Protein AF-A0A5N1JHX4-F1 (afdb_monomer)

Structure (mmCIF, N/CA/C/O backbone):
data_AF-A0A5N1JHX4-F1
#
_entry.id   AF-A0A5N1JHX4-F1
#
loop_
_atom_site.group_PDB
_atom_site.id
_atom_site.type_symbol
_atom_site.label_atom_id
_atom_site.label_alt_id
_atom_site.label_comp_id
_atom_site.label_asym_id
_atom_site.label_entity_id
_atom_site.label_seq_id
_atom_site.pdbx_PDB_ins_code
_atom_site.Cartn_x
_atom_site.Cartn_y
_atom_site.Cartn_z
_atom_site.occupancy
_atom_site.B_iso_or_equiv
_atom_site.auth_seq_id
_atom_site.auth_comp_id
_atom_site.auth_asym_id
_atom_site.auth_atom_id
_atom_site.pdbx_PDB_model_num
ATOM 1 N N . MET A 1 1 ? -2.833 29.650 -108.939 1.00 51.59 1 MET A N 1
ATOM 2 C CA . MET A 1 1 ? -3.083 29.880 -107.493 1.00 51.59 1 MET A CA 1
ATOM 3 C C . MET A 1 1 ? -3.002 28.617 -106.626 1.00 51.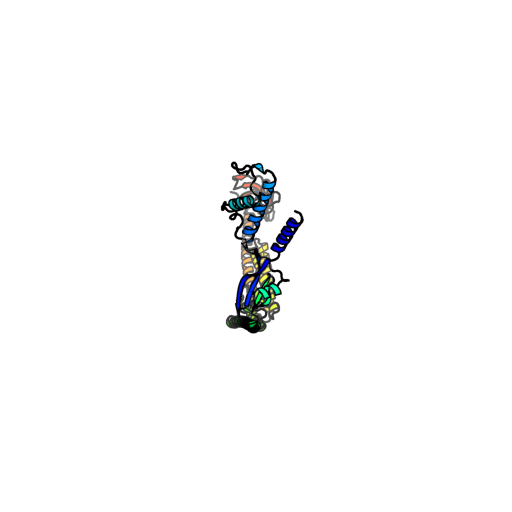59 1 MET A C 1
ATOM 5 O O . MET A 1 1 ? -2.182 28.611 -105.720 1.00 51.59 1 MET A O 1
ATOM 9 N N . LYS A 1 2 ? -3.740 27.522 -106.897 1.00 48.44 2 LYS A N 1
ATOM 10 C CA . LYS A 1 2 ? -3.778 26.323 -106.016 1.00 48.44 2 LYS A CA 1
ATOM 11 C C . LYS A 1 2 ? -2.414 25.678 -105.673 1.00 48.44 2 LYS A C 1
ATOM 13 O O . LYS A 1 2 ? -2.230 25.231 -104.549 1.00 48.44 2 LYS A O 1
ATOM 18 N N . ARG A 1 3 ? -1.438 25.667 -106.594 1.00 50.22 3 ARG A N 1
ATOM 19 C CA . ARG A 1 3 ? -0.107 25.052 -106.364 1.00 50.22 3 ARG A CA 1
ATOM 20 C C . ARG A 1 3 ? 0.812 25.857 -105.431 1.00 50.22 3 ARG A C 1
ATOM 22 O O . ARG A 1 3 ? 1.646 25.268 -104.758 1.00 50.22 3 ARG A O 1
ATOM 29 N N . ILE A 1 4 ? 0.632 27.176 -105.347 1.00 60.34 4 ILE A N 1
ATOM 30 C CA . ILE A 1 4 ? 1.464 28.051 -104.501 1.00 60.34 4 ILE A CA 1
ATOM 31 C C . ILE A 1 4 ? 0.992 27.984 -103.043 1.00 60.34 4 ILE A C 1
ATOM 33 O O . ILE A 1 4 ? 1.813 27.857 -102.140 1.00 60.34 4 ILE A O 1
ATOM 37 N N . CYS A 1 5 ? -0.325 27.939 -102.808 1.00 56.34 5 CYS A N 1
ATOM 38 C CA . CYS A 1 5 ? -0.872 27.727 -101.463 1.00 56.34 5 CYS A CA 1
ATOM 39 C C . CYS A 1 5 ? -0.426 26.390 -100.854 1.00 56.34 5 CYS A C 1
ATOM 41 O O . CYS A 1 5 ? -0.145 26.327 -99.661 1.00 56.34 5 CYS A O 1
ATOM 43 N N . LEU A 1 6 ? -0.316 25.336 -101.670 1.00 62.25 6 LEU A N 1
ATOM 44 C CA . LEU A 1 6 ? 0.095 24.011 -101.203 1.00 62.25 6 LEU A CA 1
ATOM 45 C C . LEU A 1 6 ? 1.576 23.985 -100.787 1.00 62.25 6 LEU A C 1
ATOM 47 O O . LEU A 1 6 ? 1.921 23.394 -99.769 1.00 62.25 6 LEU A O 1
ATOM 51 N N . LEU A 1 7 ? 2.435 24.704 -101.516 1.00 63.03 7 LEU A N 1
ATOM 52 C CA . LEU A 1 7 ? 3.859 24.821 -101.196 1.00 63.03 7 LEU A CA 1
ATOM 53 C C . LEU A 1 7 ? 4.089 25.633 -99.908 1.00 63.03 7 LEU A C 1
ATOM 55 O O . LEU A 1 7 ? 4.890 25.238 -99.063 1.00 63.03 7 LEU A O 1
ATOM 59 N N . CYS A 1 8 ? 3.321 26.709 -99.697 1.00 61.19 8 CYS A N 1
ATOM 60 C CA . CYS A 1 8 ? 3.344 27.460 -98.438 1.00 61.19 8 CYS A CA 1
ATOM 61 C C . CYS A 1 8 ? 2.872 26.618 -97.240 1.00 61.19 8 CYS A C 1
ATOM 63 O O . CYS A 1 8 ? 3.426 26.747 -96.149 1.00 61.19 8 CYS A O 1
ATOM 65 N N . LEU A 1 9 ? 1.890 25.732 -97.433 1.00 62.78 9 LEU A N 1
ATOM 66 C CA . LEU A 1 9 ? 1.358 24.876 -96.369 1.00 62.78 9 LEU A CA 1
ATOM 67 C C . LEU A 1 9 ? 2.345 23.767 -95.963 1.00 62.78 9 LEU A C 1
ATOM 69 O O . LEU A 1 9 ? 2.528 23.517 -94.774 1.00 62.78 9 LEU A O 1
ATOM 73 N N . VAL A 1 10 ? 3.045 23.159 -96.927 1.00 63.75 10 VAL A N 1
ATOM 74 C CA . VAL A 1 10 ? 4.096 22.156 -96.659 1.00 63.75 10 VAL A CA 1
ATOM 75 C C . VAL A 1 10 ? 5.289 22.780 -95.925 1.00 63.75 10 VAL A C 1
ATOM 77 O O . VAL A 1 10 ? 5.791 22.203 -94.961 1.00 63.75 10 VAL A O 1
ATOM 80 N N . ILE A 1 11 ? 5.702 23.994 -96.305 1.00 60.81 11 ILE A N 1
ATOM 81 C CA . ILE A 1 11 ? 6.785 24.719 -95.619 1.00 60.81 11 ILE A CA 1
ATOM 82 C C . ILE A 1 11 ? 6.366 25.120 -94.191 1.00 60.81 11 ILE A C 1
ATOM 84 O O . ILE A 1 11 ? 7.164 25.003 -93.259 1.00 60.81 11 ILE A O 1
ATOM 88 N N . ALA A 1 12 ? 5.106 25.518 -93.984 1.00 56.72 12 ALA A N 1
ATOM 89 C CA . ALA A 1 12 ? 4.576 25.816 -92.651 1.00 56.72 12 ALA A CA 1
ATOM 90 C C . ALA A 1 12 ? 4.505 24.572 -91.741 1.00 56.72 12 ALA A C 1
ATOM 92 O O . ALA A 1 12 ? 4.744 24.681 -90.536 1.00 56.72 12 ALA A O 1
ATOM 93 N N . LEU A 1 13 ? 4.224 23.390 -92.303 1.00 54.25 13 LEU A N 1
ATOM 94 C CA . LEU A 1 13 ? 4.200 22.124 -91.561 1.00 54.25 13 LEU A CA 1
ATOM 95 C C . LEU A 1 13 ? 5.610 21.636 -91.190 1.00 54.25 13 LEU A C 1
ATOM 97 O O . LEU A 1 13 ? 5.825 21.213 -90.053 1.00 54.25 13 LEU A O 1
ATOM 101 N N . LEU A 1 14 ? 6.593 21.770 -92.087 1.00 55.22 14 LEU A N 1
ATOM 102 C CA . LEU A 1 14 ? 7.985 21.378 -91.819 1.00 55.22 14 LEU A CA 1
ATOM 103 C C . LEU A 1 14 ? 8.684 22.298 -90.796 1.00 55.22 14 LEU A C 1
ATOM 105 O O . LEU A 1 14 ? 9.547 21.844 -90.046 1.00 55.22 14 LEU A O 1
ATOM 109 N N . GLY A 1 15 ? 8.265 23.564 -90.679 1.00 52.53 15 GLY A N 1
ATOM 110 C CA . GLY A 1 15 ? 8.804 24.514 -89.694 1.00 52.53 15 GLY A CA 1
ATOM 111 C C . GLY A 1 15 ? 8.474 24.200 -88.224 1.00 52.53 15 GLY A C 1
ATOM 112 O O . GLY A 1 15 ? 9.074 24.785 -87.320 1.00 52.53 15 GLY A O 1
ATOM 113 N N . ASN A 1 16 ? 7.547 23.272 -87.956 1.00 48.12 16 ASN A N 1
ATOM 114 C CA . ASN A 1 16 ? 7.146 22.890 -86.598 1.00 48.12 16 ASN A CA 1
ATOM 115 C C . ASN A 1 16 ? 7.877 21.660 -86.032 1.00 48.12 16 ASN A C 1
ATOM 117 O O . ASN A 1 16 ? 7.658 21.329 -84.866 1.00 48.12 16 ASN A O 1
ATOM 121 N N . ALA A 1 17 ? 8.761 21.010 -86.797 1.00 48.03 17 ALA A N 1
ATOM 122 C CA . ALA A 1 17 ? 9.252 19.668 -86.469 1.00 48.03 17 ALA A CA 1
ATOM 123 C C . ALA A 1 17 ? 10.530 19.584 -85.598 1.00 48.03 17 ALA A C 1
ATOM 125 O O . ALA A 1 17 ? 10.939 18.483 -85.249 1.00 48.03 17 ALA A O 1
ATOM 126 N N . CYS A 1 18 ? 11.162 20.693 -85.186 1.00 56.59 18 CYS A N 1
ATOM 127 C CA . CYS A 1 18 ? 12.412 20.639 -84.400 1.00 56.59 18 CYS A CA 1
ATOM 128 C C . CYS A 1 18 ? 12.303 21.322 -83.024 1.00 56.59 18 CYS A C 1
ATOM 130 O O . CYS A 1 18 ? 12.896 22.380 -82.774 1.00 56.59 18 CYS A O 1
ATOM 132 N N . VAL A 1 19 ? 11.556 20.707 -82.101 1.00 62.75 19 VAL A N 1
ATOM 133 C CA . VAL A 1 19 ? 11.653 21.020 -80.664 1.00 62.75 19 VAL A CA 1
ATOM 134 C C . VAL A 1 19 ? 12.794 20.188 -80.083 1.00 62.75 19 VAL A C 1
ATOM 136 O O . VAL A 1 19 ? 12.708 18.966 -80.046 1.00 62.75 19 VAL A O 1
ATOM 139 N N . SER A 1 20 ? 13.872 20.842 -79.645 1.00 66.06 20 SER A N 1
ATOM 140 C CA . SER A 1 20 ? 14.932 20.157 -78.899 1.00 66.06 20 SER A CA 1
ATOM 141 C C . SER A 1 20 ? 14.602 20.196 -77.410 1.00 66.06 20 SER A C 1
ATOM 143 O O . SER A 1 20 ? 14.185 21.231 -76.877 1.00 66.06 20 SER A O 1
ATOM 145 N N . HIS A 1 21 ? 14.766 19.063 -76.736 1.00 76.12 21 HIS A N 1
ATOM 146 C CA . HIS A 1 21 ? 14.619 18.960 -75.290 1.00 76.12 21 HIS A CA 1
ATOM 147 C C . HIS A 1 21 ? 16.007 18.898 -74.662 1.00 76.12 21 HIS A C 1
ATOM 149 O O . HIS A 1 21 ? 16.856 18.128 -75.102 1.00 76.12 21 HIS A O 1
ATOM 155 N N . LYS A 1 22 ? 16.246 19.740 -73.657 1.00 82.00 22 LYS A N 1
ATOM 156 C CA . LYS A 1 22 ? 17.457 19.697 -72.839 1.00 82.00 22 LYS A CA 1
ATOM 157 C C . LYS A 1 22 ? 17.106 19.131 -71.466 1.00 82.00 22 LYS A C 1
ATOM 159 O O . LYS A 1 22 ? 16.121 19.597 -70.890 1.00 82.00 22 LYS A O 1
ATOM 164 N N . PRO A 1 23 ? 17.849 18.148 -70.944 1.00 84.56 23 PRO A N 1
ATOM 165 C CA . PRO A 1 23 ? 17.617 17.656 -69.594 1.00 84.56 23 PRO A CA 1
ATOM 166 C C . PRO A 1 23 ? 18.048 18.723 -68.581 1.00 84.56 23 PRO A C 1
ATOM 168 O O . PRO A 1 23 ? 19.056 19.403 -68.775 1.00 84.56 23 PRO A O 1
ATOM 171 N N . VAL A 1 24 ? 17.262 18.902 -67.521 1.00 85.69 24 VAL A N 1
ATOM 172 C CA . VAL A 1 24 ? 17.519 19.863 -66.440 1.00 85.69 24 VAL A CA 1
ATOM 173 C C . VAL A 1 24 ? 17.186 19.220 -65.100 1.00 85.69 24 VAL A C 1
ATOM 175 O O . VAL A 1 24 ? 16.111 18.640 -64.944 1.00 85.69 24 VAL A O 1
ATOM 178 N N . ALA A 1 25 ? 18.084 19.360 -64.126 1.00 85.56 25 ALA A N 1
ATOM 179 C CA . ALA A 1 25 ? 17.843 18.998 -62.734 1.00 85.56 25 ALA A CA 1
ATOM 180 C C . ALA A 1 25 ? 17.212 20.190 -61.992 1.00 85.56 25 ALA A C 1
ATOM 182 O O . ALA A 1 25 ? 17.805 21.266 -61.945 1.00 85.56 25 ALA A O 1
ATOM 183 N N . LEU A 1 26 ? 16.006 20.021 -61.437 1.00 80.81 26 LEU A N 1
ATOM 184 C CA . LEU A 1 26 ? 15.275 21.091 -60.726 1.00 80.81 26 LEU A CA 1
ATOM 185 C C . LEU A 1 26 ? 15.677 21.242 -59.249 1.00 80.81 26 LEU A C 1
ATOM 187 O O . LEU A 1 26 ? 15.225 22.158 -58.570 1.00 80.81 26 LEU A O 1
ATOM 191 N N . GLY A 1 27 ? 16.539 20.354 -58.771 1.00 77.75 27 GLY A N 1
ATOM 192 C CA . GLY A 1 27 ? 17.173 20.374 -57.462 1.00 77.75 27 GLY A CA 1
ATOM 193 C C . GLY A 1 27 ? 18.314 19.370 -57.491 1.00 77.75 27 GLY A C 1
ATOM 194 O O . GLY A 1 27 ? 18.173 18.317 -58.116 1.00 77.75 27 GLY A O 1
ATOM 195 N N . THR A 1 28 ? 19.443 19.725 -56.891 1.00 83.38 28 THR A N 1
ATOM 196 C CA . THR A 1 28 ? 20.654 18.901 -56.853 1.00 83.38 28 THR A CA 1
ATOM 197 C C . THR A 1 28 ? 21.137 18.835 -55.415 1.00 83.38 28 THR A C 1
ATOM 199 O O . THR A 1 28 ? 21.545 19.849 -54.851 1.00 83.38 28 THR A O 1
ATOM 202 N N . GLU A 1 29 ? 21.072 17.653 -54.821 1.00 87.50 29 GLU A N 1
ATOM 203 C CA . GLU A 1 29 ? 21.728 17.356 -53.552 1.00 87.50 29 GLU A CA 1
ATOM 204 C C . GLU A 1 29 ? 23.039 16.643 -53.882 1.00 87.50 29 GLU A C 1
ATOM 206 O O . GLU A 1 29 ? 23.031 15.572 -54.493 1.00 87.50 29 GLU A O 1
ATOM 211 N N . ASN A 1 30 ? 24.162 17.276 -53.547 1.00 87.38 30 ASN A N 1
ATOM 212 C CA . ASN A 1 30 ? 25.478 16.688 -53.764 1.00 87.38 30 ASN A CA 1
ATOM 213 C C . ASN A 1 30 ? 25.760 15.684 -52.647 1.00 87.38 30 ASN A C 1
ATOM 215 O O . ASN A 1 30 ? 25.669 16.022 -51.467 1.00 87.38 30 ASN A O 1
ATOM 219 N N . LEU A 1 31 ? 26.115 14.468 -53.038 1.00 83.69 31 LEU A N 1
ATOM 220 C CA . LEU A 1 31 ? 26.559 13.395 -52.161 1.00 83.69 31 LEU A CA 1
ATOM 221 C C . LEU A 1 31 ? 28.077 13.209 -52.335 1.00 83.69 31 LEU A C 1
ATOM 223 O O . LEU A 1 31 ? 28.738 13.961 -53.058 1.00 83.69 31 LEU A O 1
ATOM 227 N N . HIS A 1 32 ? 28.654 12.243 -51.629 1.00 82.00 32 HIS A N 1
ATOM 228 C CA . HIS A 1 32 ? 30.077 11.928 -51.748 1.00 82.00 32 HIS A CA 1
ATOM 229 C C . HIS A 1 32 ? 30.416 11.348 -53.135 1.00 82.00 32 HIS A C 1
ATOM 231 O O . HIS A 1 32 ? 29.533 10.941 -53.890 1.00 82.00 32 HIS A O 1
ATOM 237 N N . ASP A 1 33 ? 31.704 11.369 -53.490 1.00 81.25 33 ASP A N 1
ATOM 238 C CA . ASP A 1 33 ? 32.249 10.795 -54.732 1.00 81.25 33 ASP A CA 1
ATOM 239 C C . ASP A 1 33 ? 31.552 11.263 -56.021 1.00 81.25 33 ASP A C 1
ATOM 241 O O . ASP A 1 33 ? 31.391 10.516 -56.984 1.00 81.25 33 ASP A O 1
ATOM 245 N N . GLY A 1 34 ? 31.121 12.529 -56.038 1.00 79.12 34 GLY A N 1
ATOM 246 C CA . GLY A 1 34 ? 30.503 13.158 -57.207 1.00 79.12 34 GLY A CA 1
ATOM 247 C C . GLY A 1 34 ? 29.088 12.666 -57.519 1.00 79.12 34 GLY A C 1
ATOM 248 O O . GLY A 1 34 ? 28.527 13.063 -58.547 1.00 79.12 34 GLY A O 1
ATOM 249 N N . ALA A 1 35 ? 28.504 11.829 -56.656 1.00 86.69 35 ALA A N 1
ATOM 250 C CA . ALA A 1 35 ? 27.118 11.415 -56.770 1.00 86.69 35 ALA A CA 1
ATOM 251 C C . ALA A 1 35 ? 26.180 12.596 -56.501 1.00 86.69 35 ALA A C 1
ATOM 253 O O . ALA A 1 35 ? 26.427 13.449 -55.648 1.00 86.69 35 ALA A O 1
ATOM 254 N N . ILE A 1 36 ? 25.087 12.651 -57.250 1.00 89.31 36 ILE A N 1
ATOM 255 C CA . ILE A 1 36 ? 24.089 13.710 -57.145 1.00 89.31 36 ILE A CA 1
ATOM 256 C C . ILE A 1 36 ? 22.704 13.086 -57.104 1.00 89.31 36 ILE A C 1
ATOM 258 O O . ILE A 1 36 ? 22.366 12.221 -57.914 1.00 89.31 36 ILE A O 1
ATOM 262 N N . ARG A 1 37 ? 21.871 13.551 -56.179 1.00 90.25 37 ARG A N 1
ATOM 263 C CA . ARG A 1 37 ? 20.443 13.249 -56.201 1.00 90.25 37 ARG A CA 1
ATOM 264 C C . ARG A 1 37 ? 19.722 14.396 -56.887 1.00 90.25 37 ARG A C 1
ATOM 266 O O . ARG A 1 37 ? 19.831 15.549 -56.465 1.00 90.25 37 ARG A O 1
ATOM 273 N N . VAL A 1 38 ? 18.999 14.083 -57.959 1.00 90.00 38 VAL A N 1
ATOM 274 C CA . VAL A 1 38 ? 18.350 15.092 -58.798 1.00 90.00 38 VAL A CA 1
ATOM 275 C C . VAL A 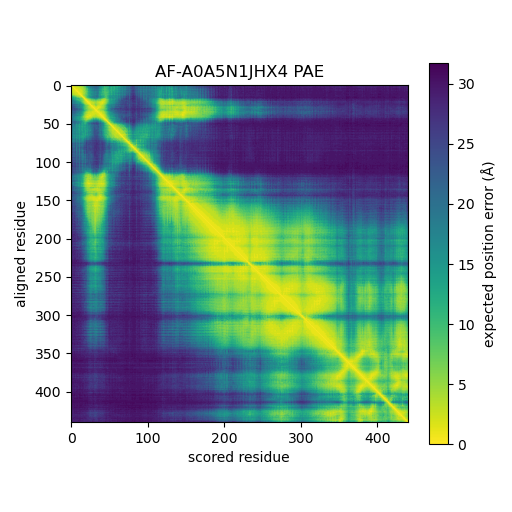1 38 ? 16.873 14.830 -59.003 1.00 90.00 38 VAL A C 1
ATOM 277 O O . VAL A 1 38 ? 16.436 13.686 -59.106 1.00 90.00 38 VAL A O 1
ATOM 280 N N . THR A 1 39 ? 16.105 15.909 -59.132 1.00 90.06 39 THR A N 1
ATOM 281 C CA . THR A 1 39 ? 14.735 15.847 -59.654 1.00 90.06 39 THR A CA 1
ATOM 282 C C . THR A 1 39 ? 14.779 16.095 -61.164 1.00 90.06 39 THR A C 1
ATOM 284 O O . THR A 1 39 ? 14.999 17.243 -61.577 1.00 90.06 39 THR A O 1
ATOM 287 N N . PRO A 1 40 ? 14.623 15.057 -62.006 1.00 88.94 40 PRO A N 1
ATOM 288 C CA . PRO A 1 40 ? 14.772 15.192 -63.449 1.00 88.94 40 PRO A CA 1
ATOM 289 C C . PRO A 1 40 ? 13.610 15.976 -64.070 1.00 88.94 40 PRO A C 1
ATOM 291 O O . PRO A 1 40 ? 12.447 15.851 -63.683 1.00 88.94 40 PRO A O 1
ATOM 294 N N . SER A 1 41 ? 13.914 16.788 -65.080 1.00 89.06 41 SER A N 1
ATOM 295 C CA . SER A 1 41 ? 12.920 17.484 -65.900 1.00 89.06 41 SER A CA 1
ATOM 296 C C . SER A 1 41 ? 13.447 17.753 -67.307 1.00 89.06 41 SER A C 1
ATOM 298 O O . SER A 1 41 ? 14.657 17.745 -67.544 1.00 89.06 41 SER A O 1
ATOM 300 N N . TRP A 1 42 ? 12.548 18.020 -68.252 1.00 86.12 42 TRP A N 1
ATOM 301 C CA . TRP A 1 42 ? 12.919 18.422 -69.607 1.00 86.12 42 TRP A CA 1
ATOM 302 C C . TRP A 1 42 ? 12.631 19.898 -69.835 1.00 86.12 42 TRP A C 1
ATOM 304 O O . TRP A 1 42 ? 11.502 20.351 -69.673 1.00 86.12 42 TRP A O 1
ATOM 314 N N . GLN A 1 43 ? 13.611 20.646 -70.323 1.00 85.12 43 GLN A N 1
ATOM 315 C CA . GLN A 1 43 ? 13.432 22.016 -70.777 1.00 85.12 43 GLN A CA 1
ATOM 316 C C . GLN A 1 43 ? 13.303 22.037 -72.302 1.00 85.12 43 GLN A C 1
ATOM 318 O O . GLN A 1 43 ? 14.223 21.659 -73.027 1.00 85.12 43 GLN A O 1
ATOM 323 N N . SER A 1 44 ? 12.153 22.474 -72.816 1.00 76.00 44 SER A N 1
ATOM 324 C CA . SER A 1 44 ? 11.951 22.580 -74.265 1.00 76.00 44 SER A CA 1
ATOM 325 C C . SER A 1 44 ? 12.552 23.879 -74.811 1.00 76.00 44 SER A C 1
ATOM 327 O O . SER A 1 44 ? 12.194 24.980 -74.384 1.00 76.00 44 SER A O 1
ATOM 329 N N . LYS A 1 45 ? 13.458 23.768 -75.790 1.00 63.81 45 LYS A N 1
ATOM 330 C CA . LYS A 1 45 ? 13.955 24.903 -76.573 1.00 63.81 45 LYS A CA 1
ATOM 331 C C . LYS A 1 45 ? 13.456 24.751 -78.007 1.00 63.81 45 LYS A C 1
ATOM 333 O O . LYS A 1 45 ? 13.893 23.884 -78.762 1.00 63.81 45 LYS A O 1
ATOM 338 N N . ARG A 1 46 ? 12.511 25.609 -78.396 1.00 58.44 46 ARG A N 1
ATOM 339 C CA . ARG A 1 46 ? 12.022 25.658 -79.779 1.00 58.44 46 ARG A CA 1
ATOM 340 C C . ARG A 1 46 ? 13.087 26.336 -80.637 1.00 58.44 46 ARG A C 1
ATOM 342 O O . ARG A 1 46 ? 13.328 27.536 -80.490 1.00 58.44 46 ARG A O 1
ATOM 349 N N . THR A 1 47 ? 13.743 25.560 -81.489 1.00 48.66 47 THR A N 1
ATOM 350 C CA . THR A 1 47 ? 14.749 26.049 -82.433 1.00 48.66 47 THR A CA 1
ATOM 351 C C . THR A 1 47 ? 14.007 26.787 -83.540 1.00 48.66 47 THR A C 1
ATOM 353 O O . THR A 1 47 ? 13.326 26.171 -84.350 1.00 48.66 47 THR A O 1
ATOM 356 N N . VAL A 1 48 ? 14.049 28.118 -83.533 1.00 50.94 48 VAL A N 1
ATOM 357 C CA . VAL A 1 48 ? 13.474 28.903 -84.631 1.00 50.94 48 VAL A CA 1
ATOM 358 C C . VAL A 1 48 ? 14.537 28.969 -85.721 1.00 50.94 48 VAL A C 1
ATOM 360 O O . VAL A 1 48 ? 15.598 29.557 -85.508 1.00 50.94 48 VAL A O 1
ATOM 363 N N . TRP A 1 49 ? 14.266 28.320 -86.853 1.00 47.09 49 TRP A N 1
ATOM 364 C CA . TRP A 1 49 ? 15.004 28.514 -88.102 1.00 47.09 49 TRP A CA 1
ATOM 365 C C . TRP A 1 49 ? 15.109 30.023 -88.402 1.00 47.09 49 TRP A C 1
ATOM 367 O O . TRP A 1 49 ? 14.176 30.773 -88.135 1.00 47.09 49 TRP A O 1
ATOM 377 N N . SER A 1 50 ? 16.285 30.451 -88.854 1.00 47.22 50 SER A N 1
ATOM 378 C CA . SER A 1 50 ? 16.847 31.814 -88.849 1.00 47.22 50 SER A CA 1
ATOM 379 C C . SER A 1 50 ? 15.887 33.027 -88.893 1.00 47.22 50 SER A C 1
ATOM 381 O O . SER A 1 50 ? 14.908 33.093 -89.634 1.00 47.22 50 SER A O 1
ATOM 383 N N . LYS A 1 51 ? 16.280 34.079 -88.155 1.00 50.41 51 LYS A N 1
ATOM 384 C CA . LYS A 1 51 ? 15.664 35.423 -88.059 1.00 50.41 51 LYS A CA 1
ATOM 385 C C . LYS A 1 51 ? 15.467 36.180 -89.399 1.00 50.41 51 LYS A C 1
ATOM 387 O O . LYS A 1 51 ? 15.034 37.326 -89.370 1.00 50.41 51 LYS A O 1
ATOM 392 N N . ALA A 1 52 ? 15.777 35.581 -90.551 1.00 51.84 52 ALA A N 1
ATOM 393 C CA . ALA A 1 52 ? 15.779 36.232 -91.865 1.00 51.84 52 ALA A CA 1
ATOM 394 C C . ALA A 1 52 ? 14.480 36.037 -92.676 1.00 51.84 52 ALA A C 1
ATOM 396 O O . ALA A 1 52 ? 14.190 36.823 -93.571 1.00 51.84 52 ALA A O 1
ATOM 397 N N . TRP A 1 53 ? 13.662 35.030 -92.358 1.00 53.06 53 TRP A N 1
ATOM 398 C CA . TRP A 1 53 ? 12.465 34.707 -93.148 1.00 53.06 53 TRP A CA 1
ATOM 399 C C . TRP A 1 53 ? 11.391 35.807 -93.260 1.00 53.06 53 TRP A C 1
ATOM 401 O O . TRP A 1 53 ? 10.887 36.000 -94.370 1.00 53.06 53 TRP A O 1
ATOM 411 N N . PRO A 1 54 ? 11.040 36.578 -92.207 1.00 54.03 54 PRO A N 1
ATOM 412 C CA . PRO A 1 54 ? 10.042 37.640 -92.363 1.00 54.03 54 PRO A CA 1
ATOM 413 C C . PRO A 1 54 ? 10.517 38.777 -93.286 1.00 54.03 54 PRO A C 1
ATOM 415 O O . PRO A 1 54 ? 9.683 39.442 -93.894 1.00 54.03 54 PRO A O 1
ATOM 418 N N . PHE A 1 55 ? 11.833 38.952 -93.460 1.00 54.06 55 PHE A N 1
ATOM 419 C CA . PHE A 1 55 ? 12.406 39.942 -94.379 1.00 54.06 55 PHE A CA 1
ATOM 420 C C . PHE A 1 55 ? 12.363 39.513 -95.849 1.00 54.06 55 PHE A C 1
ATOM 422 O O . PHE A 1 55 ? 12.385 40.371 -96.722 1.00 54.06 55 PHE A O 1
ATOM 429 N N . ILE A 1 56 ? 12.274 38.212 -96.140 1.00 53.50 56 ILE A N 1
ATOM 430 C CA . ILE A 1 56 ? 12.264 37.703 -97.521 1.00 53.50 56 ILE A CA 1
ATOM 431 C C . ILE A 1 56 ? 10.827 37.553 -98.037 1.00 53.50 56 ILE A C 1
ATOM 433 O O . ILE A 1 56 ? 10.528 37.920 -99.171 1.00 53.50 56 ILE A O 1
ATOM 437 N N . VAL A 1 57 ? 9.909 37.052 -97.207 1.00 57.62 57 VAL A N 1
ATOM 438 C CA . VAL A 1 57 ? 8.544 36.722 -97.659 1.00 57.62 57 VAL A CA 1
ATOM 439 C C . VAL A 1 57 ? 7.628 37.953 -97.715 1.00 57.62 57 VAL A C 1
ATOM 441 O O . VAL A 1 57 ? 6.780 38.042 -98.602 1.00 57.62 57 VAL A O 1
ATOM 444 N N . GLY A 1 58 ? 7.815 38.929 -96.819 1.00 54.97 58 GLY A N 1
ATOM 445 C CA . GLY A 1 58 ? 7.003 40.153 -96.775 1.00 54.97 58 GLY A CA 1
ATOM 446 C C . GLY A 1 58 ? 7.065 40.999 -98.061 1.00 54.97 58 GLY A C 1
ATOM 447 O O . GLY A 1 58 ? 6.012 41.319 -98.618 1.00 54.97 58 GLY A O 1
ATOM 448 N N . PRO A 1 59 ? 8.262 41.318 -98.589 1.00 54.81 59 PRO A N 1
ATOM 449 C CA . PRO A 1 59 ? 8.403 42.111 -99.815 1.00 54.81 59 PRO A CA 1
ATOM 450 C C . PRO A 1 59 ? 7.876 41.407 -101.076 1.00 54.81 59 PRO A C 1
ATOM 452 O O . PRO A 1 59 ? 7.276 42.049 -101.937 1.00 54.81 59 PRO A O 1
ATOM 455 N N . LEU A 1 60 ? 8.025 40.080 -101.171 1.00 54.12 60 LEU A N 1
ATOM 456 C CA . LEU A 1 60 ? 7.532 39.287 -102.308 1.00 54.12 60 LEU A CA 1
ATOM 457 C C . LEU A 1 60 ? 5.993 39.241 -102.380 1.00 54.12 60 LEU A C 1
ATOM 459 O O . LEU A 1 60 ? 5.416 39.261 -103.471 1.00 54.12 60 LEU A O 1
ATOM 463 N N . ALA A 1 61 ? 5.313 39.227 -101.230 1.00 56.00 61 ALA A N 1
ATOM 464 C CA . ALA A 1 61 ? 3.852 39.255 -101.170 1.00 56.00 61 ALA A CA 1
ATOM 465 C C . ALA A 1 61 ? 3.267 40.638 -101.524 1.00 56.00 61 ALA A C 1
ATOM 467 O O . ALA A 1 61 ? 2.237 40.716 -102.189 1.00 56.00 61 ALA A O 1
ATOM 468 N N . MET A 1 62 ? 3.933 41.739 -101.148 1.00 54.12 62 MET A N 1
ATOM 469 C CA . MET A 1 62 ? 3.491 43.081 -101.555 1.00 54.12 62 MET A CA 1
ATOM 470 C C . MET A 1 62 ? 3.767 43.368 -103.035 1.00 54.12 62 MET A C 1
ATOM 472 O O . MET A 1 62 ? 2.889 43.892 -103.719 1.00 54.12 62 MET A O 1
ATOM 476 N N . GLY A 1 63 ? 4.924 42.961 -103.570 1.00 52.03 63 GLY A N 1
ATOM 477 C CA . GLY A 1 63 ? 5.243 43.146 -104.992 1.00 52.03 63 GLY A CA 1
ATOM 478 C C . GLY A 1 63 ? 4.255 42.445 -105.933 1.00 52.03 63 GLY A C 1
ATOM 479 O O . GLY A 1 63 ? 3.884 42.987 -106.973 1.00 52.03 63 GLY A O 1
ATOM 480 N N . THR A 1 64 ? 3.744 41.277 -105.534 1.00 55.34 64 THR A N 1
ATOM 481 C CA . THR A 1 64 ? 2.712 40.557 -106.298 1.00 55.34 64 THR A CA 1
ATOM 482 C C . THR A 1 64 ? 1.332 41.214 -106.202 1.00 55.34 64 THR A C 1
ATOM 484 O O . THR A 1 64 ? 0.613 41.244 -107.198 1.00 55.34 64 THR A O 1
ATOM 487 N N . PHE A 1 65 ? 0.972 41.817 -105.063 1.00 54.69 65 PHE A N 1
ATOM 488 C CA . PHE A 1 65 ? -0.297 42.543 -104.913 1.00 54.69 65 PHE A CA 1
ATOM 489 C C . PHE A 1 65 ? -0.342 43.830 -105.760 1.00 54.69 65 PHE A C 1
ATOM 491 O O . PHE A 1 65 ? -1.367 44.143 -106.368 1.00 54.69 65 PHE A O 1
ATOM 498 N N . PHE A 1 66 ? 0.782 44.549 -105.860 1.00 53.41 66 PHE A N 1
ATOM 499 C CA . PHE A 1 66 ? 0.890 45.760 -106.684 1.00 53.41 66 PHE A CA 1
ATOM 500 C C . PHE A 1 66 ? 0.883 45.464 -108.191 1.00 53.41 66 PHE A C 1
ATOM 502 O O . PHE A 1 66 ? 0.203 46.167 -108.937 1.00 53.41 66 PHE A O 1
ATOM 509 N N . ALA A 1 67 ? 1.539 44.387 -108.636 1.00 53.03 67 ALA A N 1
ATOM 510 C CA . ALA A 1 67 ? 1.520 43.970 -110.042 1.00 53.03 67 ALA A CA 1
ATOM 511 C C . ALA A 1 67 ? 0.114 43.561 -110.532 1.00 53.03 67 ALA A C 1
ATOM 513 O O . ALA A 1 67 ? -0.234 43.781 -111.690 1.00 53.03 67 ALA A O 1
ATOM 514 N N . VAL A 1 68 ? -0.727 43.003 -109.653 1.00 56.00 68 VAL A N 1
ATOM 515 C CA . VAL A 1 68 ? -2.111 42.629 -109.998 1.00 56.00 68 VAL A CA 1
ATOM 516 C C . VAL A 1 68 ? -3.019 43.857 -110.133 1.00 56.00 68 VAL A C 1
ATOM 518 O O . VAL A 1 68 ? -3.861 43.891 -111.027 1.00 56.00 68 VAL A O 1
ATOM 521 N N . ARG A 1 69 ? -2.833 44.893 -109.303 1.00 53.22 69 ARG A N 1
ATOM 522 C CA . ARG A 1 69 ? -3.665 46.112 -109.337 1.00 53.22 69 ARG A CA 1
ATOM 523 C C . ARG A 1 69 ? -3.411 46.970 -110.581 1.00 53.22 69 ARG A C 1
ATOM 525 O O . ARG A 1 69 ? -4.306 47.664 -111.045 1.00 53.22 69 ARG A O 1
ATOM 532 N N . GLN A 1 70 ? -2.213 46.876 -111.145 1.00 51.72 70 GLN A N 1
ATOM 533 C CA . GLN A 1 70 ? -1.806 47.632 -112.323 1.00 51.72 70 GLN A CA 1
ATOM 534 C C . GLN A 1 70 ? -2.411 47.121 -113.639 1.00 51.72 70 GLN A C 1
ATOM 536 O O . GLN A 1 70 ? -2.591 47.891 -114.576 1.00 51.72 70 GLN A O 1
ATOM 541 N N . ASN A 1 71 ? -2.793 45.843 -113.684 1.00 53.75 71 ASN A N 1
ATOM 542 C CA . ASN A 1 71 ? -3.523 45.260 -114.812 1.00 53.75 71 ASN A CA 1
ATOM 543 C C . ASN A 1 71 ? -5.023 45.609 -114.810 1.00 53.75 71 ASN A C 1
ATOM 545 O O . ASN A 1 71 ? -5.718 45.250 -115.756 1.00 53.75 71 ASN A O 1
ATOM 549 N N . ALA A 1 72 ? -5.531 46.278 -113.768 1.00 55.56 72 ALA A N 1
ATOM 550 C CA . ALA A 1 72 ? -6.950 46.602 -113.636 1.00 55.56 72 ALA A CA 1
ATOM 551 C C . ALA A 1 72 ? -7.321 48.027 -114.097 1.00 55.56 72 ALA A C 1
ATOM 553 O O . ALA A 1 72 ? -8.489 48.250 -114.397 1.00 55.56 72 ALA A O 1
ATOM 554 N N . ASP A 1 73 ? -6.373 48.974 -114.179 1.00 52.28 73 ASP A N 1
ATOM 555 C CA . ASP A 1 73 ? -6.654 50.350 -114.626 1.00 52.28 73 ASP A CA 1
ATOM 556 C C . ASP A 1 73 ? -5.401 51.047 -115.224 1.00 52.28 73 ASP A C 1
ATOM 558 O O . ASP A 1 73 ? -4.554 51.565 -114.487 1.00 52.28 73 ASP A O 1
ATOM 562 N N . PRO A 1 74 ? -5.214 51.027 -116.560 1.00 52.34 74 PRO A N 1
ATOM 563 C CA . PRO A 1 74 ? -3.976 51.475 -117.207 1.00 52.34 74 PRO A CA 1
ATOM 564 C C . PRO A 1 74 ? -3.828 53.004 -117.337 1.00 52.34 74 PRO A C 1
ATOM 566 O O . PRO A 1 74 ? -2.748 53.474 -117.698 1.00 52.34 74 PRO A O 1
ATOM 569 N N . GLN A 1 75 ? -4.861 53.805 -117.039 1.00 52.34 75 GLN A N 1
ATOM 570 C CA . GLN A 1 75 ? -4.821 55.265 -117.243 1.00 52.34 75 GLN A CA 1
ATOM 571 C C . GLN A 1 75 ? -4.138 56.058 -116.117 1.00 52.34 75 GLN A C 1
ATOM 573 O O . GLN A 1 75 ? -3.872 57.248 -116.279 1.00 52.34 75 GLN A O 1
ATOM 578 N N . PHE A 1 76 ? -3.775 55.421 -115.001 1.00 53.56 76 PHE A N 1
ATOM 579 C CA . PHE A 1 76 ? -3.120 56.117 -113.885 1.00 53.56 76 PHE A CA 1
ATOM 580 C C . PHE A 1 76 ? -1.666 56.546 -114.165 1.00 53.56 76 PHE A C 1
ATOM 582 O O . PHE A 1 76 ? -1.127 57.371 -113.428 1.00 53.56 76 PHE A O 1
ATOM 589 N N . TYR A 1 77 ? -1.028 56.036 -115.228 1.00 52.38 77 TYR A N 1
ATOM 590 C CA . TYR A 1 77 ? 0.374 56.327 -115.553 1.00 52.38 77 TYR A CA 1
ATOM 591 C C . TYR A 1 77 ? 0.613 56.416 -117.073 1.00 52.38 77 TYR A C 1
ATOM 593 O O . TYR A 1 77 ? 1.259 55.551 -117.663 1.00 52.38 77 TYR A O 1
ATOM 601 N N . SER A 1 78 ? 0.121 57.477 -117.724 1.00 49.25 78 SER A N 1
ATOM 602 C CA . SER A 1 78 ? 0.526 57.841 -119.095 1.00 49.25 78 SER A CA 1
ATOM 603 C C . SER A 1 78 ? 1.331 59.143 -119.108 1.00 49.25 78 SER A C 1
ATOM 605 O O . SER A 1 78 ? 0.951 60.116 -118.455 1.00 49.25 78 SER A O 1
ATOM 607 N N . ASN A 1 79 ? 2.426 59.179 -119.868 1.00 51.25 79 ASN A N 1
ATOM 608 C CA . ASN A 1 79 ? 3.276 60.361 -120.019 1.00 51.25 79 ASN A CA 1
ATOM 609 C C . ASN A 1 79 ? 2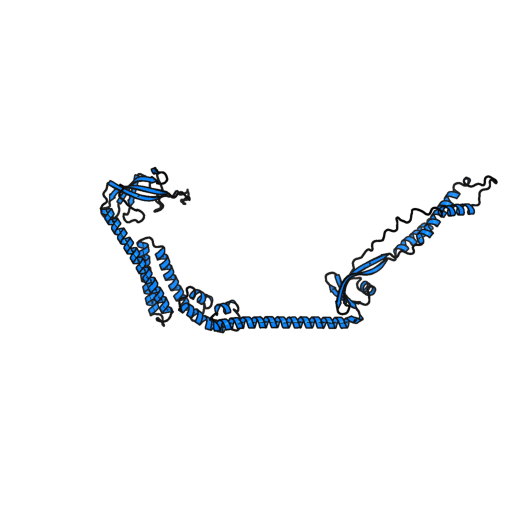.530 61.477 -120.780 1.00 51.25 79 ASN A C 1
ATOM 611 O O . ASN A 1 79 ? 2.200 61.308 -121.956 1.00 51.25 79 ASN A O 1
ATOM 615 N N . LYS A 1 80 ? 2.287 62.630 -120.136 1.00 55.16 80 LYS A N 1
ATOM 616 C CA . LYS A 1 80 ? 1.523 63.754 -120.718 1.00 55.16 80 LYS A CA 1
ATOM 617 C C . LYS A 1 80 ? 2.139 64.360 -121.987 1.00 55.16 80 LYS A C 1
ATOM 619 O O . LYS A 1 80 ? 1.413 65.015 -122.724 1.00 55.16 80 LYS A O 1
ATOM 624 N N . ASN A 1 81 ? 3.419 64.118 -122.273 1.00 51.69 81 ASN A N 1
ATOM 625 C CA . ASN A 1 81 ? 4.081 64.704 -123.442 1.00 51.69 81 ASN A CA 1
ATOM 626 C C . ASN A 1 81 ? 4.146 63.774 -124.665 1.00 51.69 81 ASN A C 1
ATOM 628 O O . ASN A 1 81 ? 4.538 64.228 -125.734 1.00 51.69 81 ASN A O 1
ATOM 632 N N . THR A 1 82 ? 3.766 62.496 -124.546 1.00 55.62 82 THR A N 1
ATOM 633 C CA . THR A 1 82 ? 3.848 61.540 -125.671 1.00 55.62 82 THR A CA 1
ATOM 634 C C . THR A 1 82 ? 2.676 60.564 -125.785 1.00 55.62 82 THR A C 1
ATOM 636 O O . THR A 1 82 ? 2.635 59.801 -126.745 1.00 55.62 82 THR A O 1
ATOM 639 N N . GLY A 1 83 ? 1.714 60.559 -124.853 1.00 52.69 83 GLY A N 1
ATOM 640 C CA . GLY A 1 83 ? 0.476 59.771 -124.968 1.00 52.69 83 GLY A CA 1
ATOM 641 C C . GLY A 1 83 ? 0.646 58.243 -124.978 1.00 52.69 83 GLY A C 1
ATOM 642 O O . GLY A 1 83 ? -0.344 57.525 -125.073 1.00 52.69 83 GLY A O 1
ATOM 643 N N . ALA A 1 84 ? 1.872 57.727 -124.845 1.00 49.59 84 ALA A N 1
ATOM 644 C CA . ALA A 1 84 ? 2.162 56.298 -124.807 1.00 49.59 84 ALA A CA 1
ATOM 645 C C . ALA A 1 84 ? 2.221 55.773 -123.352 1.00 49.59 84 ALA A C 1
ATOM 647 O O . ALA A 1 84 ? 2.807 56.438 -122.487 1.00 49.59 84 ALA A O 1
ATOM 648 N N . PRO A 1 85 ? 1.637 54.593 -123.053 1.00 51.44 85 PRO A N 1
ATOM 649 C CA . PRO A 1 85 ? 1.718 53.969 -121.732 1.00 51.44 85 PRO A CA 1
ATOM 650 C C . PRO A 1 85 ? 3.152 53.514 -121.420 1.00 51.44 85 PRO A C 1
ATOM 652 O O . PRO A 1 85 ? 3.859 53.008 -122.294 1.00 51.44 85 PRO A O 1
ATOM 655 N N . TYR A 1 86 ? 3.594 53.679 -120.168 1.00 51.12 86 TYR A N 1
ATOM 656 C CA . TYR A 1 86 ? 4.910 53.189 -119.748 1.00 51.12 86 TYR A CA 1
ATOM 657 C C . TYR A 1 86 ? 4.956 51.650 -119.783 1.00 51.12 86 TYR A C 1
ATOM 659 O O . TYR A 1 86 ? 4.000 51.002 -119.348 1.00 51.12 86 TYR A O 1
ATOM 667 N N . PRO A 1 87 ? 6.061 51.039 -120.249 1.00 51.44 87 PRO A N 1
ATOM 668 C CA . PRO A 1 87 ? 6.203 49.589 -120.265 1.00 51.44 87 PRO A CA 1
ATOM 669 C C . PRO A 1 87 ? 6.113 49.005 -118.845 1.00 51.44 87 PRO A C 1
ATOM 671 O O . PRO A 1 87 ? 6.760 49.482 -117.915 1.00 51.44 87 PRO A O 1
ATOM 674 N N . VAL A 1 88 ? 5.329 47.931 -118.703 1.00 51.41 88 VAL A N 1
ATOM 675 C CA . VAL A 1 88 ? 4.929 47.237 -117.454 1.00 51.41 88 VAL A CA 1
ATOM 676 C C . VAL A 1 88 ? 6.105 46.895 -116.513 1.00 51.41 88 VAL A C 1
ATOM 678 O O . VAL A 1 88 ? 5.926 46.740 -115.308 1.00 51.41 88 VAL A O 1
ATOM 681 N N . GLY A 1 89 ? 7.333 46.825 -117.033 1.00 51.00 89 GLY A N 1
ATOM 682 C CA . GLY A 1 89 ? 8.536 46.541 -116.248 1.00 51.00 89 GLY A CA 1
ATOM 683 C C . GLY A 1 89 ? 9.035 47.692 -115.363 1.00 51.00 89 GLY A C 1
ATOM 684 O O . GLY A 1 89 ? 9.632 47.429 -114.322 1.00 51.00 89 GLY A O 1
ATOM 685 N N . THR A 1 90 ? 8.799 48.961 -115.717 1.00 50.19 90 THR A N 1
ATOM 686 C CA . THR A 1 90 ? 9.389 50.097 -114.977 1.00 50.19 90 THR A CA 1
ATOM 687 C C . THR A 1 90 ? 8.537 50.574 -113.808 1.00 50.19 90 THR A C 1
ATOM 689 O O . THR A 1 90 ? 9.069 51.110 -112.840 1.00 50.19 90 THR A O 1
ATOM 692 N N . THR A 1 91 ? 7.232 50.324 -113.814 1.00 49.72 91 THR A N 1
ATOM 693 C CA . THR A 1 91 ? 6.337 50.749 -112.729 1.00 49.72 91 THR A CA 1
ATOM 694 C C . THR A 1 91 ? 6.192 49.710 -111.606 1.00 49.72 91 THR A C 1
ATOM 696 O O . THR A 1 91 ? 6.032 50.099 -110.448 1.00 49.72 91 THR A O 1
ATOM 699 N N . ALA A 1 92 ? 6.400 48.414 -111.881 1.00 48.19 92 ALA A N 1
ATOM 700 C CA . ALA A 1 92 ? 6.586 47.391 -110.842 1.00 48.19 92 ALA A CA 1
ATOM 701 C C . ALA A 1 92 ? 7.848 47.651 -109.989 1.00 48.19 92 ALA A C 1
ATOM 703 O O . ALA A 1 92 ? 7.845 47.421 -108.779 1.00 48.19 92 ALA A O 1
ATOM 704 N N . ALA A 1 93 ? 8.903 48.206 -110.599 1.00 49.09 93 ALA A N 1
ATOM 705 C CA . ALA A 1 93 ? 10.124 48.611 -109.901 1.00 49.09 93 ALA A CA 1
ATOM 706 C C . ALA A 1 93 ? 9.912 49.848 -109.004 1.00 49.09 93 ALA A C 1
ATOM 708 O O . ALA A 1 93 ? 10.460 49.911 -107.904 1.00 49.09 93 ALA A O 1
ATOM 709 N N . VAL A 1 94 ? 9.061 50.796 -109.415 1.00 47.72 94 VAL A N 1
ATOM 710 C CA . VAL A 1 94 ? 8.719 51.984 -108.607 1.00 47.72 94 VAL A CA 1
ATOM 711 C C . VAL A 1 94 ? 7.788 51.625 -107.437 1.00 47.72 94 VAL A C 1
ATOM 713 O O . VAL A 1 94 ? 7.979 52.124 -106.329 1.00 47.72 94 VAL A O 1
ATOM 716 N N . GLY A 1 95 ? 6.848 50.688 -107.627 1.00 47.75 95 GLY A N 1
ATOM 717 C CA . GLY A 1 95 ? 6.022 50.140 -106.539 1.00 47.75 95 GLY A CA 1
ATOM 718 C C . GLY A 1 95 ? 6.825 49.325 -105.514 1.00 47.75 95 GLY A C 1
ATOM 719 O O . GLY A 1 95 ? 6.602 49.451 -104.309 1.00 47.75 95 GLY A O 1
ATOM 720 N N . ALA A 1 96 ? 7.817 48.550 -105.970 1.00 48.34 96 ALA A N 1
ATOM 721 C CA . ALA A 1 96 ? 8.759 47.852 -105.092 1.00 48.34 96 ALA A CA 1
ATOM 722 C C . ALA A 1 96 ? 9.704 48.818 -104.346 1.00 48.34 96 ALA A C 1
ATOM 724 O O . ALA A 1 96 ? 10.049 48.565 -103.192 1.00 48.34 96 ALA A O 1
ATOM 725 N N . GLY A 1 97 ? 10.071 49.946 -104.965 1.00 46.34 97 GLY A N 1
ATOM 726 C CA . GLY A 1 97 ? 10.888 50.994 -104.345 1.00 46.34 97 GLY A CA 1
ATOM 727 C C . GLY A 1 97 ? 10.172 51.756 -103.223 1.00 46.34 97 GLY A C 1
ATOM 728 O O . GLY A 1 97 ? 10.778 52.038 -102.193 1.00 46.34 97 GLY A O 1
ATOM 729 N N . LEU A 1 98 ? 8.869 52.024 -103.365 1.00 43.75 98 LEU A N 1
ATOM 730 C CA . LEU A 1 98 ? 8.078 52.723 -102.340 1.00 43.75 98 LEU A CA 1
ATOM 731 C C . LEU A 1 98 ? 7.712 51.829 -101.138 1.00 43.75 98 LEU A C 1
ATOM 733 O O . LEU A 1 98 ? 7.627 52.323 -100.015 1.00 43.75 98 LEU A O 1
ATOM 737 N N . GLY A 1 99 ? 7.577 50.510 -101.329 1.00 45.47 99 GLY A N 1
ATOM 738 C CA . GLY A 1 99 ? 7.353 49.549 -100.237 1.00 45.47 99 GLY A CA 1
ATOM 739 C C . GLY A 1 99 ? 8.557 49.342 -99.305 1.00 45.47 99 GLY A C 1
ATOM 740 O O . GLY A 1 99 ? 8.388 48.868 -98.182 1.00 45.47 99 GLY A O 1
ATOM 741 N N . LEU A 1 100 ? 9.764 49.724 -99.738 1.00 48.22 100 LEU A N 1
ATOM 742 C CA . LEU A 1 100 ? 10.993 49.659 -98.937 1.00 48.22 100 LEU A CA 1
ATOM 743 C C . LEU A 1 100 ? 11.262 50.934 -98.113 1.00 48.22 100 LEU A C 1
ATOM 745 O O . LEU A 1 100 ? 12.158 50.919 -97.272 1.00 48.22 100 LEU A O 1
ATOM 749 N N . MET A 1 101 ? 10.491 52.015 -98.304 1.00 43.72 101 MET A N 1
ATOM 750 C CA . MET A 1 101 ? 10.717 53.312 -97.640 1.00 43.72 101 MET A CA 1
ATOM 751 C C . MET A 1 101 ? 9.748 53.645 -96.492 1.00 43.72 101 MET A C 1
ATOM 753 O O . MET A 1 101 ? 9.806 54.748 -95.954 1.00 43.72 101 MET A O 1
ATOM 757 N N . VAL A 1 102 ? 8.929 52.693 -96.024 1.00 39.94 102 VAL A N 1
ATOM 758 C CA . VAL A 1 102 ? 8.180 52.823 -94.754 1.00 39.94 102 VAL A CA 1
ATOM 759 C C . VAL A 1 102 ? 8.767 51.879 -93.689 1.00 39.94 102 VAL A C 1
ATOM 761 O O . VAL A 1 102 ? 8.197 50.820 -93.417 1.00 39.94 102 VAL A O 1
ATOM 764 N N . PRO A 1 103 ? 9.922 52.197 -93.069 1.00 39.16 103 PRO A N 1
ATOM 765 C CA . PRO A 1 103 ? 10.431 51.438 -91.939 1.00 39.16 103 PRO A CA 1
ATOM 766 C C . PRO A 1 103 ? 9.840 52.013 -90.648 1.00 39.16 103 PRO A C 1
ATOM 768 O O . PRO A 1 103 ? 10.364 52.957 -90.065 1.00 39.16 103 PRO A O 1
ATOM 771 N N . GLY A 1 104 ? 8.744 51.441 -90.162 1.00 41.34 104 GLY A N 1
ATOM 772 C CA . GLY A 1 104 ? 8.250 51.794 -88.835 1.00 41.34 104 GLY A CA 1
ATOM 773 C C . GLY A 1 104 ? 6.970 51.063 -88.477 1.00 41.34 104 GLY A C 1
ATOM 774 O O . GLY A 1 104 ? 6.013 51.111 -89.231 1.00 41.34 104 GLY A O 1
ATOM 775 N N . TYR A 1 105 ? 6.956 50.436 -87.300 1.00 39.12 105 TYR A N 1
ATOM 776 C CA . TYR A 1 105 ? 5.774 49.988 -86.541 1.00 39.12 105 TYR A CA 1
ATOM 777 C C . TYR A 1 105 ? 5.309 48.521 -86.539 1.00 39.12 105 TYR A C 1
ATOM 779 O O . TYR A 1 105 ? 4.411 48.226 -85.755 1.00 39.12 105 TYR A O 1
ATOM 787 N N . ILE A 1 106 ? 5.927 47.550 -87.234 1.00 46.06 106 ILE A N 1
ATOM 788 C CA . ILE A 1 106 ? 5.455 46.136 -87.138 1.00 46.06 106 ILE A CA 1
ATOM 789 C C . ILE A 1 106 ? 6.523 45.041 -86.875 1.00 46.06 106 ILE A C 1
ATOM 791 O O . ILE A 1 106 ? 6.391 43.937 -87.398 1.00 46.06 106 ILE A O 1
ATOM 795 N N . PRO A 1 107 ? 7.544 45.232 -86.007 1.00 37.31 107 PRO A N 1
ATOM 796 C CA . PRO A 1 107 ? 8.192 44.051 -85.414 1.00 37.31 107 PRO A CA 1
ATOM 797 C C . PRO A 1 107 ? 8.176 43.982 -83.880 1.00 37.31 107 PRO A C 1
ATOM 799 O O . PRO A 1 107 ? 8.558 42.952 -83.328 1.00 37.31 107 PRO A O 1
ATOM 802 N N . PHE A 1 108 ? 7.693 44.999 -83.158 1.00 38.44 108 PHE A N 1
ATOM 803 C CA . PHE A 1 108 ? 7.766 44.996 -81.686 1.00 38.44 108 PHE A CA 1
ATOM 804 C C . PHE A 1 108 ? 6.691 44.134 -80.986 1.00 38.44 108 PHE A C 1
ATOM 806 O O . PHE A 1 108 ? 6.881 43.730 -79.842 1.00 38.44 108 PHE A O 1
ATOM 813 N N . ALA A 1 109 ? 5.601 43.766 -81.670 1.00 41.56 109 ALA A N 1
ATOM 814 C CA . ALA A 1 109 ? 4.508 42.983 -81.075 1.00 41.56 109 ALA A CA 1
ATOM 815 C C . ALA A 1 109 ? 4.736 41.452 -81.053 1.00 41.56 109 ALA A C 1
ATOM 817 O O . ALA A 1 109 ? 4.026 40.742 -80.342 1.00 41.56 109 ALA A O 1
ATOM 818 N N . PHE A 1 110 ? 5.733 40.919 -81.777 1.00 41.34 110 PHE A N 1
ATOM 819 C CA . PHE A 1 110 ? 5.942 39.462 -81.904 1.00 41.34 110 PHE A CA 1
ATOM 820 C C . PHE A 1 110 ? 7.147 38.894 -81.140 1.00 41.34 110 PHE A C 1
ATOM 822 O O . PHE A 1 110 ? 7.302 37.673 -81.064 1.00 41.34 110 PHE A O 1
ATOM 829 N N . PHE A 1 111 ? 7.960 39.731 -80.490 1.00 41.53 111 PHE A N 1
ATOM 830 C CA . PHE A 1 111 ? 9.082 39.277 -79.659 1.00 41.53 111 PHE A CA 1
ATOM 831 C C . PHE A 1 111 ? 8.776 39.385 -78.157 1.00 41.53 111 PHE A C 1
ATOM 833 O O . PHE A 1 111 ? 9.529 39.979 -77.390 1.00 41.53 111 PHE A O 1
ATOM 840 N N . ARG A 1 112 ? 7.690 38.748 -77.692 1.00 40.84 112 ARG A N 1
ATOM 841 C CA . ARG A 1 112 ? 7.579 38.400 -76.263 1.00 40.84 112 ARG A CA 1
ATOM 842 C C . ARG A 1 112 ? 8.695 37.405 -75.917 1.00 40.84 112 ARG A C 1
ATOM 844 O O . ARG A 1 112 ? 8.819 36.371 -76.580 1.00 40.84 112 ARG A O 1
ATOM 851 N N . LYS A 1 113 ? 9.491 37.699 -74.877 1.00 43.97 113 LYS A N 1
ATOM 852 C CA . LYS A 1 113 ? 10.410 36.738 -74.235 1.00 43.97 113 LYS A CA 1
ATOM 853 C C . LYS A 1 113 ? 9.640 35.431 -74.002 1.00 43.97 113 LYS A C 1
ATOM 855 O O . LYS A 1 113 ? 8.660 35.413 -73.265 1.00 43.97 113 LYS A O 1
ATOM 860 N N . LYS A 1 114 ? 10.018 34.357 -74.702 1.00 51.59 114 LYS A N 1
ATOM 861 C CA . LYS A 1 114 ? 9.295 33.081 -74.645 1.00 51.59 114 LYS A CA 1
ATOM 862 C C . LYS A 1 114 ? 9.561 32.398 -73.306 1.00 51.59 114 LYS A C 1
ATOM 864 O O . LYS A 1 114 ? 10.712 32.114 -72.985 1.00 51.59 114 LYS A O 1
ATOM 869 N N . ASN A 1 115 ? 8.481 32.102 -72.582 1.00 46.19 115 ASN A N 1
ATOM 870 C CA . ASN A 1 115 ? 8.486 31.258 -71.392 1.00 46.19 115 ASN A CA 1
ATOM 871 C C . ASN A 1 115 ? 9.116 29.908 -71.737 1.00 46.19 115 ASN A C 1
ATOM 873 O O . ASN A 1 115 ? 8.598 29.157 -72.568 1.00 46.19 115 ASN A O 1
ATOM 877 N N . VAL A 1 116 ? 10.239 29.615 -71.096 1.00 58.72 116 VAL A N 1
ATOM 878 C CA . VAL A 1 116 ? 10.768 28.263 -70.991 1.00 58.72 116 VAL A CA 1
ATOM 879 C C . VAL A 1 116 ? 9.663 27.388 -70.394 1.00 58.72 116 VAL A C 1
ATOM 881 O O . VAL A 1 116 ? 9.236 27.634 -69.271 1.00 58.72 116 VAL A O 1
ATOM 884 N N . ARG A 1 117 ? 9.177 26.386 -71.133 1.00 64.62 117 ARG A N 1
ATOM 885 C CA . ARG A 1 117 ? 8.243 25.390 -70.594 1.00 64.62 117 ARG A CA 1
ATOM 886 C C . ARG A 1 117 ? 9.032 24.146 -70.202 1.00 64.62 117 ARG A C 1
ATOM 888 O O . ARG A 1 117 ? 9.641 23.511 -71.075 1.00 64.62 117 ARG A O 1
ATOM 895 N N . SER A 1 118 ? 9.034 23.834 -68.909 1.00 70.38 118 SER A N 1
ATOM 896 C CA . SER A 1 118 ? 9.471 22.542 -68.390 1.00 70.38 118 SER A CA 1
ATOM 897 C C . SER A 1 118 ? 8.382 21.497 -68.651 1.00 70.38 118 SER A C 1
ATOM 899 O O . SER A 1 118 ? 7.192 21.762 -68.482 1.00 70.38 118 SER A O 1
ATOM 901 N N . ARG A 1 119 ? 8.781 20.316 -69.121 1.00 79.56 119 ARG A N 1
ATOM 902 C CA . ARG A 1 119 ? 7.936 19.123 -69.219 1.00 79.56 119 ARG A CA 1
ATOM 903 C C . ARG A 1 119 ? 8.350 18.183 -68.080 1.00 79.56 119 ARG A C 1
ATOM 905 O O . ARG A 1 119 ? 9.557 18.031 -67.858 1.00 79.56 119 ARG A O 1
ATOM 912 N N . PRO A 1 120 ? 7.389 17.579 -67.360 1.00 74.94 120 PRO A N 1
ATOM 913 C CA . PRO A 1 120 ? 7.708 16.608 -66.324 1.00 74.94 120 PRO A CA 1
ATOM 914 C C . PRO A 1 120 ? 8.454 15.420 -66.931 1.00 74.94 120 PRO A C 1
ATOM 916 O O . PRO A 1 120 ? 8.167 14.992 -68.052 1.00 74.94 120 PRO A O 1
ATOM 919 N N . TYR A 1 121 ? 9.431 14.921 -66.186 1.00 81.38 121 TYR A N 1
ATOM 920 C CA . TYR A 1 121 ? 10.132 13.689 -66.504 1.00 81.38 121 TYR A CA 1
ATOM 921 C C . TYR A 1 121 ? 9.174 12.492 -66.461 1.00 81.38 121 TYR A C 1
ATOM 923 O O . TYR A 1 121 ? 8.263 12.445 -65.635 1.00 81.38 121 TYR A O 1
ATOM 931 N N . GLN A 1 122 ? 9.385 11.528 -67.354 1.00 82.56 122 GLN A N 1
ATOM 932 C CA . GLN A 1 122 ? 8.676 10.252 -67.367 1.00 82.56 122 GLN A CA 1
ATOM 933 C C . GLN A 1 122 ? 9.704 9.130 -67.274 1.00 82.56 122 GLN A C 1
ATOM 935 O O . GLN A 1 122 ? 10.701 9.151 -67.989 1.00 82.56 122 GLN A O 1
ATOM 940 N N . THR A 1 123 ? 9.440 8.126 -66.439 1.00 79.25 123 THR A N 1
ATOM 941 C CA . THR A 1 123 ? 10.354 6.997 -66.193 1.00 79.25 123 THR A CA 1
ATOM 942 C C . THR A 1 123 ? 10.709 6.218 -67.466 1.00 79.25 123 THR A C 1
ATOM 944 O O . THR A 1 123 ? 11.793 5.662 -67.569 1.00 79.25 123 THR A O 1
ATOM 947 N N . SER A 1 124 ? 9.832 6.213 -68.475 1.00 82.06 124 SER A N 1
ATOM 948 C CA . SER A 1 124 ? 10.089 5.598 -69.786 1.00 82.06 124 SER A CA 1
ATOM 949 C C . SER A 1 124 ? 11.125 6.342 -70.642 1.00 82.06 124 SER A C 1
ATOM 951 O O . SER A 1 124 ? 11.573 5.816 -71.655 1.00 82.06 124 SER A O 1
ATOM 953 N N . GLU A 1 125 ? 11.473 7.582 -70.289 1.00 84.00 125 GLU A N 1
ATOM 954 C CA . GLU A 1 125 ? 12.468 8.410 -70.983 1.00 84.00 125 GLU A CA 1
ATOM 955 C C . GLU A 1 125 ? 13.800 8.490 -70.203 1.00 84.00 125 GLU A C 1
ATOM 957 O O . GLU A 1 125 ? 14.647 9.318 -70.540 1.00 84.00 125 GLU A O 1
ATOM 962 N N . GLU A 1 126 ? 13.997 7.640 -69.185 1.00 81.56 126 GLU A N 1
ATOM 963 C CA . GLU A 1 126 ? 15.158 7.658 -68.280 1.00 81.56 126 GLU A CA 1
ATOM 964 C C . GLU A 1 126 ? 16.492 7.601 -69.010 1.00 81.56 126 GLU A C 1
ATOM 966 O O . GLU A 1 126 ? 17.280 8.540 -68.911 1.00 81.56 126 GLU A O 1
ATOM 971 N N . ASP A 1 127 ? 16.713 6.555 -69.806 1.00 82.00 127 ASP A N 1
ATOM 972 C CA . ASP A 1 127 ? 17.984 6.343 -70.502 1.00 82.00 127 ASP A CA 1
ATOM 973 C C . ASP A 1 127 ? 18.332 7.531 -71.404 1.00 82.00 127 ASP A C 1
ATOM 975 O O . ASP A 1 127 ? 19.480 7.967 -71.458 1.00 82.00 127 ASP A O 1
ATOM 979 N N . LYS A 1 128 ? 17.315 8.119 -72.056 1.00 84.06 128 LYS A N 1
ATOM 980 C CA . LYS A 1 128 ? 17.467 9.303 -72.916 1.00 84.06 128 LYS A CA 1
ATOM 981 C C . LYS A 1 128 ? 17.803 10.554 -72.115 1.00 84.06 128 LYS A C 1
ATOM 983 O O . LYS A 1 128 ? 18.569 11.394 -72.585 1.00 84.06 128 LYS A O 1
ATOM 988 N N . TRP A 1 129 ? 17.191 10.714 -70.944 1.00 87.75 129 TRP A N 1
ATOM 989 C CA . TRP A 1 129 ? 17.448 11.847 -70.065 1.00 87.75 129 TRP A CA 1
ATOM 990 C C . TRP A 1 129 ? 18.860 11.763 -69.491 1.00 87.75 129 TRP A C 1
ATOM 992 O O . TRP A 1 129 ? 19.617 12.722 -69.614 1.00 87.75 129 TRP A O 1
ATOM 1002 N N . VAL A 1 130 ? 19.241 10.601 -68.953 1.00 85.12 130 VAL A N 1
ATOM 1003 C CA . VAL A 1 130 ? 20.553 10.354 -68.342 1.00 85.12 130 VAL A CA 1
ATOM 1004 C C . VAL A 1 130 ? 21.661 10.512 -69.380 1.00 85.12 130 VAL A C 1
ATOM 1006 O O . VAL A 1 130 ? 22.585 11.291 -69.150 1.00 85.12 130 VAL A O 1
ATOM 1009 N N . SER A 1 131 ? 21.523 9.898 -70.564 1.00 82.56 131 SER A N 1
ATOM 1010 C CA . SER A 1 131 ? 22.516 10.019 -71.642 1.00 82.56 131 SER A CA 1
ATOM 1011 C C . SER A 1 131 ? 22.702 11.459 -72.124 1.00 82.56 131 SER A C 1
ATOM 1013 O O . SER A 1 131 ? 23.795 11.847 -72.530 1.00 82.56 131 SER A O 1
ATOM 1015 N N . ALA A 1 132 ? 21.631 12.259 -72.115 1.00 83.12 132 ALA A N 1
ATOM 1016 C CA . ALA A 1 132 ? 21.683 13.663 -72.509 1.00 83.12 132 ALA A CA 1
ATOM 1017 C C . ALA A 1 132 ? 22.190 14.580 -71.381 1.00 83.12 132 ALA A C 1
ATOM 1019 O O . ALA A 1 132 ? 22.652 15.687 -71.663 1.00 83.12 132 ALA A O 1
ATOM 1020 N N . PHE A 1 133 ? 22.058 14.160 -70.118 1.00 84.25 133 PHE A N 1
ATOM 1021 C CA . PHE A 1 133 ? 22.439 14.935 -68.939 1.00 84.25 133 PHE A CA 1
ATOM 1022 C C . PHE A 1 133 ? 23.937 14.821 -68.644 1.00 84.25 133 PHE A C 1
ATOM 1024 O O . PHE A 1 133 ? 24.566 15.812 -68.277 1.00 84.25 133 PHE A O 1
ATOM 1031 N N . GLY A 1 134 ? 24.534 13.648 -68.868 1.00 83.81 134 GLY A N 1
ATOM 1032 C CA . GLY A 1 134 ? 25.977 13.454 -68.756 1.00 83.81 134 GLY A CA 1
ATOM 1033 C C . GLY A 1 134 ? 26.375 11.986 -68.622 1.00 83.81 134 GLY A C 1
ATOM 1034 O O . GLY A 1 134 ? 25.564 11.083 -68.788 1.00 83.81 134 GLY A O 1
ATOM 1035 N N . ASN A 1 135 ? 27.644 11.739 -68.294 1.00 85.06 135 ASN A N 1
ATOM 1036 C CA . ASN A 1 135 ? 28.169 10.383 -68.113 1.00 85.06 135 ASN A CA 1
ATOM 1037 C C . ASN A 1 135 ? 27.908 9.855 -66.688 1.00 85.06 135 ASN A C 1
ATOM 1039 O O . ASN A 1 135 ? 28.834 9.730 -65.881 1.00 85.06 135 ASN A O 1
ATOM 1043 N N . TYR A 1 136 ? 26.637 9.589 -66.384 1.00 85.56 136 TYR A N 1
ATOM 1044 C CA . TYR A 1 136 ? 26.158 9.104 -65.087 1.00 85.56 136 TYR A CA 1
ATOM 1045 C C . TYR A 1 136 ? 25.415 7.768 -65.224 1.00 85.56 136 TYR A C 1
ATOM 1047 O O . TYR A 1 136 ? 24.864 7.460 -66.277 1.00 85.56 136 TYR A O 1
ATOM 1055 N N . VAL A 1 137 ? 25.367 7.001 -64.137 1.00 86.19 137 VAL A N 1
ATOM 1056 C CA . VAL A 1 137 ? 24.578 5.773 -63.983 1.00 86.19 137 VAL A CA 1
ATOM 1057 C C . VAL A 1 137 ? 23.512 6.011 -62.915 1.00 86.19 137 VAL A C 1
ATOM 1059 O O . VAL A 1 137 ? 23.800 6.614 -61.880 1.00 86.19 137 VAL A O 1
ATOM 1062 N N . VAL A 1 138 ? 22.283 5.551 -63.160 1.00 86.31 138 VAL A N 1
ATOM 1063 C CA . VAL A 1 138 ? 21.189 5.608 -62.177 1.00 86.31 138 VAL A CA 1
ATOM 1064 C C . VAL A 1 138 ? 21.341 4.445 -61.203 1.00 86.31 138 VAL A C 1
ATOM 1066 O O . VAL A 1 138 ? 21.362 3.290 -61.628 1.00 86.31 138 VAL A O 1
ATOM 1069 N N . ARG A 1 139 ? 21.444 4.737 -59.903 1.00 83.00 139 ARG A N 1
ATOM 1070 C CA . ARG A 1 139 ? 21.633 3.709 -58.866 1.00 83.00 139 ARG A CA 1
ATOM 1071 C C . ARG A 1 139 ? 20.371 3.400 -58.078 1.00 83.00 139 ARG A C 1
ATOM 1073 O O . ARG A 1 139 ? 20.104 2.238 -57.794 1.00 83.00 139 ARG A O 1
ATOM 1080 N N . GLU A 1 140 ? 19.597 4.427 -57.753 1.00 84.19 140 GLU A N 1
ATOM 1081 C CA . GLU A 1 140 ? 18.378 4.301 -56.960 1.00 84.19 140 GLU A CA 1
ATOM 1082 C C . GLU A 1 140 ? 17.322 5.299 -57.444 1.00 84.19 140 GLU A C 1
ATOM 1084 O O . GLU A 1 140 ? 17.644 6.396 -57.921 1.00 84.19 140 GLU A O 1
ATOM 1089 N N . ARG A 1 141 ? 16.054 4.894 -57.332 1.00 82.94 141 ARG A N 1
ATOM 1090 C CA . ARG A 1 141 ? 14.890 5.733 -57.612 1.00 82.94 141 ARG A CA 1
ATOM 1091 C C . ARG A 1 141 ? 14.122 5.937 -56.316 1.00 82.94 141 ARG A C 1
ATOM 1093 O O . ARG A 1 141 ? 13.527 4.995 -55.797 1.00 82.94 141 ARG A O 1
ATOM 1100 N N . ASP A 1 142 ? 14.098 7.173 -55.834 1.00 77.94 142 ASP A N 1
ATOM 1101 C CA . ASP A 1 142 ? 13.258 7.517 -54.692 1.00 77.94 142 ASP A CA 1
ATOM 1102 C C . ASP A 1 142 ? 11.774 7.419 -55.101 1.00 77.94 142 ASP A C 1
ATOM 1104 O O . ASP A 1 142 ? 11.419 7.827 -56.215 1.00 77.94 142 ASP A O 1
ATOM 1108 N N . PRO A 1 143 ? 10.862 7.027 -54.192 1.00 73.06 143 PRO A N 1
ATOM 1109 C CA . PRO A 1 143 ? 9.414 7.056 -54.437 1.00 73.06 143 PRO A CA 1
ATOM 1110 C C . PRO A 1 143 ? 8.879 8.436 -54.863 1.00 73.06 143 PRO A C 1
ATOM 1112 O O . PRO A 1 143 ? 7.843 8.531 -55.515 1.00 73.06 143 PRO A O 1
ATOM 1115 N N . GLY A 1 144 ? 9.599 9.515 -54.530 1.00 76.00 144 GLY A N 1
ATOM 1116 C CA . GLY A 1 144 ? 9.300 10.890 -54.945 1.00 76.00 144 GLY A CA 1
ATOM 1117 C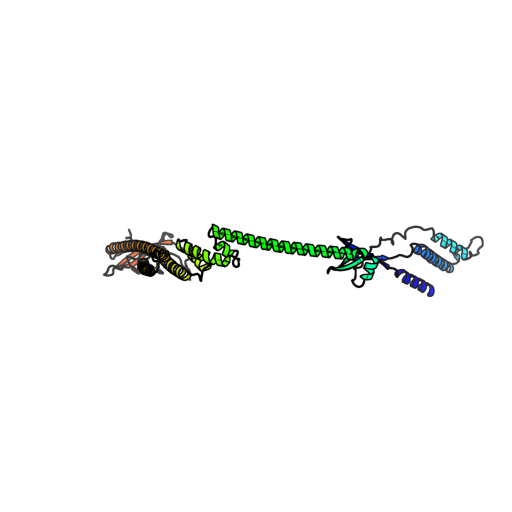 C . GLY A 1 144 ? 9.763 11.263 -56.361 1.00 76.00 144 GLY A C 1
ATOM 1118 O O . GLY A 1 144 ? 9.732 12.441 -56.709 1.00 76.00 144 GLY A O 1
ATOM 1119 N N . GLY A 1 145 ? 10.235 10.304 -57.166 1.00 77.50 145 GLY A N 1
ATOM 1120 C CA . GLY A 1 145 ? 10.664 10.536 -58.550 1.00 77.50 145 GLY A CA 1
ATOM 1121 C C . GLY A 1 145 ? 12.034 11.208 -58.694 1.00 77.50 145 GLY A C 1
ATOM 1122 O O . GLY A 1 145 ? 12.342 11.733 -59.764 1.00 77.50 145 GLY A O 1
ATOM 1123 N N . ARG A 1 146 ? 12.855 11.207 -57.634 1.00 86.88 146 ARG A N 1
ATOM 1124 C CA . ARG A 1 146 ? 14.256 11.653 -57.685 1.00 86.88 146 ARG A CA 1
ATOM 1125 C C . ARG A 1 146 ? 15.158 10.504 -58.121 1.00 86.88 146 ARG A C 1
ATOM 1127 O O . ARG A 1 146 ? 14.915 9.353 -57.764 1.00 86.88 146 ARG A O 1
ATOM 1134 N N . LEU A 1 147 ? 16.203 10.836 -58.869 1.00 87.44 147 LEU A N 1
ATOM 1135 C CA . LEU A 1 147 ? 17.211 9.891 -59.337 1.00 87.44 147 LEU A CA 1
ATOM 1136 C C . LEU A 1 147 ? 18.507 10.108 -58.564 1.00 87.44 147 LEU A C 1
ATOM 1138 O O . LEU A 1 147 ? 18.990 11.241 -58.491 1.00 87.44 147 LEU A O 1
ATOM 1142 N N . LEU A 1 148 ? 19.079 9.031 -58.029 1.00 89.12 148 LEU A N 1
ATOM 1143 C CA . LEU A 1 148 ? 20.461 9.013 -57.561 1.00 89.12 148 LEU A CA 1
ATOM 1144 C C . LEU A 1 148 ? 21.375 8.696 -58.748 1.00 89.12 148 LEU A C 1
ATOM 1146 O O . LEU A 1 148 ? 21.326 7.594 -59.298 1.00 89.12 148 LEU A O 1
ATOM 1150 N N . LEU A 1 149 ? 22.184 9.673 -59.148 1.00 88.38 149 LEU A N 1
ATOM 1151 C CA . LEU A 1 149 ? 23.097 9.587 -60.282 1.00 88.38 149 LEU A CA 1
ATOM 1152 C C . LEU A 1 149 ? 24.539 9.548 -59.793 1.00 88.38 149 LEU A C 1
ATOM 1154 O O . LEU A 1 149 ? 24.957 10.425 -59.040 1.00 88.38 149 LEU A O 1
ATOM 1158 N N . ILE A 1 150 ? 25.316 8.588 -60.285 1.00 87.12 150 ILE A N 1
ATOM 1159 C CA . ILE A 1 150 ? 26.737 8.446 -59.948 1.00 87.12 150 ILE A CA 1
ATOM 1160 C C . ILE A 1 150 ? 27.562 8.527 -61.235 1.00 87.12 150 ILE A C 1
ATOM 1162 O O . ILE A 1 150 ? 27.206 7.862 -62.212 1.00 87.12 150 ILE A O 1
ATOM 1166 N N . PRO A 1 151 ? 28.647 9.319 -61.296 1.00 88.00 151 PRO A N 1
ATOM 1167 C CA . PRO A 1 151 ? 29.513 9.356 -62.469 1.00 88.00 151 PRO A CA 1
ATOM 1168 C C . PRO A 1 151 ? 30.036 7.959 -62.814 1.00 88.00 151 PRO A C 1
ATOM 1170 O O . PRO A 1 151 ? 30.549 7.257 -61.946 1.00 88.00 151 PRO A O 1
ATOM 1173 N N . HIS A 1 152 ? 29.980 7.558 -64.088 1.00 84.06 152 HIS A N 1
ATOM 1174 C CA . HIS A 1 152 ? 30.320 6.186 -64.506 1.00 84.06 152 HIS A CA 1
ATOM 1175 C C . HIS A 1 152 ? 31.732 5.743 -64.067 1.00 84.06 152 HIS A C 1
ATOM 1177 O O . HIS A 1 152 ? 31.978 4.564 -63.817 1.00 84.06 152 HIS A O 1
ATOM 1183 N N . LYS A 1 153 ? 32.682 6.681 -63.964 1.00 85.81 153 LYS A N 1
ATOM 1184 C CA . LYS A 1 153 ? 34.061 6.399 -63.529 1.00 85.81 153 LYS A CA 1
ATOM 1185 C C . LYS A 1 153 ? 34.208 6.199 -62.015 1.00 85.81 153 LYS A C 1
ATOM 1187 O O . LYS A 1 153 ? 35.211 5.639 -61.604 1.00 85.81 153 LYS A O 1
ATOM 1192 N N . GLN A 1 154 ? 33.234 6.648 -61.224 1.00 85.44 154 GLN A N 1
ATOM 1193 C CA . GLN A 1 154 ? 33.272 6.684 -59.756 1.00 85.44 154 GLN A CA 1
ATOM 1194 C C . GLN A 1 154 ? 32.282 5.704 -59.112 1.00 85.44 154 GLN A C 1
ATOM 1196 O O . GLN A 1 154 ? 32.228 5.619 -57.895 1.00 85.44 154 GLN A O 1
ATOM 1201 N N . VAL A 1 155 ? 31.524 4.926 -59.899 1.00 85.06 155 VAL A N 1
ATOM 1202 C CA . VAL A 1 155 ? 30.542 3.952 -59.375 1.00 85.06 155 VAL A CA 1
ATOM 1203 C C . VAL A 1 155 ? 31.177 2.973 -58.389 1.00 85.06 155 VAL A C 1
ATOM 1205 O O . VAL A 1 155 ? 30.598 2.701 -57.344 1.00 85.06 155 VAL A O 1
ATOM 1208 N N . LYS A 1 156 ? 32.380 2.472 -58.697 1.00 84.94 156 LYS A N 1
ATOM 1209 C CA . LYS A 1 156 ? 33.091 1.538 -57.818 1.00 84.94 156 LYS A CA 1
ATOM 1210 C C . LYS A 1 156 ? 33.512 2.197 -56.502 1.00 84.94 156 LYS A C 1
ATOM 1212 O O . LYS A 1 156 ? 33.361 1.575 -55.457 1.00 84.94 156 LYS A O 1
ATOM 1217 N N . ASP A 1 157 ? 34.010 3.429 -56.568 1.00 85.50 157 ASP A N 1
ATOM 1218 C CA . ASP A 1 157 ? 34.453 4.183 -55.392 1.00 85.50 157 ASP A CA 1
ATOM 1219 C C . ASP A 1 157 ? 33.244 4.528 -54.509 1.00 85.50 157 ASP A C 1
ATOM 1221 O O . ASP A 1 157 ? 33.264 4.254 -53.316 1.00 85.50 157 ASP A O 1
ATOM 1225 N N . TYR A 1 158 ? 32.140 4.978 -55.116 1.00 85.88 158 TYR A N 1
ATOM 1226 C CA . TYR A 1 158 ? 30.877 5.242 -54.424 1.00 85.88 158 TYR A CA 1
ATOM 1227 C C . TYR A 1 158 ? 30.313 3.990 -53.739 1.00 85.88 158 TYR A C 1
ATOM 1229 O O . TYR A 1 158 ? 29.949 4.040 -52.569 1.00 85.88 158 TYR A O 1
ATOM 1237 N N . ASP A 1 159 ? 30.261 2.846 -54.435 1.00 85.56 159 ASP A N 1
ATOM 1238 C CA . ASP A 1 159 ? 29.778 1.591 -53.845 1.00 85.56 159 ASP A CA 1
ATOM 1239 C C . ASP A 1 159 ? 30.657 1.152 -52.655 1.00 85.56 159 ASP A C 1
ATOM 1241 O O . ASP A 1 159 ? 30.135 0.653 -51.657 1.00 85.56 159 ASP A O 1
ATOM 1245 N N . GLN A 1 160 ? 31.977 1.362 -52.731 1.00 88.19 160 GLN A N 1
ATOM 1246 C CA . GLN A 1 160 ? 32.895 1.091 -51.621 1.00 88.19 160 GLN A CA 1
ATOM 1247 C C . GLN A 1 160 ? 32.670 2.051 -50.446 1.00 88.19 160 GLN A C 1
ATOM 1249 O O . GLN A 1 160 ? 32.601 1.596 -49.303 1.00 88.19 160 GLN A O 1
ATOM 1254 N N . THR A 1 161 ? 32.510 3.351 -50.705 1.00 86.81 161 THR A N 1
ATOM 1255 C CA . THR A 1 161 ? 32.235 4.357 -49.670 1.00 86.81 161 THR A CA 1
ATOM 1256 C C . THR A 1 161 ? 30.885 4.100 -48.992 1.00 86.81 161 THR A C 1
ATOM 1258 O O . THR A 1 161 ? 30.808 4.106 -47.765 1.00 86.81 161 THR A O 1
ATOM 1261 N N . GLU A 1 162 ? 29.832 3.774 -49.744 1.00 86.44 162 GLU A N 1
ATOM 1262 C CA . GLU A 1 162 ? 28.520 3.392 -49.204 1.00 86.44 162 GLU A CA 1
ATOM 1263 C C . GLU A 1 162 ? 28.588 2.135 -48.331 1.00 86.44 162 GLU A C 1
ATOM 1265 O O . GLU A 1 162 ? 27.981 2.088 -47.259 1.00 86.44 162 GLU A O 1
ATOM 1270 N N . GLN A 1 163 ? 29.338 1.111 -48.753 1.00 88.69 163 GLN A N 1
ATOM 1271 C CA . GLN A 1 163 ? 29.558 -0.084 -47.933 1.00 88.69 163 GLN A CA 1
ATOM 1272 C C . GLN A 1 163 ? 30.274 0.266 -46.626 1.00 88.69 163 GLN A C 1
ATOM 1274 O O . GLN A 1 163 ? 29.809 -0.132 -45.560 1.00 88.69 163 GLN A O 1
ATOM 1279 N N . GLN A 1 164 ? 31.329 1.082 -46.681 1.00 92.00 164 GLN A N 1
ATOM 1280 C CA . GLN A 1 164 ? 32.039 1.542 -45.484 1.00 92.00 164 GLN A CA 1
ATOM 1281 C C . GLN A 1 164 ? 31.141 2.369 -44.555 1.00 92.00 164 GLN A C 1
ATOM 1283 O O . GLN A 1 164 ? 31.205 2.202 -43.337 1.00 92.00 164 GLN A O 1
ATOM 1288 N N . ILE A 1 165 ? 30.281 3.234 -45.102 1.00 89.81 165 ILE A N 1
ATOM 1289 C CA . ILE A 1 165 ? 29.311 4.015 -44.322 1.00 89.81 165 ILE A CA 1
ATOM 1290 C C . ILE A 1 165 ? 28.310 3.084 -43.632 1.00 89.81 165 ILE A C 1
ATOM 1292 O O . ILE A 1 165 ? 28.053 3.251 -42.439 1.00 89.81 165 ILE A O 1
ATOM 1296 N N . LYS A 1 166 ? 27.774 2.082 -44.340 1.00 91.69 166 LYS A N 1
ATOM 1297 C CA . LYS A 1 166 ? 26.830 1.106 -43.772 1.00 91.69 166 LYS A CA 1
ATOM 1298 C C . LYS A 1 166 ? 27.476 0.252 -42.689 1.00 91.69 166 LYS A C 1
ATOM 1300 O O . LYS A 1 166 ? 26.907 0.123 -41.609 1.00 91.69 166 LYS A O 1
ATOM 1305 N N . GLU A 1 167 ? 28.674 -0.268 -42.936 1.00 93.69 167 GLU A N 1
ATOM 1306 C CA . GLU A 1 167 ? 29.433 -1.044 -41.952 1.00 93.69 167 GLU A CA 1
ATOM 1307 C C . GLU A 1 167 ? 29.777 -0.212 -40.713 1.00 93.69 167 GLU A C 1
ATOM 1309 O O . GLU A 1 167 ? 29.674 -0.700 -39.585 1.00 93.69 167 GLU A O 1
ATOM 1314 N N . LYS A 1 168 ? 30.154 1.060 -40.898 1.00 95.06 168 LYS A N 1
ATOM 1315 C CA . LYS A 1 168 ? 30.410 1.987 -39.793 1.00 95.06 168 LYS A CA 1
ATOM 1316 C C . LYS A 1 168 ? 29.137 2.266 -38.992 1.00 95.06 168 LYS A C 1
ATOM 1318 O O . LYS A 1 168 ? 29.178 2.172 -37.770 1.00 95.06 168 LYS A O 1
ATOM 1323 N N . ALA A 1 169 ? 28.016 2.549 -39.654 1.00 93.75 169 ALA A N 1
ATOM 1324 C CA . ALA A 1 169 ? 26.736 2.799 -38.992 1.00 93.75 169 ALA A CA 1
ATOM 1325 C C . ALA A 1 169 ? 26.227 1.561 -38.234 1.00 93.75 169 ALA A C 1
ATOM 1327 O O . ALA A 1 169 ? 25.719 1.676 -37.120 1.00 93.75 169 ALA A O 1
ATOM 1328 N N . GLU A 1 170 ? 26.394 0.363 -38.800 1.00 94.69 170 GLU A N 1
ATOM 1329 C CA . GLU A 1 170 ? 26.036 -0.881 -38.121 1.00 94.69 170 GLU A CA 1
ATOM 1330 C C . GLU A 1 170 ? 26.941 -1.143 -36.912 1.00 94.69 170 GLU A C 1
ATOM 1332 O O . GLU A 1 170 ? 26.452 -1.540 -35.854 1.00 94.69 170 GLU A O 1
ATOM 1337 N N . ARG A 1 171 ? 28.245 -0.865 -37.026 1.00 95.06 171 ARG A N 1
ATOM 1338 C CA . ARG A 1 171 ? 29.181 -0.945 -35.899 1.00 95.06 171 ARG A CA 1
ATOM 1339 C C . ARG A 1 171 ? 28.801 0.024 -34.784 1.00 95.06 171 ARG A C 1
ATOM 1341 O O . ARG A 1 171 ? 28.680 -0.404 -33.642 1.00 95.06 171 ARG A O 1
ATOM 1348 N N . GLU A 1 172 ? 28.549 1.289 -35.112 1.00 94.69 172 GLU A N 1
ATOM 1349 C CA . GLU A 1 172 ? 28.112 2.305 -34.147 1.00 94.69 172 GLU A CA 1
ATOM 1350 C C . GLU A 1 172 ? 26.794 1.911 -33.472 1.00 94.69 172 GLU A C 1
ATOM 1352 O O . GLU A 1 172 ? 26.644 2.079 -32.262 1.00 94.69 172 GLU A O 1
ATOM 1357 N N . ARG A 1 173 ? 25.857 1.321 -34.223 1.00 95.31 173 ARG A N 1
ATOM 1358 C CA . ARG A 1 173 ? 24.607 0.797 -33.669 1.00 95.31 173 ARG A CA 1
ATOM 1359 C C . ARG A 1 173 ? 24.855 -0.354 -32.694 1.00 95.31 173 ARG A C 1
ATOM 1361 O O . ARG A 1 173 ? 24.303 -0.326 -31.598 1.00 95.31 173 ARG A O 1
ATOM 1368 N N . ARG A 1 174 ? 25.687 -1.336 -33.057 1.00 95.19 174 ARG A N 1
ATOM 1369 C CA . ARG A 1 174 ? 26.039 -2.457 -32.167 1.00 95.19 174 ARG A CA 1
ATOM 1370 C C . ARG A 1 174 ? 26.734 -1.962 -30.899 1.00 95.19 174 ARG A C 1
ATOM 1372 O O . ARG A 1 174 ? 26.380 -2.393 -29.809 1.00 95.19 174 ARG A O 1
ATOM 1379 N N . GLU A 1 175 ? 27.661 -1.014 -31.025 1.00 95.88 175 GLU A N 1
ATOM 1380 C CA . GLU A 1 175 ? 28.316 -0.386 -29.875 1.00 95.88 175 GLU A CA 1
ATOM 1381 C C . GLU A 1 175 ? 27.326 0.384 -28.991 1.00 95.88 175 GLU A C 1
ATOM 1383 O O . GLU A 1 175 ? 27.435 0.345 -27.769 1.00 95.88 175 GLU A O 1
ATOM 1388 N N . ALA A 1 176 ? 26.357 1.092 -29.577 1.00 94.06 176 ALA A N 1
ATOM 1389 C CA . ALA A 1 176 ? 25.329 1.804 -28.821 1.00 94.06 176 ALA A CA 1
ATOM 1390 C C . ALA A 1 176 ? 24.385 0.840 -28.086 1.00 94.06 176 ALA A C 1
ATOM 1392 O O . ALA A 1 176 ? 24.070 1.069 -26.918 1.00 94.06 176 ALA A O 1
ATOM 1393 N N . GLU A 1 177 ? 23.976 -0.251 -28.738 1.00 95.38 177 GLU A N 1
ATOM 1394 C CA . GLU A 1 177 ? 23.183 -1.324 -28.129 1.00 95.38 177 GLU A CA 1
ATOM 1395 C C . GLU A 1 177 ? 23.958 -1.997 -26.982 1.00 95.38 177 GLU A C 1
ATOM 1397 O O . GLU A 1 177 ? 23.407 -2.210 -25.900 1.00 95.38 177 GLU A O 1
ATOM 1402 N N . GLU A 1 178 ? 25.257 -2.254 -27.160 1.00 95.88 178 GLU A N 1
ATOM 1403 C CA . GLU A 1 178 ? 26.115 -2.804 -26.108 1.00 95.88 178 GLU A CA 1
ATOM 1404 C C . GLU A 1 178 ? 26.286 -1.830 -24.934 1.00 95.88 178 GLU A C 1
ATOM 1406 O O . GLU A 1 178 ? 26.131 -2.232 -23.780 1.00 95.88 178 GLU A O 1
ATOM 1411 N N . ARG A 1 179 ? 26.517 -0.537 -25.198 1.00 95.62 179 ARG A N 1
ATOM 1412 C CA . ARG A 1 179 ? 26.582 0.499 -24.151 1.00 95.62 179 ARG A CA 1
ATOM 1413 C C . ARG A 1 179 ? 25.264 0.625 -23.392 1.00 95.62 179 ARG A C 1
ATOM 1415 O O . ARG A 1 179 ? 25.286 0.758 -22.171 1.00 95.62 179 ARG A O 1
ATOM 1422 N N . ALA A 1 180 ? 24.125 0.565 -24.082 1.00 95.19 180 ALA A N 1
ATOM 1423 C CA . ALA A 1 180 ? 22.811 0.593 -23.444 1.00 95.19 180 ALA A CA 1
ATOM 1424 C C . ALA A 1 180 ? 22.614 -0.628 -22.533 1.00 95.19 180 ALA A C 1
ATOM 1426 O O . ALA A 1 180 ? 22.207 -0.475 -21.381 1.00 95.19 180 ALA A O 1
ATOM 1427 N N . ARG A 1 181 ? 23.000 -1.819 -23.006 1.00 95.19 181 ARG A N 1
ATOM 1428 C CA . ARG A 1 181 ? 22.960 -3.054 -22.216 1.00 95.19 181 ARG A CA 1
ATOM 1429 C C . ARG A 1 181 ? 23.873 -2.984 -20.991 1.00 95.19 181 ARG A C 1
ATOM 1431 O O . ARG A 1 181 ? 23.463 -3.365 -19.899 1.00 95.19 181 ARG A O 1
ATOM 1438 N N . GLN A 1 182 ? 25.094 -2.470 -21.141 1.00 95.62 182 GLN A N 1
ATOM 1439 C CA . GLN A 1 182 ? 26.018 -2.270 -20.020 1.00 95.62 182 GLN A CA 1
ATOM 1440 C C . GLN A 1 182 ? 25.484 -1.240 -19.015 1.00 95.62 182 GLN A C 1
ATOM 1442 O O . GLN A 1 182 ? 25.602 -1.444 -17.809 1.00 95.62 182 GLN A O 1
ATOM 1447 N N . ALA A 1 183 ? 24.853 -0.162 -19.487 1.00 96.00 183 ALA A N 1
ATOM 1448 C CA . ALA A 1 183 ? 24.239 0.838 -18.620 1.00 96.00 183 ALA A CA 1
ATOM 1449 C C . ALA A 1 183 ? 23.060 0.264 -17.819 1.00 96.00 183 ALA A C 1
ATOM 1451 O O . ALA A 1 183 ? 22.910 0.584 -16.641 1.00 96.00 183 ALA A O 1
ATOM 1452 N N . GLU A 1 184 ? 22.241 -0.600 -18.420 1.00 94.94 184 GLU A N 1
ATOM 1453 C CA . GLU A 1 184 ? 21.160 -1.301 -17.721 1.00 94.94 184 GLU A CA 1
ATOM 1454 C C . GLU A 1 184 ? 21.707 -2.255 -16.649 1.00 94.94 184 GLU A C 1
ATOM 1456 O O . GLU A 1 184 ? 21.280 -2.192 -15.495 1.00 94.94 184 GLU A O 1
ATOM 1461 N N . ILE A 1 185 ? 22.732 -3.043 -16.993 1.00 95.94 185 ILE A N 1
ATOM 1462 C CA . ILE A 1 185 ? 23.458 -3.915 -16.054 1.00 95.94 185 ILE A CA 1
ATOM 1463 C C . ILE A 1 185 ? 24.022 -3.108 -14.876 1.00 95.94 185 ILE A C 1
ATOM 1465 O O . ILE A 1 185 ? 23.889 -3.526 -13.727 1.00 95.94 185 ILE A O 1
ATOM 1469 N N . ALA A 1 186 ? 24.623 -1.943 -15.135 1.00 96.75 186 ALA A N 1
ATOM 1470 C CA . ALA A 1 186 ? 25.195 -1.084 -14.098 1.00 96.75 186 ALA A CA 1
ATOM 1471 C C . ALA A 1 186 ? 24.126 -0.450 -13.189 1.00 96.75 186 ALA A C 1
ATOM 1473 O O . ALA A 1 186 ? 24.337 -0.313 -11.980 1.00 96.75 186 ALA A O 1
ATOM 1474 N N . ARG A 1 187 ? 22.964 -0.080 -13.745 1.00 97.19 187 ARG A N 1
ATOM 1475 C CA . ARG A 1 187 ? 21.820 0.428 -12.966 1.00 97.19 187 ARG A CA 1
ATOM 1476 C C . ARG A 1 187 ? 21.262 -0.640 -12.039 1.00 97.19 187 ARG A C 1
ATOM 1478 O O . ARG A 1 187 ? 21.038 -0.362 -10.863 1.00 97.19 187 ARG A O 1
ATOM 1485 N N . GLU A 1 188 ? 21.076 -1.847 -12.559 1.00 97.81 188 GLU A N 1
ATOM 1486 C CA . GLU A 1 188 ? 20.635 -2.989 -11.768 1.00 97.81 188 GLU A CA 1
ATOM 1487 C C . GLU A 1 188 ? 21.639 -3.317 -10.654 1.00 97.81 188 GLU A C 1
ATOM 1489 O O . GLU A 1 188 ? 21.241 -3.493 -9.506 1.00 97.81 188 GLU A O 1
ATOM 1494 N N . GLU A 1 189 ? 22.939 -3.343 -10.969 1.00 97.31 189 GLU A N 1
ATOM 1495 C CA . GLU A 1 189 ? 24.000 -3.579 -9.984 1.00 97.31 189 GLU A CA 1
ATOM 1496 C C . GLU A 1 189 ? 23.949 -2.536 -8.865 1.00 97.31 189 GLU A C 1
ATOM 1498 O O . GLU A 1 189 ? 23.959 -2.875 -7.688 1.00 97.31 189 GLU A O 1
ATOM 1503 N N . THR A 1 190 ? 23.799 -1.259 -9.217 1.00 97.31 190 THR A N 1
ATOM 1504 C CA . THR A 1 190 ? 23.666 -0.172 -8.237 1.00 97.31 190 THR A CA 1
ATOM 1505 C C . THR A 1 190 ? 22.438 -0.367 -7.343 1.00 97.31 190 THR A C 1
ATOM 1507 O O . THR A 1 190 ? 22.521 -0.195 -6.127 1.00 97.31 190 THR A O 1
ATOM 1510 N N . ALA A 1 191 ? 21.297 -0.759 -7.919 1.00 96.94 191 ALA A N 1
ATOM 1511 C CA . ALA A 1 191 ? 20.088 -1.057 -7.155 1.00 96.94 191 ALA A CA 1
ATOM 1512 C C . ALA A 1 191 ? 20.280 -2.259 -6.217 1.00 96.94 191 ALA A C 1
ATOM 1514 O O . ALA A 1 191 ? 19.811 -2.229 -5.079 1.00 96.94 191 ALA A O 1
ATOM 1515 N N . TYR A 1 192 ? 21.006 -3.285 -6.665 1.00 97.56 192 TYR A N 1
ATOM 1516 C CA . TYR A 1 192 ? 21.353 -4.442 -5.849 1.00 97.56 192 TYR A CA 1
ATOM 1517 C C . TYR A 1 192 ? 22.284 -4.067 -4.685 1.00 97.56 192 TYR A C 1
ATOM 1519 O O . TYR A 1 192 ? 22.010 -4.418 -3.539 1.00 97.56 192 TYR A O 1
ATOM 1527 N N . GLN A 1 193 ? 23.324 -3.269 -4.937 1.00 96.62 193 GLN A N 1
ATOM 1528 C CA . GLN A 1 193 ? 24.220 -2.764 -3.890 1.00 96.62 193 GLN A CA 1
ATOM 1529 C C . GLN A 1 193 ? 23.471 -1.904 -2.860 1.00 96.62 193 GLN A C 1
ATOM 1531 O O . GLN A 1 193 ? 23.713 -2.013 -1.657 1.00 96.62 193 GLN A O 1
ATOM 1536 N N . ASN A 1 194 ? 22.511 -1.089 -3.307 1.00 95.69 194 ASN A N 1
ATOM 1537 C CA . ASN A 1 194 ? 21.637 -0.341 -2.404 1.00 95.69 194 ASN A CA 1
ATOM 1538 C C . ASN A 1 194 ? 20.773 -1.269 -1.549 1.00 95.69 194 ASN A C 1
ATOM 1540 O O . ASN A 1 194 ? 20.635 -1.025 -0.352 1.00 95.69 194 ASN A O 1
ATOM 1544 N N . PHE A 1 195 ? 20.248 -2.352 -2.127 1.00 95.88 195 PHE A N 1
ATOM 1545 C CA . PHE A 1 195 ? 19.542 -3.372 -1.361 1.00 95.88 195 PHE A CA 1
ATOM 1546 C C . PHE A 1 195 ? 20.442 -3.979 -0.275 1.00 95.88 195 PHE A C 1
ATOM 1548 O O . PHE A 1 195 ? 20.031 -4.014 0.881 1.00 95.88 195 PHE A O 1
ATOM 1555 N N . VAL A 1 196 ? 21.672 -4.379 -0.612 1.00 95.06 196 VAL A N 1
ATOM 1556 C CA . VAL A 1 196 ? 22.624 -4.963 0.350 1.00 95.06 196 VAL A CA 1
ATOM 1557 C C . VAL A 1 196 ? 22.975 -3.983 1.475 1.00 95.06 196 VAL A C 1
ATOM 1559 O O . VAL A 1 196 ? 23.156 -4.395 2.618 1.00 95.06 196 VAL A O 1
ATOM 1562 N N . LYS A 1 197 ? 23.079 -2.686 1.168 1.00 95.06 197 LYS A N 1
ATOM 1563 C CA . LYS A 1 197 ? 23.505 -1.659 2.129 1.00 95.06 197 LYS A CA 1
ATOM 1564 C C . LYS A 1 197 ? 22.371 -1.095 2.988 1.00 95.06 197 LYS A C 1
ATOM 1566 O O . LYS A 1 197 ? 22.612 -0.719 4.132 1.00 95.06 197 LYS A O 1
ATOM 1571 N N . TYR A 1 198 ? 21.171 -0.968 2.428 1.00 94.25 198 TYR A N 1
ATOM 1572 C CA . TYR A 1 198 ? 20.061 -0.209 3.017 1.00 94.25 198 TYR A CA 1
ATOM 1573 C C . TYR A 1 198 ? 18.769 -1.019 3.166 1.00 94.25 198 TYR A C 1
ATOM 1575 O O . TYR A 1 198 ? 17.716 -0.440 3.436 1.00 94.25 198 TYR A O 1
ATOM 1583 N N . ASP A 1 199 ? 18.809 -2.336 2.950 1.00 92.31 199 ASP A N 1
ATOM 1584 C CA . ASP A 1 199 ? 17.637 -3.216 2.998 1.00 92.31 199 ASP A CA 1
ATOM 1585 C C . ASP A 1 199 ? 16.504 -2.760 2.051 1.00 92.31 199 ASP A C 1
ATOM 1587 O O . ASP A 1 199 ? 15.313 -2.970 2.310 1.00 92.31 199 ASP A O 1
ATOM 1591 N N . SER A 1 200 ? 16.853 -2.109 0.934 1.00 91.81 200 SER A N 1
ATOM 1592 C CA . SER A 1 200 ? 15.911 -1.533 -0.038 1.00 91.81 200 SER A CA 1
ATOM 1593 C C . SER A 1 200 ? 15.399 -2.567 -1.050 1.00 91.81 200 SER A C 1
ATOM 1595 O O . SER A 1 200 ? 15.423 -2.341 -2.260 1.00 91.81 200 SER A O 1
ATOM 1597 N N . TRP A 1 201 ? 14.953 -3.724 -0.561 1.00 94.69 201 TRP A N 1
ATOM 1598 C CA . TRP A 1 201 ? 14.526 -4.845 -1.405 1.00 94.69 201 TRP A CA 1
ATOM 1599 C C . TRP A 1 201 ? 13.311 -4.497 -2.281 1.00 94.69 201 TRP A C 1
ATOM 1601 O O . TRP A 1 201 ? 13.275 -4.896 -3.441 1.00 94.69 201 TRP A O 1
ATOM 1611 N N . GLN A 1 202 ? 12.363 -3.699 -1.765 1.00 94.19 202 GLN A N 1
ATOM 1612 C CA . GLN A 1 202 ? 11.162 -3.249 -2.497 1.00 94.19 202 GLN A CA 1
ATOM 1613 C C . GLN A 1 202 ? 11.547 -2.540 -3.793 1.00 94.19 202 GLN A C 1
ATOM 1615 O O . GLN A 1 202 ? 11.130 -2.939 -4.873 1.00 94.19 202 GLN A O 1
ATOM 1620 N N . TYR A 1 203 ? 12.444 -1.555 -3.680 1.00 95.56 203 TYR A N 1
ATOM 1621 C CA . TYR A 1 203 ? 12.922 -0.772 -4.814 1.00 95.56 203 TYR A CA 1
ATOM 1622 C C . TYR A 1 203 ? 13.492 -1.661 -5.924 1.00 95.56 203 TYR A C 1
ATOM 1624 O O . TYR A 1 203 ? 13.175 -1.460 -7.096 1.00 95.56 203 TYR A O 1
ATOM 1632 N N . TYR A 1 204 ? 14.309 -2.655 -5.558 1.00 97.44 204 TYR A N 1
ATOM 1633 C CA . TYR A 1 204 ? 14.883 -3.579 -6.531 1.00 97.44 204 TYR A CA 1
ATOM 1634 C C . TYR A 1 204 ? 13.799 -4.428 -7.209 1.00 97.44 204 TYR A C 1
ATOM 1636 O O . TYR A 1 204 ? 13.798 -4.530 -8.433 1.00 97.44 204 TYR A O 1
ATOM 1644 N N . LEU A 1 205 ? 12.864 -5.007 -6.446 1.00 95.94 205 LEU A N 1
ATOM 1645 C CA . LEU A 1 205 ? 11.803 -5.851 -7.011 1.00 95.94 205 LEU A CA 1
ATOM 1646 C C . LEU A 1 205 ? 10.841 -5.070 -7.920 1.00 95.94 205 LEU A C 1
ATOM 1648 O O . LEU A 1 205 ? 10.377 -5.632 -8.910 1.00 95.94 205 LEU A O 1
ATOM 1652 N N . ASP A 1 206 ? 10.597 -3.790 -7.630 1.00 96.25 206 ASP A N 1
ATOM 1653 C CA . ASP A 1 206 ? 9.740 -2.916 -8.440 1.00 96.25 206 ASP A CA 1
ATOM 1654 C C . ASP A 1 206 ? 10.374 -2.531 -9.779 1.00 96.25 206 ASP A C 1
ATOM 1656 O O . ASP A 1 206 ? 9.713 -2.539 -10.817 1.00 96.25 206 ASP A O 1
ATOM 1660 N N . HIS A 1 207 ? 11.665 -2.189 -9.768 1.00 96.50 207 HIS A N 1
ATOM 1661 C CA . HIS A 1 207 ? 12.360 -1.678 -10.955 1.00 96.50 207 HIS A CA 1
ATOM 1662 C C . HIS A 1 207 ? 12.998 -2.793 -11.790 1.00 96.50 207 HIS A C 1
ATOM 1664 O O . HIS A 1 207 ? 13.162 -2.641 -12.999 1.00 96.50 207 HIS A O 1
ATOM 1670 N N . PHE A 1 208 ? 13.335 -3.922 -11.161 1.00 96.38 208 PHE A N 1
ATOM 1671 C CA . PHE A 1 208 ? 13.994 -5.067 -11.790 1.00 96.38 208 PHE A CA 1
ATOM 1672 C C . PHE A 1 208 ? 13.269 -6.386 -11.454 1.00 96.38 208 PHE A C 1
ATOM 1674 O O . PHE A 1 208 ? 13.881 -7.326 -10.935 1.00 96.38 208 PHE A O 1
ATOM 1681 N N . PRO A 1 209 ? 11.972 -6.528 -11.799 1.00 94.75 209 PRO A N 1
ATOM 1682 C CA . PRO A 1 209 ? 11.170 -7.706 -11.451 1.00 94.75 209 PRO A CA 1
ATOM 1683 C C . PRO A 1 209 ? 11.654 -9.001 -12.117 1.00 94.75 209 PRO A C 1
ATOM 1685 O O . PRO A 1 209 ? 11.260 -10.088 -11.698 1.00 94.75 209 PRO A O 1
ATOM 1688 N N . ASN A 1 210 ? 12.497 -8.901 -13.148 1.00 95.75 210 ASN A N 1
ATOM 1689 C CA . ASN A 1 210 ? 13.159 -10.018 -13.830 1.00 95.75 210 ASN A CA 1
ATOM 1690 C C . ASN A 1 210 ? 14.693 -9.888 -13.792 1.00 95.75 210 ASN A C 1
ATOM 1692 O O . ASN A 1 210 ? 15.378 -10.440 -14.650 1.00 95.75 210 ASN A O 1
ATOM 1696 N N . GLY A 1 211 ? 15.224 -9.131 -12.826 1.00 95.62 211 GLY A N 1
ATOM 1697 C CA . GLY A 1 211 ? 16.657 -8.918 -12.666 1.00 95.62 211 GLY A CA 1
ATOM 1698 C C . GLY A 1 211 ? 17.429 -10.196 -12.325 1.00 95.62 211 GLY A C 1
ATOM 1699 O O . GLY A 1 211 ? 16.880 -11.171 -11.804 1.00 95.62 211 GLY A O 1
ATOM 1700 N N . ARG A 1 212 ? 18.736 -10.169 -12.585 1.00 97.31 212 ARG A N 1
ATOM 1701 C CA . ARG A 1 212 ? 19.711 -11.227 -12.294 1.00 97.31 212 ARG A CA 1
ATOM 1702 C C . ARG A 1 212 ? 19.733 -11.609 -10.814 1.00 97.31 212 ARG A C 1
ATOM 1704 O O . ARG A 1 212 ? 19.883 -12.786 -10.502 1.00 97.31 212 ARG A O 1
ATOM 1711 N N . TYR A 1 213 ? 19.538 -10.645 -9.913 1.00 97.25 213 TYR A N 1
ATOM 1712 C CA . TYR A 1 213 ? 19.570 -10.860 -8.460 1.00 97.25 213 TYR A CA 1
ATOM 1713 C C . TYR A 1 213 ? 18.188 -11.075 -7.836 1.00 97.25 213 TYR A C 1
ATOM 1715 O O . TYR A 1 213 ? 18.080 -11.216 -6.619 1.00 97.25 213 TYR A O 1
ATOM 1723 N N . LYS A 1 214 ? 17.118 -11.147 -8.641 1.00 96.19 214 LYS A N 1
ATOM 1724 C CA . LYS A 1 214 ? 15.731 -11.263 -8.161 1.00 96.19 214 LYS A CA 1
ATOM 1725 C C . LYS A 1 214 ? 15.551 -12.331 -7.085 1.00 96.19 214 LYS A C 1
ATOM 1727 O O . LYS A 1 214 ? 14.941 -12.052 -6.062 1.00 96.19 214 LYS A O 1
ATOM 1732 N N . ASN A 1 215 ? 16.053 -13.544 -7.305 1.00 95.19 215 ASN A N 1
ATOM 1733 C CA . ASN A 1 215 ? 15.823 -14.657 -6.379 1.00 95.19 215 ASN A CA 1
ATOM 1734 C C . ASN A 1 215 ? 16.508 -14.433 -5.025 1.00 95.19 215 ASN A C 1
ATOM 1736 O O . ASN A 1 215 ? 15.921 -14.731 -3.988 1.00 95.19 215 ASN A O 1
ATOM 1740 N N . GLU A 1 216 ? 17.713 -13.864 -5.027 1.00 95.75 216 GLU A N 1
ATOM 1741 C CA . GLU A 1 216 ? 18.429 -13.529 -3.796 1.00 95.75 216 GLU A CA 1
ATOM 1742 C C . GLU A 1 216 ? 17.733 -12.387 -3.044 1.00 95.75 216 GLU A C 1
ATOM 1744 O O . GLU A 1 216 ? 17.532 -12.469 -1.830 1.00 95.75 216 GLU A O 1
ATOM 1749 N N . VAL A 1 217 ? 17.304 -11.350 -3.773 1.00 96.50 217 VAL A N 1
ATOM 1750 C CA . VAL A 1 217 ? 16.540 -10.231 -3.207 1.00 96.50 217 VAL A CA 1
ATOM 1751 C C . VAL A 1 217 ? 15.187 -10.701 -2.678 1.00 96.50 217 VAL A C 1
ATOM 1753 O O . VAL A 1 217 ? 14.762 -10.219 -1.636 1.00 96.50 217 VAL A O 1
ATOM 1756 N N . LEU A 1 218 ? 14.523 -11.660 -3.330 1.00 94.94 218 LEU A N 1
ATOM 1757 C CA . LEU A 1 218 ? 13.287 -12.255 -2.823 1.00 94.94 218 LEU A CA 1
ATOM 1758 C C . LEU A 1 218 ? 13.529 -12.999 -1.508 1.00 94.94 218 LEU A C 1
ATOM 1760 O O . LEU A 1 218 ? 12.828 -12.734 -0.542 1.00 94.94 218 LEU A O 1
ATOM 1764 N N . GLN A 1 219 ? 14.536 -13.873 -1.437 1.00 93.38 219 GLN A N 1
ATOM 1765 C CA . GLN A 1 219 ? 14.819 -14.649 -0.223 1.00 93.38 219 GLN A CA 1
ATOM 1766 C C . GLN A 1 219 ? 15.181 -13.754 0.968 1.00 93.38 219 GLN A C 1
ATOM 1768 O O . GLN A 1 219 ? 14.576 -13.839 2.034 1.00 93.38 219 GLN A O 1
ATOM 1773 N N . LYS A 1 220 ? 16.153 -12.854 0.793 1.00 94.50 220 LYS A N 1
ATOM 1774 C CA . LYS A 1 220 ? 16.578 -11.940 1.865 1.00 94.50 220 LYS A CA 1
ATOM 1775 C C . LYS A 1 220 ? 15.525 -10.869 2.152 1.00 94.50 220 LYS A C 1
ATOM 1777 O O . LYS A 1 220 ? 15.294 -10.517 3.307 1.00 94.50 220 LYS A O 1
ATOM 1782 N N . GLY A 1 221 ? 14.882 -10.354 1.107 1.00 93.88 221 GLY A N 1
ATOM 1783 C CA . GLY A 1 221 ? 13.806 -9.376 1.202 1.00 93.88 221 GLY A CA 1
ATOM 1784 C C . GLY A 1 221 ? 12.604 -9.922 1.957 1.00 93.88 221 GLY A C 1
ATOM 1785 O O . GLY A 1 221 ? 12.029 -9.184 2.745 1.00 93.88 221 GLY A O 1
ATOM 1786 N N . GLU A 1 222 ? 12.278 -11.208 1.807 1.00 93.56 222 GLU A N 1
ATOM 1787 C CA . GLU A 1 222 ? 11.219 -11.854 2.580 1.00 93.56 222 GLU A CA 1
ATOM 1788 C C . GLU A 1 222 ? 11.536 -11.838 4.076 1.00 93.56 222 GLU A C 1
ATOM 1790 O O . GLU A 1 222 ? 10.699 -11.415 4.871 1.00 93.56 222 GLU A O 1
ATOM 1795 N N . VAL A 1 223 ? 12.754 -12.228 4.463 1.00 90.56 223 VAL A N 1
ATOM 1796 C CA . VAL A 1 223 ? 13.193 -12.213 5.868 1.00 90.56 223 VAL A CA 1
ATOM 1797 C C . VAL A 1 223 ? 13.145 -10.794 6.435 1.00 90.56 223 VAL A C 1
ATOM 1799 O O . VAL A 1 223 ? 12.663 -10.582 7.546 1.00 90.56 223 VAL A O 1
ATOM 1802 N N . LEU A 1 224 ? 13.592 -9.795 5.670 1.00 90.50 224 LEU A N 1
ATOM 1803 C CA . LEU A 1 224 ? 13.554 -8.386 6.077 1.00 90.50 224 LEU A CA 1
ATOM 1804 C C . LEU A 1 224 ? 12.126 -7.835 6.151 1.00 90.50 224 LEU A C 1
ATOM 1806 O O . LEU A 1 224 ? 11.797 -7.088 7.071 1.00 90.50 224 LEU A O 1
ATOM 1810 N N . ALA A 1 225 ? 11.268 -8.188 5.197 1.00 90.38 225 ALA A N 1
ATOM 1811 C CA . ALA A 1 225 ? 9.861 -7.817 5.186 1.00 90.38 225 ALA A CA 1
ATOM 1812 C C . ALA A 1 225 ? 9.145 -8.438 6.381 1.00 90.38 225 ALA A C 1
ATOM 1814 O O . ALA A 1 225 ? 8.457 -7.728 7.110 1.00 90.38 225 ALA A O 1
ATOM 1815 N N . TYR A 1 226 ? 9.378 -9.728 6.629 1.00 86.31 226 TYR A N 1
ATOM 1816 C CA . TYR A 1 226 ? 8.875 -10.411 7.806 1.00 86.31 226 TYR A CA 1
ATOM 1817 C C . TYR A 1 226 ? 9.409 -9.738 9.062 1.00 86.31 226 TYR A C 1
ATOM 1819 O O . TYR A 1 226 ? 8.628 -9.455 9.953 1.00 86.31 226 TYR A O 1
ATOM 1827 N N . LYS A 1 227 ? 10.687 -9.342 9.103 1.00 83.44 227 LYS A N 1
ATOM 1828 C CA . LYS A 1 227 ? 11.250 -8.590 10.229 1.00 83.44 227 LYS A CA 1
ATOM 1829 C C . LYS A 1 227 ? 10.571 -7.230 10.440 1.00 83.44 227 LYS A C 1
ATOM 1831 O O . LYS A 1 227 ? 10.348 -6.836 11.579 1.00 83.44 227 LYS A O 1
ATOM 1836 N N . ARG A 1 228 ? 10.207 -6.506 9.378 1.00 83.94 228 ARG A N 1
ATOM 1837 C CA . ARG A 1 228 ? 9.484 -5.220 9.477 1.00 83.94 228 ARG A CA 1
ATOM 1838 C C . ARG A 1 228 ? 8.054 -5.385 9.947 1.00 83.94 228 ARG A C 1
ATOM 1840 O O . ARG A 1 228 ? 7.591 -4.558 10.734 1.00 83.94 228 ARG A O 1
ATOM 1847 N N . VAL A 1 229 ? 7.397 -6.454 9.484 1.00 79.62 229 VAL A N 1
ATOM 1848 C CA . VAL A 1 229 ? 6.181 -6.962 10.119 1.00 79.62 229 VAL A CA 1
ATOM 1849 C C . VAL A 1 229 ? 6.528 -7.100 11.591 1.00 79.62 229 VAL A C 1
ATOM 1851 O O . VAL A 1 229 ? 5.980 -6.351 12.404 1.00 79.62 229 VAL A O 1
ATOM 1854 N N . THR A 1 230 ? 7.606 -7.832 11.900 1.00 68.69 230 THR A N 1
ATOM 1855 C CA . THR A 1 230 ? 8.022 -8.149 13.262 1.00 68.69 230 THR A CA 1
ATOM 1856 C C . THR A 1 230 ? 8.290 -6.980 14.220 1.00 68.69 230 THR A C 1
ATOM 1858 O O . THR A 1 230 ? 8.276 -7.123 15.436 1.00 68.69 230 THR A O 1
ATOM 1861 N N . THR A 1 231 ? 8.524 -5.785 13.699 1.00 70.12 231 THR A N 1
ATOM 1862 C CA . THR A 1 231 ? 8.820 -4.601 14.512 1.00 70.12 231 THR A CA 1
ATOM 1863 C C . THR A 1 231 ? 7.640 -3.633 14.622 1.00 70.12 231 THR A C 1
ATOM 1865 O O . THR A 1 231 ? 7.783 -2.573 15.221 1.00 70.12 231 THR A O 1
ATOM 1868 N N . GLY A 1 232 ? 6.474 -3.975 14.058 1.00 61.34 232 GLY A N 1
ATOM 1869 C CA . GLY A 1 232 ? 5.225 -3.232 14.262 1.00 61.34 232 GLY A CA 1
ATOM 1870 C C . GLY A 1 232 ? 5.080 -1.954 13.430 1.00 61.34 232 GLY A C 1
ATOM 1871 O O . GLY A 1 232 ? 4.422 -1.014 13.863 1.00 61.34 232 GLY A O 1
ATOM 1872 N N . SER A 1 233 ? 5.679 -1.886 12.239 1.00 69.06 233 SER A N 1
ATOM 1873 C CA . SER A 1 233 ? 5.432 -0.762 11.323 1.00 69.06 233 SER A CA 1
ATOM 1874 C C . SER A 1 233 ? 4.020 -0.873 10.716 1.00 69.06 233 SER A C 1
ATOM 1876 O O . SER A 1 233 ? 3.645 -1.951 10.257 1.00 69.06 233 SER A O 1
ATOM 1878 N N . ASN A 1 234 ? 3.232 0.211 10.724 1.00 57.91 234 ASN A N 1
ATOM 1879 C CA . ASN A 1 234 ? 1.780 0.187 10.461 1.00 57.91 234 ASN A CA 1
ATOM 1880 C C . ASN A 1 234 ? 1.356 -0.456 9.117 1.00 57.91 234 ASN A C 1
ATOM 1882 O O . ASN A 1 234 ? 0.302 -1.085 9.079 1.00 57.91 234 ASN A O 1
ATOM 1886 N N . ASP A 1 235 ? 2.205 -0.423 8.081 1.00 68.25 235 ASP A N 1
ATOM 1887 C CA . ASP A 1 235 ? 1.887 -0.940 6.728 1.00 68.25 235 ASP A CA 1
ATOM 1888 C C . ASP A 1 235 ? 2.718 -2.181 6.337 1.00 68.25 235 ASP A C 1
ATOM 1890 O O . ASP A 1 235 ? 2.772 -2.633 5.185 1.00 68.25 235 ASP A O 1
ATOM 1894 N N . SER A 1 236 ? 3.432 -2.743 7.310 1.00 80.06 236 SER A N 1
ATOM 1895 C CA . SER A 1 236 ? 4.413 -3.801 7.072 1.00 80.06 236 SER A CA 1
ATOM 1896 C C . SER A 1 236 ? 3.789 -5.119 6.613 1.00 80.06 236 SER A C 1
ATOM 1898 O O . SER A 1 236 ? 4.364 -5.796 5.758 1.00 80.06 236 SER A O 1
ATOM 1900 N N . TRP A 1 237 ? 2.614 -5.489 7.135 1.00 85.44 237 TRP A N 1
ATOM 1901 C CA . TRP A 1 237 ? 1.948 -6.747 6.780 1.00 85.44 237 TRP A CA 1
ATOM 1902 C C . TRP A 1 237 ? 1.324 -6.688 5.383 1.00 85.44 237 TRP A C 1
ATOM 1904 O O . TRP A 1 237 ? 1.376 -7.685 4.666 1.00 85.44 237 TRP A O 1
ATOM 1914 N N . GLU A 1 238 ? 0.796 -5.534 4.955 1.00 88.06 238 GLU A N 1
ATOM 1915 C CA . GLU A 1 238 ? 0.305 -5.330 3.582 1.00 88.06 238 GLU A CA 1
ATOM 1916 C C . GLU A 1 238 ? 1.440 -5.511 2.593 1.00 88.06 238 GLU A C 1
ATOM 1918 O O . GLU A 1 238 ? 1.349 -6.301 1.654 1.00 88.06 238 GLU A O 1
ATOM 1923 N N . THR A 1 239 ? 2.550 -4.836 2.881 1.00 89.94 239 THR A N 1
ATOM 1924 C CA . THR A 1 239 ? 3.766 -4.946 2.092 1.00 89.94 239 THR A CA 1
ATOM 1925 C C . THR A 1 239 ? 4.229 -6.401 2.007 1.00 89.94 239 THR A C 1
ATOM 1927 O O . THR A 1 239 ? 4.463 -6.906 0.912 1.00 89.94 239 THR A O 1
ATOM 1930 N N . TYR A 1 240 ? 4.321 -7.115 3.132 1.00 91.69 240 TYR A N 1
ATOM 1931 C CA . TYR A 1 240 ? 4.737 -8.515 3.108 1.00 91.69 240 TYR A CA 1
ATOM 1932 C C . TYR A 1 240 ? 3.802 -9.370 2.242 1.00 91.69 240 TYR A C 1
ATOM 1934 O O . TYR A 1 240 ? 4.270 -10.126 1.398 1.00 91.69 240 TYR A O 1
ATOM 1942 N N . ILE A 1 241 ? 2.482 -9.237 2.396 1.00 91.56 241 ILE A N 1
ATOM 1943 C CA . ILE A 1 241 ? 1.520 -10.039 1.628 1.00 91.56 241 ILE A CA 1
ATOM 1944 C C . ILE A 1 241 ? 1.557 -9.709 0.132 1.00 91.56 241 ILE A C 1
ATOM 1946 O O . ILE A 1 241 ? 1.389 -10.622 -0.675 1.00 91.56 241 ILE A O 1
ATOM 1950 N N . ASN A 1 242 ? 1.815 -8.458 -0.248 1.00 92.94 242 ASN A N 1
ATOM 1951 C CA . ASN A 1 242 ? 1.879 -8.053 -1.652 1.00 92.94 242 ASN A CA 1
ATOM 1952 C C . ASN A 1 242 ? 3.074 -8.676 -2.389 1.00 92.94 242 ASN A C 1
ATOM 1954 O O . ASN A 1 242 ? 2.907 -9.184 -3.496 1.00 92.94 242 ASN A O 1
ATOM 1958 N N . TYR A 1 243 ? 4.259 -8.687 -1.773 1.00 92.56 243 TYR A N 1
ATOM 1959 C CA . TYR A 1 243 ? 5.474 -9.217 -2.409 1.00 92.56 243 TYR A CA 1
ATOM 1960 C C . TYR A 1 243 ? 5.710 -10.707 -2.124 1.00 92.56 243 TYR A C 1
ATOM 1962 O O . TYR A 1 243 ? 6.235 -11.425 -2.972 1.00 92.56 243 TYR A O 1
ATOM 1970 N N . PHE A 1 244 ? 5.281 -11.194 -0.957 1.00 94.06 244 PHE A N 1
ATOM 1971 C CA . PHE A 1 244 ? 5.567 -12.538 -0.441 1.00 94.06 244 PHE A CA 1
ATOM 1972 C C . PHE A 1 244 ? 4.283 -13.300 -0.090 1.00 94.06 244 PHE A C 1
ATOM 1974 O O . PHE A 1 244 ? 4.195 -14.009 0.912 1.00 94.06 244 PHE A O 1
ATOM 1981 N N . ALA A 1 245 ? 3.261 -13.207 -0.948 1.00 89.81 245 ALA A N 1
ATOM 1982 C CA . ALA A 1 245 ? 1.964 -13.860 -0.741 1.00 89.81 245 ALA A CA 1
ATOM 1983 C C . ALA A 1 245 ? 2.054 -15.377 -0.487 1.00 89.81 245 ALA A C 1
ATOM 1985 O O . ALA A 1 245 ? 1.166 -15.937 0.161 1.00 89.81 245 ALA A O 1
ATOM 1986 N N . ARG A 1 246 ? 3.088 -16.029 -1.035 1.00 91.38 246 ARG A N 1
ATOM 1987 C CA . ARG A 1 246 ? 3.394 -17.464 -0.903 1.00 91.38 246 ARG A CA 1
ATOM 1988 C C . ARG A 1 246 ? 4.703 -17.722 -0.142 1.00 91.38 246 ARG A C 1
ATOM 1990 O O . ARG A 1 246 ? 5.248 -18.813 -0.253 1.00 91.38 246 ARG A O 1
ATOM 1997 N N . GLY A 1 247 ? 5.208 -16.714 0.566 1.00 88.94 247 GLY A N 1
ATOM 1998 C CA . GLY A 1 247 ? 6.411 -16.820 1.383 1.00 88.94 247 GLY A CA 1
ATOM 1999 C C . GLY A 1 247 ? 6.245 -17.794 2.551 1.00 88.94 247 GLY A C 1
ATOM 2000 O O . GLY A 1 247 ? 5.117 -18.134 2.935 1.00 88.94 247 GLY A O 1
ATOM 2001 N N . GLU A 1 248 ? 7.368 -18.205 3.125 1.00 88.81 248 GLU A N 1
ATOM 2002 C CA . GLU A 1 248 ? 7.485 -19.070 4.300 1.00 88.81 248 GLU A CA 1
ATOM 2003 C C . GLU A 1 248 ? 6.600 -18.586 5.458 1.00 88.81 248 GLU A C 1
ATOM 2005 O O . GLU A 1 248 ? 5.881 -19.371 6.075 1.00 88.81 248 GLU A O 1
ATOM 2010 N N . HIS A 1 249 ? 6.568 -17.274 5.706 1.00 86.81 249 HIS A N 1
ATOM 2011 C CA . HIS A 1 249 ? 5.820 -16.690 6.824 1.00 86.81 249 HIS A CA 1
ATOM 2012 C C . HIS A 1 249 ? 4.430 -16.160 6.441 1.00 86.81 249 HIS A C 1
ATOM 2014 O O . HIS A 1 249 ? 3.731 -15.570 7.269 1.00 86.81 249 HIS A O 1
ATOM 2020 N N . SER A 1 250 ? 3.975 -16.391 5.207 1.00 87.69 250 SER A N 1
ATOM 2021 C CA . SER A 1 250 ? 2.711 -15.842 4.694 1.00 87.69 250 SER A CA 1
ATOM 2022 C C . SER A 1 250 ? 1.483 -16.221 5.517 1.00 87.69 250 SER A C 1
ATOM 2024 O O . SER A 1 250 ? 0.607 -15.379 5.722 1.00 87.69 250 SER A O 1
ATOM 2026 N N . GLN A 1 251 ? 1.411 -17.447 6.040 1.00 84.56 251 GLN A N 1
ATOM 2027 C CA . GLN A 1 251 ? 0.300 -17.862 6.898 1.00 84.56 251 GLN A CA 1
ATOM 2028 C C . GLN A 1 251 ? 0.295 -17.108 8.232 1.00 84.56 251 GLN A C 1
ATOM 2030 O O . GLN A 1 251 ? -0.753 -16.601 8.632 1.00 84.56 251 GLN A O 1
ATOM 2035 N N . ALA A 1 252 ? 1.459 -16.963 8.873 1.00 81.50 252 ALA A N 1
ATOM 2036 C CA . ALA A 1 252 ? 1.596 -16.229 10.129 1.00 81.50 252 ALA A CA 1
ATOM 2037 C C . ALA A 1 252 ? 1.237 -14.744 9.953 1.00 81.50 252 ALA A C 1
ATOM 2039 O O . ALA A 1 252 ? 0.456 -14.197 10.730 1.00 81.50 252 ALA A O 1
ATOM 2040 N N . VAL A 1 253 ? 1.716 -14.101 8.881 1.00 86.12 253 VAL A N 1
ATOM 2041 C CA . VAL A 1 253 ? 1.376 -12.697 8.588 1.00 86.12 253 VAL A CA 1
ATOM 2042 C C . VAL A 1 253 ? -0.122 -12.524 8.307 1.00 86.12 253 VAL A C 1
ATOM 2044 O O . VAL A 1 253 ? -0.723 -11.549 8.759 1.00 86.12 253 VAL A O 1
ATOM 2047 N N . ARG A 1 254 ? -0.769 -13.474 7.614 1.00 87.19 254 ARG A N 1
ATOM 2048 C CA . ARG A 1 254 ? -2.229 -13.436 7.390 1.00 87.19 254 ARG A CA 1
ATOM 2049 C C . ARG A 1 254 ? -3.028 -13.585 8.682 1.00 87.19 254 ARG A C 1
ATOM 2051 O O . ARG A 1 254 ? -4.041 -12.907 8.822 1.00 87.19 254 ARG A O 1
ATOM 2058 N N . GLN A 1 255 ? -2.581 -14.437 9.604 1.00 82.94 255 GLN A N 1
ATOM 2059 C CA . GLN A 1 255 ? -3.199 -14.564 10.926 1.00 82.94 255 GLN A CA 1
ATOM 2060 C C . GLN A 1 255 ? -3.059 -13.259 11.716 1.00 82.94 255 GLN A C 1
ATOM 2062 O O . GLN A 1 255 ? -4.047 -12.725 12.206 1.00 82.94 255 GLN A O 1
ATOM 2067 N N . VAL A 1 256 ? -1.858 -12.673 11.758 1.00 82.81 256 VAL A N 1
ATOM 2068 C CA . VAL A 1 256 ? -1.643 -11.367 12.401 1.00 82.81 256 VAL A CA 1
ATOM 2069 C C . VAL A 1 256 ? -2.559 -10.296 11.797 1.00 82.81 256 VAL A C 1
ATOM 2071 O O . VAL A 1 256 ? -3.223 -9.570 12.535 1.00 82.81 256 VAL A O 1
ATOM 2074 N N . LYS A 1 257 ? -2.678 -10.244 10.463 1.00 87.38 257 LYS A N 1
ATOM 2075 C CA . LYS A 1 257 ? -3.614 -9.347 9.769 1.00 87.38 257 LYS A CA 1
ATOM 2076 C C . LYS A 1 257 ? -5.056 -9.539 10.248 1.00 87.38 257 LYS A C 1
ATOM 2078 O O . LYS A 1 257 ? -5.729 -8.548 10.529 1.00 87.38 257 LYS A O 1
ATOM 2083 N N . SER A 1 258 ? -5.554 -10.778 10.318 1.00 87.88 258 SER A N 1
ATOM 2084 C CA . SER A 1 258 ? -6.942 -11.021 10.734 1.00 87.88 258 SER A CA 1
ATOM 2085 C C . SER A 1 258 ? -7.206 -10.573 12.167 1.00 87.88 258 SER A C 1
ATOM 2087 O O . SER A 1 258 ? -8.294 -10.074 12.448 1.00 87.88 258 SER A O 1
ATOM 2089 N N . GLU A 1 259 ? -6.227 -10.701 13.063 1.00 88.50 259 GLU A N 1
ATOM 2090 C CA . GLU A 1 259 ? -6.359 -10.211 14.439 1.00 88.50 259 GLU A CA 1
ATOM 2091 C C . GLU A 1 259 ? -6.335 -8.676 14.513 1.00 88.50 259 GLU A C 1
ATOM 2093 O O . GLU A 1 259 ? -7.164 -8.081 15.201 1.00 88.50 259 GLU A O 1
ATOM 2098 N N . ILE A 1 260 ? -5.444 -8.017 13.759 1.00 85.81 260 ILE A N 1
ATOM 2099 C CA . ILE A 1 260 ? -5.392 -6.546 13.677 1.00 85.81 260 ILE A CA 1
ATOM 2100 C C . ILE A 1 260 ? -6.749 -5.988 13.229 1.00 85.81 260 ILE A C 1
ATOM 2102 O O . ILE A 1 260 ? -7.266 -5.058 13.850 1.00 85.81 260 ILE A O 1
ATOM 2106 N N . ILE A 1 261 ? -7.351 -6.576 12.190 1.00 88.62 261 ILE A N 1
ATOM 2107 C CA . ILE A 1 261 ? -8.656 -6.146 11.665 1.00 88.62 261 ILE A CA 1
ATOM 2108 C C . ILE A 1 261 ? -9.762 -6.310 12.717 1.00 88.62 261 ILE A C 1
ATOM 2110 O O . ILE A 1 261 ? -10.600 -5.423 12.866 1.00 88.62 261 ILE A O 1
ATOM 2114 N N . GLN A 1 262 ? -9.770 -7.405 13.483 1.00 90.69 262 GLN A N 1
ATOM 2115 C CA . GLN A 1 262 ? -10.763 -7.605 14.546 1.00 90.69 262 GLN A CA 1
ATOM 2116 C C . GLN A 1 262 ? -10.667 -6.528 15.635 1.00 90.69 262 GLN A C 1
ATOM 2118 O O . GLN A 1 262 ? -11.690 -5.964 16.030 1.00 90.69 262 GLN A O 1
ATOM 2123 N N . VAL A 1 263 ? -9.451 -6.177 16.067 1.00 90.56 263 VAL A N 1
ATOM 2124 C CA . VAL A 1 263 ? -9.240 -5.097 17.047 1.00 90.56 263 VAL A CA 1
ATOM 2125 C C . VAL A 1 263 ? -9.625 -3.732 16.469 1.00 90.56 263 VAL A C 1
ATOM 2127 O O . VAL A 1 263 ? -10.228 -2.917 17.168 1.00 90.56 263 VAL A O 1
ATOM 2130 N N . GLN A 1 264 ? -9.339 -3.471 15.189 1.00 89.62 264 GLN A N 1
ATOM 2131 C CA . GLN A 1 264 ? -9.774 -2.244 14.511 1.00 89.62 264 GLN A CA 1
ATOM 2132 C C . GLN A 1 264 ? -11.303 -2.137 14.435 1.00 89.62 264 GLN A C 1
ATOM 2134 O O . GLN A 1 264 ? -11.850 -1.075 14.730 1.00 89.62 264 GLN A O 1
ATOM 2139 N N . ASN A 1 265 ? -11.999 -3.232 14.121 1.00 92.81 265 ASN A N 1
ATOM 2140 C CA . ASN A 1 265 ? -13.461 -3.274 14.105 1.00 92.81 265 ASN A CA 1
ATOM 2141 C C . ASN A 1 265 ? -14.050 -3.021 15.499 1.00 92.81 265 ASN A C 1
ATOM 2143 O O . ASN A 1 265 ? -14.999 -2.250 15.632 1.00 92.81 265 ASN A O 1
ATOM 2147 N N . LEU A 1 266 ? -13.472 -3.613 16.549 1.00 93.94 266 LEU A N 1
ATOM 2148 C CA . LEU A 1 266 ? -13.879 -3.337 17.929 1.00 93.94 266 LEU A CA 1
ATOM 2149 C C . LEU A 1 266 ? -13.665 -1.860 18.294 1.00 93.94 266 LEU A C 1
ATOM 2151 O O . LEU A 1 266 ? -14.522 -1.236 18.917 1.00 93.94 266 LEU A O 1
ATOM 2155 N N . ARG A 1 267 ? -12.534 -1.282 17.878 1.00 92.44 267 ARG A N 1
ATOM 2156 C CA . ARG A 1 267 ? -12.236 0.138 18.083 1.00 92.44 267 ARG A CA 1
ATOM 2157 C C . ARG A 1 267 ? -13.247 1.040 17.373 1.00 92.44 267 ARG A C 1
ATOM 2159 O O . ARG A 1 267 ? -13.657 2.041 17.954 1.00 92.44 267 ARG A O 1
ATOM 2166 N N . ALA A 1 268 ? -13.659 0.694 16.154 1.00 92.56 268 ALA A N 1
ATOM 2167 C CA . ALA A 1 268 ? -14.714 1.412 15.441 1.00 92.56 268 ALA A CA 1
ATOM 2168 C C . ALA A 1 268 ? -16.045 1.344 16.208 1.00 92.56 268 ALA A C 1
ATOM 2170 O O . ALA A 1 268 ? -16.617 2.388 16.513 1.00 92.56 268 ALA A O 1
ATOM 2171 N N . GLN A 1 269 ? -16.459 0.148 16.648 1.00 92.44 269 GLN A N 1
ATOM 2172 C CA . GLN A 1 269 ? -17.663 -0.030 17.473 1.00 92.44 269 GLN A CA 1
ATOM 2173 C C . GLN A 1 269 ? -17.619 0.805 18.761 1.00 92.44 269 GLN A C 1
ATOM 2175 O O . GLN A 1 269 ? -18.625 1.390 19.147 1.00 92.44 269 GLN A O 1
ATOM 2180 N N . TYR A 1 270 ? -16.456 0.904 19.414 1.00 94.06 270 TYR A N 1
ATOM 2181 C CA . TYR A 1 270 ? -16.277 1.755 20.593 1.00 94.06 270 TYR A CA 1
ATOM 2182 C C . TYR A 1 270 ? -16.532 3.242 20.305 1.00 94.06 270 TYR A C 1
ATOM 2184 O O . TYR A 1 270 ? -17.176 3.913 21.111 1.00 94.06 270 TYR A O 1
ATOM 2192 N N . TYR A 1 271 ? -16.037 3.773 19.184 1.00 92.62 271 TYR A N 1
ATOM 2193 C CA . TYR A 1 271 ? -16.245 5.184 18.840 1.00 92.62 271 TYR A CA 1
ATOM 2194 C C . TYR A 1 271 ? -17.659 5.478 18.330 1.00 92.62 271 TYR A C 1
ATOM 2196 O O . TYR A 1 271 ? -18.144 6.591 18.521 1.00 92.62 271 TYR A O 1
ATOM 2204 N N . GLU A 1 272 ? -18.321 4.494 17.724 1.00 91.44 272 GLU A N 1
ATOM 2205 C CA . GLU A 1 272 ? -19.721 4.589 17.298 1.00 91.44 272 GLU A CA 1
ATOM 2206 C C . GLU A 1 272 ? -20.710 4.382 18.459 1.00 91.44 272 GLU A C 1
ATOM 2208 O O . GLU A 1 272 ? -21.865 4.801 18.374 1.00 91.44 272 GLU A O 1
ATOM 2213 N N . ALA A 1 273 ? -20.276 3.774 19.569 1.00 90.69 273 ALA A N 1
ATOM 2214 C CA . ALA A 1 273 ? -21.129 3.518 20.721 1.00 90.69 273 ALA A CA 1
ATOM 2215 C C . ALA A 1 273 ? -21.591 4.823 21.390 1.00 90.69 273 ALA A C 1
ATOM 2217 O O . ALA A 1 273 ? -20.806 5.605 21.935 1.00 90.69 273 ALA A O 1
ATOM 2218 N N . ASN A 1 274 ? -22.905 5.028 21.413 1.00 87.25 274 ASN A N 1
ATOM 2219 C CA . ASN A 1 274 ? -23.556 6.162 22.068 1.00 87.25 274 ASN A CA 1
ATOM 2220 C C . ASN A 1 274 ? -24.583 5.739 23.134 1.00 87.25 274 ASN A C 1
ATOM 2222 O O . ASN A 1 274 ? -24.925 6.556 23.986 1.00 87.25 274 ASN A O 1
ATOM 2226 N N . THR A 1 275 ? -25.008 4.474 23.167 1.00 85.56 275 THR A N 1
ATOM 2227 C CA . THR A 1 275 ? -25.951 3.938 24.162 1.00 85.56 275 THR A CA 1
ATOM 2228 C C . THR A 1 275 ? -25.276 2.999 25.161 1.00 85.56 275 THR A C 1
ATOM 2230 O O . THR A 1 275 ? -24.202 2.452 24.908 1.00 85.56 275 THR A O 1
ATOM 2233 N N . LEU A 1 276 ? -25.921 2.780 26.312 1.00 86.31 276 LEU A N 1
ATOM 2234 C CA . LEU A 1 276 ? -25.453 1.826 27.324 1.00 86.31 276 LEU A CA 1
ATOM 2235 C C . LEU A 1 276 ? -25.370 0.392 26.771 1.00 86.31 276 LEU A C 1
ATOM 2237 O O . LEU A 1 276 ? -24.409 -0.321 27.047 1.00 86.31 276 LEU A O 1
ATOM 2241 N N . GLU A 1 277 ? -26.337 -0.012 25.946 1.00 89.12 277 GLU A N 1
ATOM 2242 C CA . GLU A 1 277 ? -26.332 -1.313 25.269 1.00 89.12 277 GLU A CA 1
ATOM 2243 C C . GLU A 1 277 ? -25.159 -1.445 24.285 1.00 89.12 277 GLU A C 1
ATOM 2245 O O . GLU A 1 277 ? -24.477 -2.470 24.274 1.00 89.12 277 GLU A O 1
ATOM 2250 N N . ALA A 1 278 ? -24.857 -0.389 23.519 1.00 91.12 278 ALA A N 1
ATOM 2251 C CA . ALA A 1 278 ? -23.720 -0.384 22.603 1.00 91.12 278 ALA A CA 1
ATOM 2252 C C . ALA A 1 278 ? -22.381 -0.524 23.349 1.00 91.12 278 ALA A C 1
ATOM 2254 O O . ALA A 1 278 ? -21.552 -1.345 22.959 1.00 91.12 278 ALA A O 1
ATOM 2255 N N . TYR A 1 279 ? -22.184 0.205 24.456 1.00 91.56 279 TYR A N 1
ATOM 2256 C CA . TYR A 1 279 ? -20.978 0.056 25.281 1.00 91.56 279 TYR A CA 1
ATOM 2257 C C . TYR A 1 279 ? -20.878 -1.335 25.926 1.00 91.56 279 TYR A C 1
ATOM 2259 O O . TYR A 1 279 ? -19.800 -1.926 25.900 1.00 91.56 279 TYR A O 1
ATOM 2267 N N . ASN A 1 280 ? -21.985 -1.905 26.419 1.00 92.62 280 ASN A N 1
ATOM 2268 C CA . ASN A 1 280 ? -22.014 -3.287 26.918 1.00 92.62 280 ASN A CA 1
ATOM 2269 C C . ASN A 1 280 ? -21.569 -4.290 25.846 1.00 92.62 280 ASN A C 1
ATOM 2271 O O . ASN A 1 280 ? -20.757 -5.174 26.118 1.00 92.62 280 ASN A O 1
ATOM 2275 N N . LYS A 1 281 ? -22.053 -4.131 24.610 1.00 94.12 281 LYS A N 1
ATOM 2276 C CA . LYS A 1 281 ? -21.673 -4.995 23.488 1.00 94.12 281 LYS A CA 1
ATOM 2277 C C . LYS A 1 281 ? -20.186 -4.881 23.146 1.00 94.12 281 LYS A C 1
ATOM 2279 O O . LYS A 1 281 ? -19.556 -5.901 22.858 1.00 94.12 281 LYS A O 1
ATOM 2284 N N . VAL A 1 282 ? -19.617 -3.674 23.202 1.00 94.25 282 VAL A N 1
ATOM 2285 C CA . VAL A 1 282 ? -18.171 -3.448 23.025 1.00 94.25 282 VAL A CA 1
ATOM 2286 C C . VAL A 1 282 ? -17.380 -4.174 24.113 1.00 94.25 282 VAL A C 1
ATOM 2288 O O . VAL 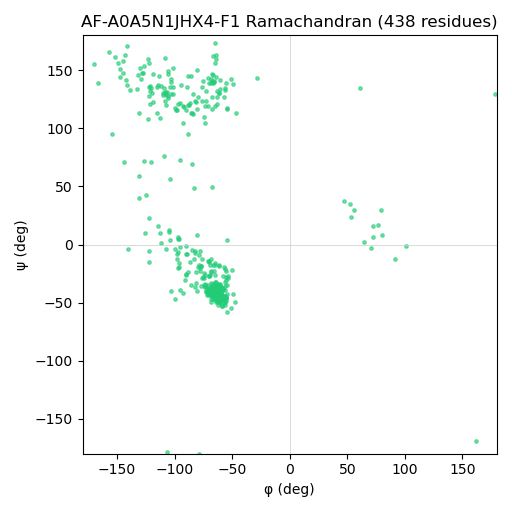A 1 282 ? -16.413 -4.860 23.799 1.00 94.25 282 VAL A O 1
ATOM 2291 N N . VAL A 1 283 ? -17.808 -4.090 25.374 1.00 95.19 283 VAL A N 1
ATOM 2292 C CA . VAL A 1 283 ? -17.163 -4.794 26.494 1.00 95.19 283 VAL A CA 1
ATOM 2293 C C . VAL A 1 283 ? -17.235 -6.311 26.313 1.00 95.19 283 VAL A C 1
ATOM 2295 O O . VAL A 1 283 ? -16.215 -6.989 26.431 1.00 95.19 283 VAL A O 1
ATOM 2298 N N . GLU A 1 284 ? -18.407 -6.862 25.993 1.00 95.56 284 GLU A N 1
ATOM 2299 C CA . GLU A 1 284 ? -18.586 -8.308 25.808 1.00 95.56 284 GLU A CA 1
ATOM 2300 C C . GLU A 1 284 ? -17.751 -8.837 24.633 1.00 95.56 284 GLU A C 1
ATOM 2302 O O . GLU A 1 284 ? -17.015 -9.817 24.775 1.00 95.56 284 GLU A O 1
ATOM 2307 N N . THR A 1 285 ? -17.827 -8.159 23.484 1.00 94.56 285 THR A N 1
ATOM 2308 C CA . THR A 1 285 ? -17.053 -8.509 22.284 1.00 94.56 285 THR A CA 1
ATOM 2309 C C . THR A 1 285 ? -15.558 -8.374 22.551 1.00 94.56 285 THR A C 1
ATOM 2311 O O . THR A 1 285 ? -14.784 -9.260 22.195 1.00 94.56 285 THR A O 1
ATOM 2314 N N . GLY A 1 286 ? -15.152 -7.302 23.236 1.00 95.88 286 GLY A N 1
ATOM 2315 C CA . GLY A 1 286 ? -13.770 -7.065 23.624 1.00 95.88 286 GLY A CA 1
ATOM 2316 C C . GLY A 1 286 ? -13.226 -8.155 24.536 1.00 95.88 286 GLY A C 1
ATOM 2317 O O . GLY A 1 286 ? -12.138 -8.656 24.277 1.00 95.88 286 GLY A O 1
ATOM 2318 N N . ARG A 1 287 ? -13.977 -8.581 25.560 1.00 96.50 287 ARG A N 1
ATOM 2319 C CA . ARG A 1 287 ? -13.551 -9.661 26.468 1.00 96.50 287 ARG A CA 1
ATOM 2320 C C . ARG A 1 287 ? -13.373 -10.984 25.726 1.00 96.50 287 ARG A C 1
ATOM 2322 O O . ARG A 1 287 ? -12.341 -11.623 25.905 1.00 96.50 287 ARG A O 1
ATOM 2329 N N . LYS A 1 288 ? -14.318 -11.355 24.852 1.00 95.88 288 LYS A N 1
ATOM 2330 C CA . LYS A 1 288 ? -14.188 -12.552 23.999 1.00 95.88 288 LYS A CA 1
ATOM 2331 C C . LYS A 1 288 ? -12.924 -12.480 23.141 1.00 95.88 288 LYS A C 1
ATOM 2333 O O . LYS A 1 288 ? -12.104 -13.392 23.194 1.00 95.88 288 LYS A O 1
ATOM 2338 N N . LEU A 1 289 ? -12.719 -11.362 22.441 1.00 94.50 289 LEU A N 1
ATOM 2339 C CA . LEU A 1 289 ? -11.536 -11.150 21.606 1.00 94.50 289 LEU A CA 1
ATOM 2340 C C . LEU A 1 289 ? -10.238 -11.187 22.427 1.00 94.50 289 LEU A C 1
ATOM 2342 O O . LEU A 1 289 ? -9.262 -11.803 22.013 1.00 94.50 289 LEU A O 1
ATOM 2346 N N . GLN A 1 290 ? -10.211 -10.575 23.611 1.00 93.94 290 GLN A N 1
ATOM 2347 C CA . GLN A 1 290 ? -9.043 -10.590 24.490 1.00 93.94 290 GLN A CA 1
ATOM 2348 C C . GLN A 1 290 ? -8.696 -12.012 24.953 1.00 93.94 290 GLN A C 1
ATOM 2350 O O . GLN A 1 290 ? -7.517 -12.380 24.954 1.00 93.94 290 GLN A O 1
ATOM 2355 N N . THR A 1 291 ? -9.698 -12.821 25.313 1.00 94.31 291 THR A N 1
ATOM 2356 C CA . THR A 1 291 ? -9.509 -14.237 25.654 1.00 94.31 291 THR A CA 1
ATOM 2357 C C . THR A 1 291 ? -8.967 -15.016 24.460 1.00 94.31 291 THR A C 1
ATOM 2359 O O . THR A 1 291 ? -7.942 -15.680 24.594 1.00 94.31 291 THR A O 1
ATOM 2362 N N . GLU A 1 292 ? -9.575 -14.872 23.280 1.00 93.25 292 GLU A N 1
ATOM 2363 C CA . GLU A 1 292 ? -9.122 -15.545 22.057 1.00 93.25 292 GLU A CA 1
ATOM 2364 C C . GLU A 1 292 ? -7.680 -15.177 21.689 1.00 93.25 292 GLU A C 1
ATOM 2366 O O . GLU A 1 292 ? -6.883 -16.056 21.360 1.00 93.25 292 GLU A O 1
ATOM 2371 N N . LEU A 1 293 ? -7.309 -13.895 21.780 1.00 91.19 293 LEU A N 1
ATOM 2372 C CA . LEU A 1 293 ? -5.939 -13.438 21.540 1.00 91.19 293 LEU A CA 1
ATOM 2373 C C . LEU A 1 293 ? -4.968 -14.035 22.568 1.00 91.19 293 LEU A C 1
ATOM 2375 O O . LEU A 1 293 ? -3.896 -14.515 22.205 1.00 91.19 293 LEU A O 1
ATOM 2379 N N . THR A 1 294 ? -5.349 -14.077 23.844 1.00 90.12 294 THR A N 1
ATOM 2380 C CA . THR A 1 294 ? -4.508 -14.658 24.904 1.00 90.12 294 THR A CA 1
ATOM 2381 C C . THR A 1 294 ? -4.300 -16.162 24.699 1.00 90.12 294 THR A C 1
ATOM 2383 O O . THR A 1 294 ? -3.172 -16.649 24.793 1.00 90.12 294 THR A O 1
ATOM 2386 N N . GLU A 1 295 ? -5.354 -16.901 24.343 1.00 90.19 295 GLU A N 1
ATOM 2387 C CA . GLU A 1 295 ? -5.263 -18.326 24.013 1.00 90.19 295 GLU A CA 1
ATOM 2388 C C . GLU A 1 295 ? -4.426 -18.580 22.757 1.00 90.19 295 GLU A C 1
ATOM 2390 O O . GLU A 1 295 ? -3.599 -19.495 22.737 1.00 90.19 295 GLU A O 1
ATOM 2395 N N . LYS A 1 296 ? -4.619 -17.774 21.704 1.00 86.50 296 LYS A N 1
ATOM 2396 C CA . LYS A 1 296 ? -3.831 -17.866 20.468 1.00 86.50 296 LYS A CA 1
ATOM 2397 C C . LYS A 1 296 ? -2.355 -17.640 20.753 1.00 86.50 296 LYS A C 1
ATOM 2399 O O . LYS A 1 296 ? -1.543 -18.417 20.264 1.00 86.50 296 LYS A O 1
ATOM 2404 N N . ARG A 1 297 ? -2.005 -16.657 21.591 1.00 82.94 297 ARG A N 1
ATOM 2405 C CA . ARG A 1 297 ? -0.616 -16.440 22.017 1.00 82.94 297 ARG A CA 1
ATOM 2406 C C . ARG A 1 297 ? -0.014 -17.704 22.632 1.00 82.94 297 ARG A C 1
ATOM 2408 O O . ARG A 1 297 ? 1.085 -18.079 22.245 1.00 82.94 297 ARG A O 1
ATOM 2415 N N . GLY A 1 298 ? -0.737 -18.385 23.524 1.00 80.50 298 GLY A N 1
ATOM 2416 C CA . GLY A 1 298 ? -0.269 -19.627 24.155 1.00 80.50 298 GLY A CA 1
ATOM 2417 C C . GLY A 1 298 ? -0.082 -20.808 23.191 1.00 80.50 298 GLY A C 1
ATOM 2418 O O . GLY A 1 298 ? 0.611 -21.763 23.527 1.00 80.50 298 GLY A O 1
ATOM 2419 N N . LYS A 1 299 ? -0.678 -20.748 21.994 1.00 80.69 299 LYS A N 1
ATOM 2420 C CA . LYS A 1 299 ? -0.567 -21.776 20.945 1.00 80.69 299 LYS A CA 1
ATOM 2421 C C . LYS A 1 299 ? 0.497 -21.456 19.890 1.00 80.69 299 LYS A C 1
ATOM 2423 O O . LYS A 1 299 ? 0.749 -22.297 19.029 1.00 80.69 299 LYS A O 1
ATOM 2428 N N . ILE A 1 300 ? 1.107 -20.269 19.923 1.00 74.94 300 ILE A N 1
ATOM 2429 C CA . ILE A 1 300 ? 2.195 -19.919 19.007 1.00 74.94 300 ILE A CA 1
ATOM 2430 C C . ILE A 1 300 ? 3.470 -20.631 19.488 1.00 74.94 300 ILE A C 1
ATOM 2432 O O . ILE A 1 300 ? 3.871 -20.411 20.629 1.00 74.94 300 ILE A O 1
ATOM 2436 N N . PRO A 1 301 ? 4.129 -21.453 18.640 1.00 63.81 301 PRO A N 1
ATOM 2437 C CA . PRO A 1 301 ? 5.341 -22.198 19.011 1.00 63.81 301 PRO A CA 1
ATOM 2438 C C . PRO A 1 301 ? 6.496 -21.326 19.530 1.00 63.81 301 PRO A C 1
ATOM 2440 O O . PRO A 1 301 ? 7.365 -21.822 20.235 1.00 63.81 301 PRO A O 1
ATOM 2443 N N . ASP A 1 302 ? 6.478 -20.035 19.199 1.00 67.38 302 ASP A N 1
ATOM 2444 C CA . ASP A 1 302 ? 7.367 -18.995 19.715 1.00 67.38 302 ASP A CA 1
ATOM 2445 C C . ASP A 1 302 ? 6.534 -17.819 20.271 1.00 67.38 302 ASP A C 1
ATOM 2447 O O . ASP A 1 302 ? 6.385 -16.766 19.645 1.00 67.38 302 ASP A O 1
ATOM 2451 N N . ALA A 1 303 ? 5.885 -18.045 21.419 1.00 61.03 303 ALA A N 1
ATOM 2452 C CA . ALA A 1 303 ? 4.977 -17.086 22.064 1.00 61.03 303 ALA A CA 1
ATOM 2453 C C . ALA A 1 303 ? 5.672 -15.809 22.581 1.00 61.03 303 ALA A C 1
ATOM 2455 O O . ALA A 1 303 ? 4.996 -14.803 22.840 1.00 61.03 303 ALA A O 1
ATOM 2456 N N . ASP A 1 304 ? 6.997 -15.858 22.726 1.00 63.47 304 ASP A N 1
ATOM 2457 C CA . ASP A 1 304 ? 7.855 -14.711 23.046 1.00 63.47 304 ASP A CA 1
ATOM 2458 C C . ASP A 1 304 ? 8.473 -14.081 21.788 1.00 63.47 304 ASP A C 1
ATOM 2460 O O . ASP A 1 304 ? 8.899 -12.920 21.806 1.00 63.47 304 ASP A O 1
ATOM 2464 N N . GLY A 1 305 ? 8.435 -14.808 20.673 1.00 65.12 305 GLY A N 1
ATOM 2465 C CA . GLY A 1 305 ? 8.630 -14.295 19.335 1.00 65.12 305 GLY A CA 1
ATOM 2466 C C . GLY A 1 305 ? 7.546 -13.316 18.906 1.00 65.12 305 GLY A C 1
ATOM 2467 O O . GLY A 1 305 ? 6.532 -13.070 19.564 1.00 65.12 305 GLY A O 1
ATOM 2468 N N . TYR A 1 306 ? 7.762 -12.723 17.742 1.00 64.81 306 TYR A N 1
ATOM 2469 C CA . TYR A 1 306 ? 6.989 -11.573 17.300 1.00 64.81 306 TYR A CA 1
ATOM 2470 C C . TYR A 1 306 ? 5.479 -11.802 17.176 1.00 64.81 306 TYR A C 1
ATOM 2472 O O . TYR A 1 306 ? 4.702 -10.941 17.587 1.00 64.81 306 TYR A O 1
ATOM 2480 N N . ALA A 1 307 ? 5.048 -12.925 16.594 1.00 68.50 307 ALA A N 1
ATOM 2481 C CA . ALA A 1 307 ? 3.620 -13.188 16.443 1.00 68.50 307 ALA A CA 1
ATOM 2482 C C . ALA A 1 307 ? 2.946 -13.215 17.826 1.00 68.50 307 ALA A C 1
ATOM 2484 O O . ALA A 1 307 ? 1.868 -12.649 18.002 1.00 68.50 307 ALA A O 1
ATOM 2485 N N . GLY A 1 308 ? 3.634 -13.763 18.833 1.00 74.75 308 GLY A N 1
ATOM 2486 C CA . GLY A 1 308 ? 3.212 -13.696 20.225 1.00 74.75 308 GLY A CA 1
ATOM 2487 C C . GLY A 1 308 ? 3.235 -12.277 20.803 1.00 74.75 308 GLY A C 1
ATOM 2488 O O . GLY A 1 308 ? 2.270 -11.884 21.459 1.00 74.75 308 GLY A O 1
ATOM 2489 N N . GLN A 1 309 ? 4.264 -11.471 20.512 1.00 78.50 309 GLN A N 1
ATOM 2490 C CA . GLN A 1 309 ? 4.350 -10.070 20.955 1.00 78.50 309 GLN A CA 1
ATOM 2491 C C . GLN A 1 309 ? 3.251 -9.187 20.359 1.00 78.50 309 GLN A C 1
ATOM 2493 O O . GLN A 1 309 ? 2.642 -8.412 21.097 1.00 78.50 309 GLN A O 1
ATOM 2498 N N . ILE A 1 310 ? 2.938 -9.312 19.064 1.00 80.00 310 ILE A N 1
ATOM 2499 C CA . ILE A 1 310 ? 1.816 -8.571 18.480 1.00 80.00 310 ILE A CA 1
ATOM 2500 C C . ILE A 1 310 ? 0.500 -9.033 19.044 1.00 80.00 310 ILE A C 1
ATOM 2502 O O . ILE A 1 310 ? -0.301 -8.184 19.419 1.00 80.00 310 ILE A O 1
ATOM 2506 N N . ILE A 1 311 ? 0.259 -10.339 19.130 1.00 84.81 311 ILE A N 1
ATOM 2507 C CA . ILE A 1 311 ? -0.996 -10.815 19.707 1.00 84.81 311 ILE A CA 1
ATOM 2508 C C . ILE A 1 311 ? -1.123 -10.333 21.159 1.00 84.81 311 ILE A C 1
ATOM 2510 O O . ILE A 1 311 ? -2.200 -9.903 21.561 1.00 84.81 311 ILE A O 1
ATOM 2514 N N . SER A 1 312 ? -0.024 -10.280 21.918 1.00 85.69 312 SER A N 1
ATOM 2515 C CA . SER A 1 312 ? -0.001 -9.678 23.255 1.00 85.69 312 SER A CA 1
ATOM 2516 C C . SER A 1 312 ? -0.294 -8.174 23.230 1.00 85.69 312 SER A C 1
ATOM 2518 O O . SER A 1 312 ? -1.052 -7.683 24.065 1.00 85.69 312 SER A O 1
ATOM 2520 N N . GLY A 1 313 ? 0.283 -7.432 22.283 1.00 85.62 313 GLY A N 1
ATOM 2521 C CA . GLY A 1 313 ? 0.019 -6.006 22.091 1.00 85.62 313 GLY A CA 1
ATOM 2522 C C . GLY A 1 313 ? -1.441 -5.732 21.723 1.00 85.62 313 GLY A C 1
ATOM 2523 O O . GLY A 1 313 ? -2.055 -4.827 22.283 1.00 85.62 313 GLY A O 1
ATOM 2524 N N . LEU A 1 314 ? -2.024 -6.561 20.855 1.00 87.94 314 LEU A N 1
ATOM 2525 C CA . LEU A 1 314 ? -3.436 -6.525 20.477 1.00 87.94 314 LEU A CA 1
ATOM 2526 C C . LEU A 1 314 ? -4.345 -6.882 21.655 1.00 87.94 314 LEU A C 1
ATOM 2528 O O . LEU A 1 314 ? -5.341 -6.196 21.877 1.00 87.94 314 LEU A O 1
ATOM 2532 N N . ALA A 1 315 ? -3.993 -7.893 22.453 1.00 90.00 315 ALA A N 1
ATOM 2533 C CA . ALA A 1 315 ? -4.730 -8.252 23.663 1.00 90.00 315 ALA A CA 1
ATOM 2534 C C . ALA A 1 315 ? -4.697 -7.117 24.700 1.00 90.00 315 ALA A C 1
ATOM 2536 O O . ALA A 1 315 ? -5.716 -6.822 25.327 1.00 90.00 315 ALA A O 1
ATOM 2537 N N . ASN A 1 316 ? -3.558 -6.433 24.844 1.00 89.50 316 ASN A N 1
ATOM 2538 C CA . ASN A 1 316 ? -3.429 -5.269 25.719 1.00 89.50 316 ASN A CA 1
ATOM 2539 C C . ASN A 1 316 ? -4.235 -4.067 25.198 1.00 89.50 316 ASN A C 1
ATOM 2541 O O . ASN A 1 316 ? -5.001 -3.466 25.945 1.00 89.50 316 ASN A O 1
ATOM 2545 N N . ALA A 1 317 ? -4.137 -3.752 23.902 1.00 88.00 317 ALA A N 1
ATOM 2546 C CA . ALA A 1 317 ? -4.933 -2.695 23.274 1.00 88.00 317 ALA A CA 1
ATOM 2547 C C . ALA A 1 317 ? -6.443 -2.958 23.410 1.00 88.00 317 ALA A C 1
ATOM 2549 O O . ALA A 1 317 ? -7.210 -2.045 23.711 1.00 88.00 317 ALA A O 1
ATOM 2550 N N . THR A 1 318 ? -6.855 -4.219 23.257 1.00 91.19 318 THR A N 1
ATOM 2551 C CA . THR A 1 318 ? -8.230 -4.668 23.509 1.00 91.19 318 THR A CA 1
ATOM 2552 C C . THR A 1 318 ? -8.609 -4.451 24.975 1.00 91.19 318 THR A C 1
ATOM 2554 O O . THR A 1 318 ? -9.663 -3.887 25.246 1.00 91.19 318 THR A O 1
ATOM 2557 N N . GLY A 1 319 ? -7.726 -4.793 25.918 1.00 90.62 319 GLY A N 1
ATOM 2558 C CA . GLY A 1 319 ? -7.898 -4.507 27.346 1.00 90.62 319 GLY A CA 1
ATOM 2559 C C . GLY A 1 319 ? -8.126 -3.024 27.648 1.00 90.62 319 GLY A C 1
ATOM 2560 O O . GLY A 1 319 ? -9.061 -2.679 28.363 1.00 90.62 319 GLY A O 1
ATOM 2561 N N . ILE A 1 320 ? -7.334 -2.133 27.047 1.00 92.00 320 ILE A N 1
ATOM 2562 C CA . ILE A 1 320 ? -7.493 -0.676 27.200 1.00 92.00 320 ILE A CA 1
ATOM 2563 C C . ILE A 1 320 ? -8.861 -0.209 26.677 1.00 92.00 320 ILE A C 1
ATOM 2565 O O . ILE A 1 320 ? -9.512 0.625 27.315 1.00 92.00 320 ILE A O 1
ATOM 2569 N N . LEU A 1 321 ? -9.315 -0.745 25.537 1.00 91.06 321 LEU A N 1
ATOM 2570 C CA . LEU A 1 321 ? -10.641 -0.445 24.987 1.00 91.06 321 LEU A CA 1
ATOM 2571 C C . LEU A 1 321 ? -11.763 -0.939 25.906 1.00 91.06 321 LEU A C 1
ATOM 2573 O O . LEU A 1 321 ? -12.712 -0.191 26.129 1.00 91.06 321 LEU A O 1
ATOM 2577 N N . ILE A 1 322 ? -11.639 -2.145 26.472 1.00 94.25 322 ILE A N 1
ATOM 2578 C CA . ILE A 1 322 ? -12.598 -2.690 27.446 1.00 94.25 322 ILE A CA 1
ATOM 2579 C C . ILE A 1 322 ? -12.687 -1.769 28.661 1.00 94.25 322 ILE A C 1
ATOM 2581 O O . ILE A 1 322 ? -13.782 -1.326 28.987 1.00 94.25 322 ILE A O 1
ATOM 2585 N N . THR A 1 323 ? -11.558 -1.419 29.285 1.00 95.25 323 THR A N 1
ATOM 2586 C CA . THR A 1 323 ? -11.538 -0.533 30.460 1.00 95.25 323 THR A CA 1
ATOM 2587 C C . THR A 1 323 ? -12.175 0.819 30.147 1.00 95.25 323 THR A C 1
ATOM 2589 O O . THR A 1 323 ? -13.020 1.301 30.896 1.00 95.25 323 THR A O 1
ATOM 2592 N N . SER A 1 324 ? -11.841 1.405 28.994 1.00 93.38 324 SER A N 1
ATOM 2593 C CA . SER A 1 324 ? -12.422 2.681 28.559 1.00 93.38 324 SER A CA 1
ATOM 2594 C C . SER A 1 324 ? -13.936 2.581 28.322 1.00 93.38 324 SER A C 1
ATOM 2596 O O . SER A 1 324 ? -14.681 3.515 28.627 1.00 93.38 324 SER A O 1
ATOM 2598 N N . ALA A 1 325 ? -14.406 1.459 27.771 1.00 92.25 325 ALA A N 1
ATOM 2599 C CA . ALA A 1 325 ? -15.825 1.196 27.557 1.00 92.25 325 ALA A CA 1
ATOM 2600 C C . ALA A 1 325 ? -16.569 0.960 28.883 1.00 92.25 325 ALA A C 1
ATOM 2602 O O . ALA A 1 325 ? -17.628 1.552 29.071 1.00 92.25 325 ALA A O 1
ATOM 2603 N N . ASP A 1 326 ? -15.999 0.191 29.816 1.00 93.38 326 ASP A N 1
ATOM 2604 C CA . ASP A 1 326 ? -16.540 -0.042 31.164 1.00 93.38 326 ASP A CA 1
ATOM 2605 C C . ASP A 1 326 ? -16.647 1.274 31.963 1.00 93.38 326 ASP A C 1
ATOM 2607 O O . ASP A 1 326 ? -17.662 1.535 32.612 1.00 93.38 326 ASP A O 1
ATOM 2611 N N . GLU A 1 327 ? -15.657 2.169 31.869 1.00 93.19 327 GLU A N 1
ATOM 2612 C CA . GLU A 1 327 ? -15.723 3.499 32.492 1.00 93.19 327 GLU A CA 1
ATOM 2613 C C . GLU A 1 327 ? -16.867 4.353 31.929 1.00 93.19 327 GLU A C 1
ATOM 2615 O O . GLU A 1 327 ? -17.596 5.011 32.680 1.00 93.19 327 GLU A O 1
ATOM 2620 N N . ARG A 1 328 ? -17.041 4.362 30.600 1.00 91.75 328 ARG A N 1
ATOM 2621 C CA . ARG A 1 328 ? -18.149 5.081 29.948 1.00 91.75 328 ARG A CA 1
ATOM 2622 C C . ARG A 1 328 ? -19.498 4.466 30.292 1.00 91.75 328 ARG A C 1
ATOM 2624 O O . ARG A 1 328 ? -20.450 5.209 30.533 1.00 91.75 328 ARG A O 1
ATOM 2631 N N . LEU A 1 329 ? -19.562 3.139 30.348 1.00 90.50 329 LEU A N 1
ATOM 2632 C CA . LEU A 1 329 ? -20.740 2.397 30.764 1.00 90.50 329 LEU A CA 1
ATOM 2633 C C . LEU A 1 329 ? -21.147 2.795 32.182 1.00 90.50 329 LEU A C 1
ATOM 2635 O O . LEU A 1 329 ? -22.272 3.243 32.376 1.00 90.50 329 LEU A O 1
ATOM 2639 N N . SER A 1 330 ? -20.214 2.728 33.135 1.00 90.38 330 SER A N 1
ATOM 2640 C CA . SER A 1 330 ? -20.434 3.107 34.533 1.00 90.38 330 SER A CA 1
ATOM 2641 C C . SER A 1 330 ? -20.947 4.543 34.656 1.00 90.38 330 SER A C 1
ATOM 2643 O O . SER A 1 330 ? -21.964 4.786 35.305 1.00 90.38 330 SER A O 1
ATOM 2645 N N . LYS A 1 331 ? -20.338 5.500 33.937 1.00 90.44 331 LYS A N 1
ATOM 2646 C CA . LYS A 1 331 ? -20.820 6.893 33.895 1.00 90.44 331 LYS A CA 1
ATOM 2647 C C . LYS A 1 331 ? -22.258 6.999 33.380 1.00 90.44 331 LYS A C 1
ATOM 2649 O O . LYS A 1 331 ? -23.067 7.685 34.002 1.00 90.44 331 LYS A O 1
ATOM 2654 N N . LYS A 1 332 ? -22.601 6.307 32.287 1.00 87.75 332 LYS A N 1
ATOM 2655 C CA . LYS A 1 332 ? -23.980 6.275 31.763 1.00 87.75 332 LYS A CA 1
ATOM 2656 C C . LYS A 1 332 ? -24.954 5.603 32.733 1.00 87.75 332 LYS A C 1
ATOM 2658 O O . LYS A 1 332 ? -26.096 6.031 32.843 1.00 87.75 332 LYS A O 1
ATOM 2663 N N . GLN A 1 333 ? -24.517 4.586 33.466 1.00 89.19 333 GLN A N 1
ATOM 2664 C CA . GLN A 1 333 ? -25.327 3.867 34.452 1.00 89.19 333 GLN A CA 1
ATOM 2665 C C . GLN A 1 333 ? -25.613 4.719 35.696 1.00 89.19 333 GLN A C 1
ATOM 2667 O O . GLN A 1 333 ? -26.740 4.726 36.194 1.00 89.19 333 GLN A O 1
ATOM 2672 N N . ILE A 1 334 ? -24.619 5.486 36.156 1.00 88.31 334 ILE A N 1
ATOM 2673 C CA . ILE A 1 334 ? -24.772 6.482 37.223 1.00 88.31 334 ILE A CA 1
ATOM 2674 C C . ILE A 1 334 ? -25.755 7.566 36.782 1.00 88.31 334 ILE A C 1
ATOM 2676 O O . ILE A 1 334 ? -26.687 7.872 37.518 1.00 88.31 334 ILE A O 1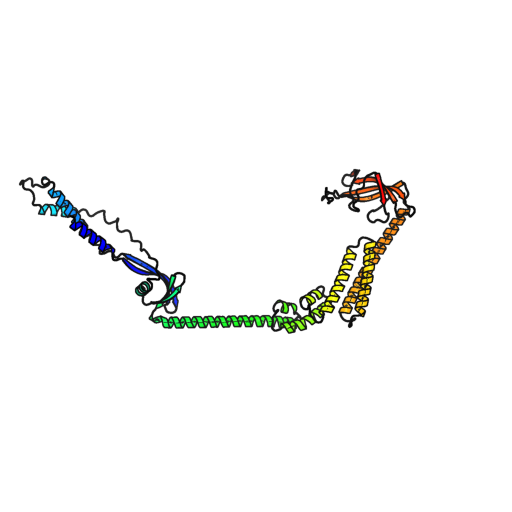
ATOM 2680 N N . GLU A 1 335 ? -25.596 8.104 35.571 1.00 86.81 335 GLU A N 1
ATOM 2681 C CA . GLU A 1 335 ? -26.505 9.117 35.027 1.00 86.81 335 GLU A CA 1
ATOM 2682 C C . GLU A 1 335 ? -27.934 8.575 34.877 1.00 86.81 335 GLU A C 1
ATOM 2684 O O . GLU A 1 335 ? -28.893 9.219 35.298 1.00 86.81 335 GLU A O 1
ATOM 2689 N N . ARG A 1 336 ? -28.089 7.344 34.380 1.00 86.62 336 ARG A N 1
ATOM 2690 C CA . ARG A 1 336 ? -29.376 6.639 34.328 1.00 86.62 336 ARG A CA 1
ATOM 2691 C C . ARG A 1 336 ? -30.015 6.503 35.710 1.00 86.62 336 ARG A C 1
ATOM 2693 O O . ARG A 1 336 ? -31.197 6.792 35.866 1.00 86.62 336 ARG A O 1
ATOM 2700 N N . THR A 1 337 ? -29.240 6.093 36.712 1.00 87.12 337 THR A N 1
ATOM 2701 C CA . THR A 1 337 ? -29.716 5.968 38.100 1.00 87.12 337 THR A CA 1
ATOM 2702 C C . THR A 1 337 ? -30.114 7.325 38.670 1.00 87.12 337 THR A C 1
ATOM 2704 O O . THR A 1 337 ? -31.180 7.454 39.261 1.00 87.12 337 THR A O 1
ATOM 2707 N N . ARG A 1 338 ? -29.309 8.365 38.433 1.00 86.88 338 ARG A N 1
ATOM 2708 C CA . ARG A 1 338 ? -29.615 9.737 38.847 1.00 86.88 338 ARG A CA 1
ATOM 2709 C C . ARG A 1 338 ? -30.932 10.222 38.243 1.00 86.88 338 ARG A C 1
ATOM 2711 O O . ARG A 1 338 ? -31.744 10.800 38.958 1.00 86.88 338 ARG A O 1
ATOM 2718 N N . ARG A 1 339 ? -31.158 9.969 36.951 1.00 83.94 339 ARG A N 1
ATOM 2719 C CA . ARG A 1 339 ? -32.418 10.297 36.267 1.00 83.94 339 ARG A CA 1
ATOM 2720 C C . ARG A 1 339 ? -33.605 9.538 36.855 1.00 83.94 339 ARG A C 1
ATOM 2722 O O . ARG A 1 339 ? -34.654 10.143 37.046 1.00 83.94 339 ARG A O 1
ATOM 2729 N N . LEU A 1 340 ? -33.438 8.258 37.201 1.00 85.12 340 LEU A N 1
ATOM 2730 C CA . LEU A 1 340 ? -34.473 7.489 37.906 1.00 85.12 340 LEU A CA 1
ATOM 2731 C C . LEU A 1 340 ? -34.802 8.085 39.272 1.00 85.12 340 LEU A C 1
ATOM 2733 O O . 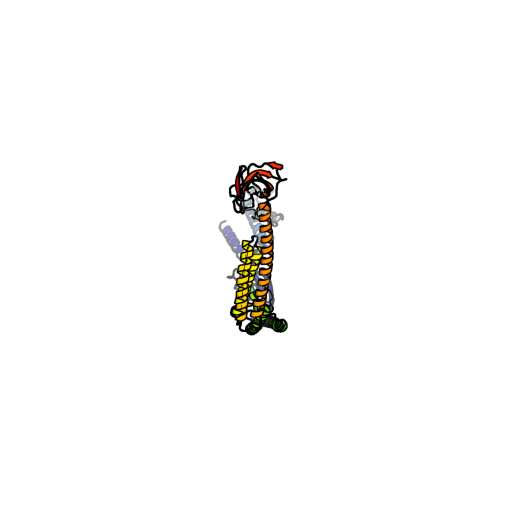LEU A 1 340 ? -35.976 8.213 39.596 1.00 85.12 340 LEU A O 1
ATOM 2737 N N . GLU A 1 341 ? -33.799 8.455 40.070 1.00 85.00 341 GLU A N 1
ATOM 2738 C CA . GLU A 1 341 ? -34.041 9.065 41.383 1.00 85.00 341 GLU A CA 1
ATOM 2739 C C . GLU A 1 341 ? -34.760 10.412 41.256 1.00 85.00 341 GLU A C 1
ATOM 2741 O O . GLU A 1 341 ? -35.761 10.628 41.935 1.00 85.00 341 GLU A O 1
ATOM 2746 N N . LEU A 1 342 ? -34.339 11.271 40.319 1.00 82.44 342 LEU A N 1
ATOM 2747 C CA . LEU A 1 342 ? -35.051 12.519 40.018 1.00 82.44 342 LEU A CA 1
ATOM 2748 C C . LEU A 1 342 ? -36.505 12.257 39.600 1.00 82.44 342 LEU A C 1
ATOM 2750 O O . LEU A 1 342 ? -37.409 12.979 40.014 1.00 82.44 342 LEU A O 1
ATOM 2754 N N . ALA A 1 343 ? -36.749 11.196 38.829 1.00 81.69 343 ALA A N 1
ATOM 2755 C CA . ALA A 1 343 ? -38.089 10.826 38.395 1.00 81.69 343 ALA A CA 1
ATOM 2756 C C . ALA A 1 343 ? -38.994 10.321 39.529 1.00 81.69 343 ALA A C 1
ATOM 2758 O O . ALA A 1 343 ? -40.219 10.418 39.434 1.00 81.69 343 ALA A O 1
ATOM 2759 N N . LYS A 1 344 ? -38.431 9.811 40.633 1.00 83.25 344 LYS A N 1
ATOM 2760 C CA . LYS A 1 344 ? -39.224 9.435 41.815 1.00 83.25 344 LYS A CA 1
ATOM 2761 C C . LYS A 1 344 ? -39.804 10.646 42.542 1.00 83.25 344 LYS A C 1
ATOM 2763 O O . LYS A 1 344 ? -40.841 10.511 43.186 1.00 83.25 344 LYS A O 1
ATOM 2768 N N . GLU A 1 345 ? -39.176 11.811 42.423 1.00 84.62 345 GLU A N 1
ATOM 2769 C CA . GLU A 1 345 ? -39.699 13.062 42.982 1.00 84.62 345 GLU A CA 1
ATOM 2770 C C . GLU A 1 345 ? -40.855 13.636 42.157 1.00 84.62 345 GLU A C 1
ATOM 2772 O O . GLU A 1 345 ? -41.541 14.549 42.619 1.00 84.62 345 GLU A O 1
ATOM 2777 N N . TRP A 1 346 ? -41.075 13.125 40.943 1.00 84.56 346 TRP A N 1
ATOM 2778 C CA . TRP A 1 346 ? -42.163 13.586 40.097 1.00 84.56 346 TRP A CA 1
ATOM 2779 C C . TRP A 1 346 ? -43.508 13.043 40.568 1.00 84.56 346 TRP A C 1
ATOM 2781 O O . TRP A 1 346 ? -43.643 11.881 40.982 1.00 84.56 346 TRP A O 1
ATOM 2791 N N . VAL A 1 347 ? -44.517 13.908 40.495 1.00 87.31 347 VAL A N 1
ATOM 2792 C CA . VAL A 1 347 ? -45.899 13.598 40.871 1.00 87.31 347 VAL A CA 1
ATOM 2793 C C . VAL A 1 347 ? -46.861 13.923 39.735 1.00 87.31 347 VAL A C 1
ATOM 2795 O O . VAL A 1 347 ? -46.596 14.774 38.886 1.00 87.31 347 VAL A O 1
ATOM 2798 N N . ILE A 1 348 ? -47.995 13.222 39.711 1.00 87.12 348 ILE A N 1
ATOM 2799 C CA . ILE A 1 348 ? -49.066 13.466 38.739 1.00 87.12 348 ILE A CA 1
ATOM 2800 C C . ILE A 1 348 ? -49.500 14.936 38.828 1.00 87.12 348 ILE A C 1
ATOM 2802 O O . ILE A 1 348 ? -49.682 15.474 39.920 1.00 87.12 348 ILE A O 1
ATOM 2806 N N . GLY A 1 349 ? -49.657 15.580 37.673 1.00 83.56 349 GLY A N 1
ATOM 2807 C CA . GLY A 1 349 ? -49.976 17.001 37.547 1.00 83.56 349 GLY A CA 1
ATOM 2808 C C . GLY A 1 349 ? -48.760 17.928 37.446 1.00 83.56 349 GLY A C 1
ATOM 2809 O O . GLY A 1 349 ? -48.934 19.086 37.060 1.00 83.56 349 GLY A O 1
ATOM 2810 N N . GLU A 1 350 ? -47.537 17.456 37.722 1.00 86.38 350 GLU A N 1
ATOM 2811 C CA . GLU A 1 350 ? -46.332 18.263 37.500 1.00 86.38 350 GLU A CA 1
ATOM 2812 C C . GLU A 1 350 ? -46.083 18.529 36.013 1.00 86.38 350 GLU A C 1
ATOM 2814 O O . GLU A 1 350 ? -46.355 17.689 35.151 1.00 86.38 350 GLU A O 1
ATOM 2819 N N . SER A 1 351 ? -45.539 19.718 35.729 1.00 87.62 351 SER A N 1
ATOM 2820 C CA . SER A 1 351 ? -45.123 20.114 34.386 1.00 87.62 351 SER A CA 1
ATOM 2821 C C . SER A 1 351 ? -43.625 19.882 34.194 1.00 87.62 351 SER A C 1
ATOM 2823 O O . SER A 1 351 ? -42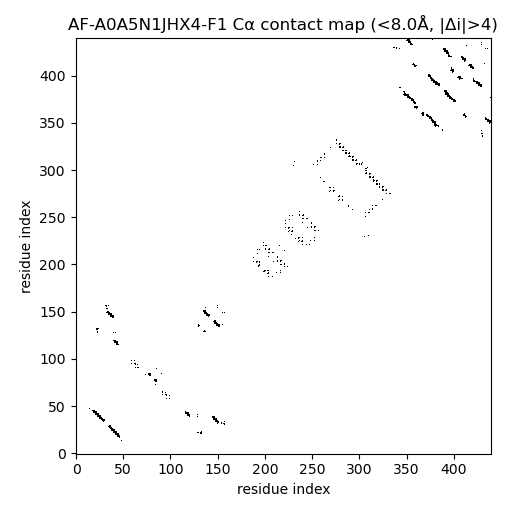.802 20.466 34.905 1.00 87.62 351 SER A O 1
ATOM 2825 N N . LEU A 1 352 ? -43.274 19.059 33.209 1.00 86.12 352 LEU A N 1
ATOM 2826 C CA . LEU A 1 352 ? -41.897 18.827 32.788 1.00 86.12 352 LEU A CA 1
ATOM 2827 C C . LEU A 1 352 ? -41.611 19.588 31.496 1.00 86.12 352 LEU A C 1
ATOM 2829 O O . LEU A 1 352 ? -42.440 19.639 30.588 1.00 86.12 352 LEU A O 1
ATOM 2833 N N . CYS A 1 353 ? -40.421 20.167 31.429 1.00 84.12 353 CYS A N 1
ATOM 2834 C CA . CYS A 1 353 ? -39.899 20.907 30.300 1.00 84.12 353 CYS A CA 1
ATOM 2835 C C . CYS A 1 353 ? -38.606 20.254 29.823 1.00 84.12 353 CYS A C 1
ATOM 2837 O O . CYS A 1 353 ? -37.735 19.934 30.631 1.00 84.12 353 CYS A O 1
ATOM 2839 N N . TRP A 1 354 ? -38.438 20.116 28.514 1.00 82.56 354 TRP A N 1
ATOM 2840 C CA . TRP A 1 354 ? -37.135 19.820 27.920 1.00 82.56 354 TRP A CA 1
ATOM 2841 C C . TRP A 1 354 ? -36.979 20.552 26.598 1.00 82.56 354 TRP A C 1
ATOM 2843 O O . TRP A 1 354 ? -37.945 21.026 25.996 1.00 82.56 354 TRP A O 1
ATOM 2853 N N . THR A 1 355 ? -35.734 20.651 26.149 1.00 79.12 355 THR A N 1
ATOM 2854 C CA . THR A 1 355 ? -35.405 21.232 24.851 1.00 79.12 355 THR A CA 1
ATOM 2855 C C . THR A 1 355 ? -35.083 20.138 23.851 1.00 79.12 355 THR A C 1
ATOM 2857 O O . THR A 1 355 ? -34.440 19.152 24.199 1.00 79.12 355 THR A O 1
ATOM 2860 N N . THR A 1 356 ? -35.507 20.322 22.609 1.00 76.00 356 THR A N 1
ATOM 2861 C CA . THR A 1 356 ? -35.246 19.403 21.502 1.00 76.00 356 THR A CA 1
ATOM 2862 C C . THR A 1 356 ? -34.968 20.173 20.213 1.00 76.00 356 THR A C 1
ATOM 2864 O O . THR A 1 356 ? -35.144 21.392 20.157 1.00 76.00 356 THR A O 1
ATOM 2867 N N . SER A 1 357 ? -34.530 19.466 19.178 1.00 74.25 357 SER A N 1
ATOM 2868 C CA . SER A 1 357 ? -34.393 19.984 17.820 1.00 74.25 357 SER A CA 1
ATOM 2869 C C . SER A 1 357 ? -35.575 19.514 16.972 1.00 74.25 357 SER A C 1
ATOM 2871 O O . SER A 1 357 ? -35.984 18.353 17.025 1.00 74.25 357 SER A O 1
ATOM 2873 N N . SER A 1 358 ? -36.131 20.436 16.195 1.00 73.31 358 SER A N 1
ATOM 2874 C CA . SER A 1 358 ? -37.185 20.188 15.210 1.00 73.31 358 SER A CA 1
ATOM 2875 C C . SER A 1 358 ? -36.644 20.441 13.814 1.00 73.31 358 SER A C 1
ATOM 2877 O O . SER A 1 358 ? -35.845 21.360 13.632 1.00 73.31 358 SER A O 1
ATOM 2879 N N . VAL A 1 359 ? -37.099 19.664 12.837 1.00 72.38 359 VAL A N 1
ATOM 2880 C CA . VAL A 1 359 ? -36.749 19.834 11.422 1.00 72.38 359 VAL A CA 1
ATOM 2881 C C . VAL A 1 359 ? -38.011 19.794 10.565 1.00 72.38 359 VAL A C 1
ATOM 2883 O O . VAL A 1 359 ? -38.965 19.076 10.877 1.00 72.38 359 VAL A O 1
ATOM 2886 N N . LYS A 1 360 ? -38.045 20.562 9.470 1.00 69.00 360 LYS A N 1
ATOM 2887 C CA . LYS A 1 360 ? -39.099 20.423 8.459 1.00 69.00 360 LYS A CA 1
ATOM 2888 C C . LYS A 1 360 ? -38.690 19.305 7.515 1.00 69.00 360 LYS A C 1
ATOM 2890 O O . LYS A 1 360 ? -37.582 19.325 6.988 1.00 69.00 360 LYS A O 1
ATOM 2895 N N . LEU A 1 361 ? -39.593 18.364 7.273 1.00 69.56 361 LEU A N 1
ATOM 2896 C CA . LEU A 1 361 ? -39.395 17.338 6.257 1.00 69.56 361 LEU A CA 1
ATOM 2897 C C . LEU A 1 361 ? -40.186 17.673 4.991 1.00 69.56 361 LEU A C 1
ATOM 2899 O O . LEU A 1 361 ? -41.207 18.363 5.054 1.00 69.56 361 LEU A O 1
ATOM 2903 N N . ASP A 1 362 ? -39.694 17.207 3.850 1.00 76.56 362 ASP A N 1
ATOM 2904 C CA . ASP A 1 362 ? -40.410 17.229 2.581 1.00 76.56 362 ASP A CA 1
ATOM 2905 C C . ASP A 1 362 ? -41.442 16.087 2.495 1.00 76.56 362 ASP A C 1
ATOM 2907 O O . ASP A 1 362 ? -41.607 15.275 3.408 1.00 76.56 362 ASP A O 1
ATOM 2911 N N . GLU A 1 363 ? -42.147 16.024 1.369 1.00 78.25 363 GLU A N 1
ATOM 2912 C CA . GLU A 1 363 ? -43.152 14.998 1.049 1.00 78.25 363 GLU A CA 1
ATOM 2913 C C . GLU A 1 363 ? -42.575 13.569 0.999 1.00 78.25 363 GLU A C 1
ATOM 2915 O O . GLU A 1 363 ? -43.313 12.600 1.156 1.00 78.25 363 GLU A O 1
ATOM 2920 N N . ASN A 1 364 ? -41.253 13.425 0.866 1.00 78.56 364 ASN A N 1
ATOM 2921 C CA . ASN A 1 364 ? -40.543 12.146 0.884 1.00 78.56 364 ASN A CA 1
ATOM 2922 C C . ASN A 1 364 ? -39.957 11.814 2.267 1.00 78.56 364 ASN A C 1
ATOM 2924 O O . ASN A 1 364 ? -39.228 10.830 2.410 1.00 78.56 364 ASN A O 1
ATOM 2928 N N . GLY A 1 365 ? -40.230 12.636 3.286 1.00 70.12 365 GLY A N 1
ATOM 2929 C CA . GLY A 1 365 ? -39.682 12.477 4.629 1.00 70.12 365 GLY A CA 1
ATOM 2930 C C . GLY A 1 365 ? -38.196 12.830 4.749 1.00 70.12 365 GLY A C 1
ATOM 2931 O O . GLY A 1 365 ? -37.576 12.444 5.739 1.00 70.12 365 GLY A O 1
ATOM 2932 N N . LYS A 1 366 ? -37.611 13.540 3.777 1.00 76.06 366 LYS A N 1
ATOM 2933 C CA . LYS A 1 366 ? -36.236 14.050 3.857 1.00 76.06 366 LYS A CA 1
ATOM 2934 C C . LYS A 1 366 ? -36.208 15.424 4.503 1.00 76.06 366 LYS A C 1
ATOM 2936 O O . LYS A 1 366 ? -37.105 16.234 4.297 1.00 76.06 366 LYS A O 1
ATOM 2941 N N . GLU A 1 367 ? -35.159 15.698 5.270 1.00 75.12 367 GLU A N 1
ATOM 2942 C CA . GLU A 1 367 ? -34.961 17.008 5.885 1.00 75.12 367 GLU A CA 1
ATOM 2943 C C . GLU A 1 367 ? -34.825 18.109 4.828 1.00 75.12 367 GLU A C 1
ATOM 2945 O O . GLU A 1 367 ? -34.028 18.005 3.895 1.00 75.12 367 GLU A O 1
ATOM 2950 N N . VAL A 1 368 ? -35.589 19.189 5.003 1.00 77.12 368 VAL A N 1
ATOM 2951 C CA . VAL A 1 368 ? -35.451 20.420 4.228 1.00 77.12 368 VAL A CA 1
ATOM 2952 C C . VAL A 1 368 ? -34.295 21.232 4.827 1.00 77.12 368 VAL A C 1
ATOM 2954 O O . VAL A 1 368 ? -34.407 21.688 5.972 1.00 77.12 368 VAL A O 1
ATOM 2957 N N . PRO A 1 369 ? -33.201 21.474 4.082 1.00 81.75 369 PRO A N 1
ATOM 2958 C CA . PRO A 1 369 ? -32.041 22.189 4.606 1.00 81.75 369 PRO A CA 1
ATOM 2959 C C . PRO A 1 369 ? -32.394 23.570 5.181 1.00 81.75 369 PRO A C 1
ATOM 2961 O O . PRO A 1 369 ? -33.191 24.315 4.610 1.00 81.75 369 PRO A O 1
ATOM 2964 N N . GLY A 1 370 ? -31.787 23.932 6.317 1.00 80.00 370 GLY A N 1
ATOM 2965 C CA . GLY A 1 370 ? -31.969 25.245 6.961 1.00 80.00 370 GLY A CA 1
ATOM 2966 C C . GLY A 1 370 ? -33.253 25.401 7.790 1.00 80.00 370 GLY A C 1
ATOM 2967 O O . GLY A 1 370 ? -33.567 26.506 8.257 1.00 80.00 370 GLY A O 1
ATOM 2968 N N . THR A 1 371 ? -33.996 24.311 7.991 1.00 74.50 371 THR A N 1
ATOM 2969 C CA . THR A 1 371 ? -35.242 24.310 8.775 1.00 74.50 371 THR A CA 1
ATOM 2970 C C . THR A 1 371 ? -35.082 23.802 10.204 1.00 74.50 371 THR A C 1
ATOM 2972 O O . THR A 1 371 ? -36.034 23.914 10.972 1.00 74.50 371 THR A O 1
ATOM 2975 N N . SER A 1 372 ? -33.884 23.342 10.585 1.00 75.56 372 SER A N 1
ATOM 2976 C CA . SER A 1 372 ? -33.580 22.974 11.968 1.00 75.56 372 SER A CA 1
ATOM 2977 C C . SER A 1 372 ? -33.818 24.154 12.919 1.00 75.56 372 SER A C 1
ATOM 2979 O O . SER A 1 372 ? -33.334 25.272 12.700 1.00 75.56 372 SER A O 1
ATOM 2981 N N . ALA A 1 373 ? -34.607 23.923 13.964 1.00 76.31 373 ALA A N 1
ATOM 2982 C CA . ALA A 1 373 ? -34.904 24.898 15.002 1.00 76.31 373 ALA A CA 1
ATOM 2983 C C . ALA A 1 373 ? -34.962 24.220 16.370 1.00 76.31 373 ALA A C 1
ATOM 2985 O O . ALA A 1 373 ? -35.583 23.169 16.529 1.00 76.31 373 ALA A O 1
ATOM 2986 N N . LYS A 1 374 ? -34.370 24.862 17.382 1.00 80.06 374 LYS A N 1
ATOM 2987 C CA . LYS A 1 374 ? -34.549 24.447 18.775 1.00 80.06 374 LYS A CA 1
ATOM 2988 C C . LYS A 1 374 ? -35.984 24.724 19.213 1.00 80.06 374 LYS A C 1
ATOM 2990 O O . LYS A 1 374 ? -36.537 25.791 18.926 1.00 80.06 374 LYS A O 1
ATOM 2995 N N . MET A 1 375 ? -36.548 23.790 19.960 1.00 76.44 375 MET A N 1
ATOM 2996 C CA . MET A 1 375 ? -37.871 23.873 20.558 1.00 76.44 375 MET A CA 1
ATOM 2997 C C . MET A 1 375 ? -37.812 23.529 22.040 1.00 76.44 375 MET A C 1
ATOM 2999 O O . MET A 1 375 ? -36.951 22.761 22.465 1.00 76.44 375 MET A O 1
ATOM 3003 N N . ALA A 1 376 ? -38.729 24.094 22.816 1.00 81.25 376 ALA A N 1
ATOM 3004 C CA . ALA A 1 376 ? -39.024 23.649 24.169 1.00 81.25 376 ALA A CA 1
ATOM 3005 C C . ALA A 1 376 ? -40.398 22.979 24.183 1.00 81.25 376 ALA A C 1
ATOM 3007 O O . ALA A 1 376 ? -41.355 23.494 23.603 1.00 81.25 376 ALA A O 1
ATOM 3008 N N . ILE A 1 377 ? -40.483 21.828 24.837 1.00 82.75 377 ILE A N 1
ATOM 3009 C CA . ILE A 1 377 ? -41.726 21.086 25.034 1.00 82.75 377 ILE A CA 1
ATOM 3010 C C . ILE A 1 377 ? -42.077 21.192 26.506 1.00 82.75 377 ILE A C 1
ATOM 3012 O O . ILE A 1 377 ? -41.231 20.890 27.345 1.00 82.75 377 ILE A O 1
ATOM 3016 N N . ARG A 1 378 ? -43.312 21.593 26.809 1.00 85.81 378 ARG A N 1
ATOM 3017 C CA . ARG A 1 378 ? -43.901 21.483 28.143 1.00 85.81 378 ARG A CA 1
ATOM 3018 C C . ARG A 1 378 ? -44.965 20.398 28.120 1.00 85.81 378 ARG A C 1
ATOM 3020 O O . ARG A 1 378 ? -45.940 20.481 27.369 1.00 85.81 378 ARG A O 1
ATOM 3027 N N . VAL A 1 379 ? -44.808 19.413 28.989 1.00 86.12 379 VAL A N 1
ATOM 3028 C CA . VAL A 1 379 ? -45.777 18.332 29.181 1.00 86.12 379 VAL A CA 1
ATOM 3029 C C . VAL A 1 379 ? -46.236 18.275 30.621 1.00 86.12 379 VAL A C 1
ATOM 3031 O O . VAL A 1 379 ? -45.543 18.760 31.510 1.00 86.12 379 VAL A O 1
ATOM 3034 N N . VAL A 1 380 ? -47.386 17.656 30.852 1.00 88.69 380 VAL A N 1
ATOM 3035 C CA . VAL A 1 380 ? -47.893 17.357 32.190 1.00 88.69 380 VAL A CA 1
ATOM 3036 C C . VAL A 1 380 ? -47.954 15.855 32.391 1.00 88.69 380 VAL A C 1
ATOM 3038 O O . VAL A 1 380 ? -48.397 15.130 31.503 1.00 88.69 380 VAL A O 1
ATOM 3041 N N . ILE A 1 381 ? -47.504 15.396 33.555 1.00 88.12 381 ILE A N 1
ATOM 3042 C CA . ILE A 1 381 ? -47.570 13.985 33.937 1.00 88.12 381 ILE A CA 1
ATOM 3043 C C . ILE A 1 381 ? -49.018 13.633 34.276 1.00 88.12 381 ILE A C 1
ATOM 3045 O O . ILE A 1 381 ? -49.599 14.190 35.205 1.00 88.12 381 ILE A O 1
ATOM 3049 N N . GLU A 1 382 ? -49.590 12.695 33.532 1.00 90.88 382 GLU A N 1
ATOM 3050 C CA . GLU A 1 382 ? -50.968 12.227 33.710 1.00 90.88 382 GLU A CA 1
ATOM 3051 C C . GLU A 1 382 ? -51.028 10.978 34.580 1.00 90.88 382 GLU A C 1
ATOM 3053 O O . GLU A 1 382 ? -51.927 10.811 35.398 1.00 90.88 382 GLU A O 1
ATOM 3058 N N . GLU A 1 383 ? -50.061 10.087 34.379 1.00 89.88 383 GLU A N 1
ATOM 3059 C CA . GLU A 1 383 ? -50.014 8.778 35.008 1.00 89.88 383 GLU A CA 1
ATOM 3060 C C . GLU A 1 383 ? -48.552 8.393 35.225 1.00 89.88 383 GLU A C 1
ATOM 3062 O O . GLU A 1 383 ? -47.684 8.695 34.405 1.00 89.88 383 GLU A O 1
ATOM 3067 N N . ILE A 1 384 ? -48.270 7.704 36.323 1.00 88.25 384 ILE A N 1
ATOM 3068 C CA . ILE A 1 384 ? -46.958 7.120 36.593 1.00 88.25 384 ILE A CA 1
ATOM 3069 C C . ILE A 1 384 ? -47.202 5.634 36.793 1.00 88.25 384 ILE A C 1
ATOM 3071 O O . ILE A 1 384 ? -48.077 5.259 37.576 1.00 88.25 384 ILE A O 1
ATOM 3075 N N . ASN A 1 385 ? -46.464 4.783 36.077 1.00 88.56 385 ASN A N 1
ATOM 3076 C CA . ASN A 1 385 ? -46.646 3.350 36.256 1.00 88.56 385 ASN A CA 1
ATOM 3077 C C . ASN A 1 385 ? -46.240 2.932 37.690 1.00 88.56 385 ASN A C 1
ATOM 3079 O O . ASN A 1 385 ? -45.421 3.609 38.316 1.00 88.56 385 ASN A O 1
ATOM 3083 N N . PRO A 1 386 ? -46.763 1.814 38.227 1.00 82.81 386 PRO A N 1
ATOM 3084 C CA . PRO A 1 386 ? -46.500 1.410 39.613 1.00 82.81 386 PRO A CA 1
ATOM 3085 C C . PRO A 1 386 ? -45.010 1.258 39.952 1.00 82.81 386 PRO A C 1
ATOM 3087 O O . PRO A 1 386 ? -44.587 1.554 41.066 1.00 82.81 386 PRO A O 1
ATOM 3090 N N . GLU A 1 387 ? -44.206 0.839 38.974 1.00 81.69 387 GLU A N 1
ATOM 3091 C CA . GLU A 1 387 ? -42.757 0.658 39.112 1.00 81.69 387 GLU A CA 1
ATOM 3092 C C . GLU A 1 387 ? -41.959 1.966 38.957 1.00 81.69 387 GLU A C 1
ATOM 3094 O O . GLU A 1 387 ? -40.745 1.969 39.147 1.00 81.69 387 GLU A O 1
ATOM 3099 N N . ARG A 1 388 ? -42.619 3.080 38.600 1.00 79.50 388 ARG A N 1
ATOM 3100 C CA . ARG A 1 388 ? -42.019 4.392 38.284 1.00 79.50 388 ARG A CA 1
ATOM 3101 C C . ARG A 1 388 ? -40.914 4.348 37.218 1.00 79.50 388 ARG A C 1
ATOM 3103 O O . ARG A 1 388 ? -40.063 5.231 37.151 1.00 79.50 388 ARG A O 1
ATOM 3110 N N . THR A 1 389 ? -40.931 3.327 36.370 1.00 79.62 389 THR A N 1
ATOM 3111 C CA . THR A 1 389 ? -40.012 3.144 35.240 1.00 79.62 389 THR A CA 1
ATOM 3112 C C . THR A 1 389 ? -40.490 3.850 33.977 1.00 79.62 389 THR A C 1
ATOM 3114 O O . THR A 1 389 ? -39.707 4.021 33.049 1.00 79.62 389 THR A O 1
ATOM 3117 N N . ARG A 1 390 ? -41.761 4.267 33.924 1.00 86.69 390 ARG A N 1
ATOM 3118 C CA . ARG A 1 390 ? -42.347 5.048 32.833 1.00 86.69 390 ARG A CA 1
ATOM 3119 C C . ARG A 1 390 ? -43.418 6.000 33.355 1.00 86.69 390 ARG A C 1
ATOM 3121 O O . ARG A 1 390 ? -44.116 5.702 34.324 1.00 86.69 390 ARG A O 1
ATOM 3128 N N . PHE A 1 391 ? -43.606 7.115 32.668 1.00 86.50 391 PHE A N 1
ATOM 3129 C CA . PHE A 1 391 ? -44.709 8.039 32.934 1.00 86.50 391 PHE A CA 1
ATOM 3130 C C . PHE A 1 391 ? -45.444 8.367 31.655 1.00 86.50 391 PHE A C 1
ATOM 3132 O O . PHE A 1 391 ? -44.852 8.524 30.589 1.00 86.50 391 PHE A O 1
ATOM 3139 N N . LYS A 1 392 ? -46.756 8.474 31.792 1.00 88.81 392 LYS A N 1
ATOM 3140 C CA . LYS A 1 392 ? -47.650 8.916 30.748 1.00 88.81 392 LYS A CA 1
ATOM 3141 C C . LYS A 1 392 ? -47.750 10.428 30.834 1.00 88.81 392 LYS A C 1
ATOM 3143 O O . LYS A 1 392 ? -48.151 10.958 31.870 1.00 88.81 392 LYS A O 1
ATOM 3148 N N . VAL A 1 393 ? -47.375 11.123 29.772 1.00 87.00 393 VAL A N 1
ATOM 3149 C CA . VAL A 1 393 ? -47.417 12.586 29.721 1.00 87.00 393 VAL A CA 1
ATOM 3150 C C . VAL A 1 393 ? -48.341 13.061 28.622 1.00 87.00 393 VAL A C 1
ATOM 3152 O O . VAL A 1 393 ? -48.424 12.427 27.574 1.00 87.00 393 VAL A O 1
ATOM 3155 N N . ARG A 1 394 ? -48.996 14.197 28.854 1.00 87.12 394 ARG A N 1
ATOM 3156 C CA . ARG A 1 394 ? -49.749 14.940 27.844 1.00 87.12 394 ARG A CA 1
ATOM 3157 C C . ARG A 1 394 ? -49.005 16.210 27.489 1.00 87.12 394 ARG A C 1
ATOM 3159 O O . ARG A 1 394 ? -48.626 16.977 28.379 1.00 87.12 394 ARG A O 1
ATOM 3166 N N . ILE A 1 395 ? -48.831 16.465 26.199 1.00 83.69 395 ILE A N 1
ATOM 3167 C CA . ILE A 1 395 ? -48.256 17.731 25.744 1.00 83.69 395 ILE A CA 1
ATOM 3168 C C . ILE A 1 395 ? -49.223 18.872 26.039 1.00 83.69 395 ILE A C 1
ATOM 3170 O O . ILE A 1 395 ? -50.382 18.836 25.627 1.00 83.69 395 ILE A O 1
ATOM 3174 N N . LYS A 1 396 ? -48.720 19.903 26.724 1.00 82.50 396 LYS A N 1
ATOM 3175 C CA . LYS A 1 396 ? -49.451 21.152 26.948 1.00 82.50 396 LYS A CA 1
ATOM 3176 C C . LYS A 1 396 ? -49.026 22.253 25.996 1.00 82.50 396 LYS A C 1
ATOM 3178 O O . LYS A 1 396 ? -49.884 22.937 25.453 1.00 82.50 396 LYS A O 1
ATOM 3183 N N . GLU A 1 397 ? -47.723 22.452 25.820 1.00 81.06 397 GLU A N 1
ATOM 3184 C CA . GLU A 1 397 ? -47.211 23.564 25.018 1.00 81.06 397 GLU A CA 1
A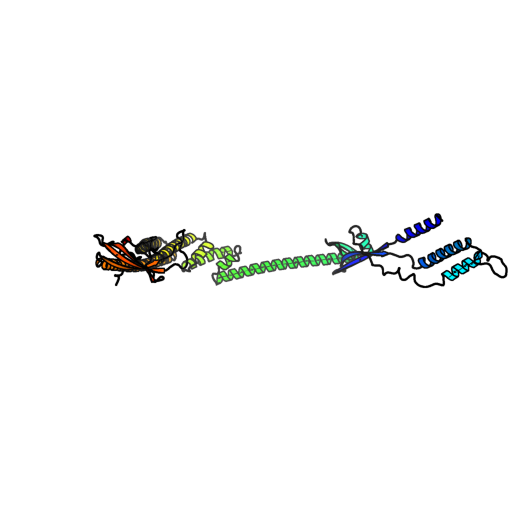TOM 3185 C C . GLU A 1 397 ? -45.982 23.139 24.216 1.00 81.06 397 GLU A C 1
ATOM 3187 O O . GLU A 1 397 ? -45.113 22.410 24.701 1.00 81.06 397 GLU A O 1
ATOM 3192 N N . LEU A 1 398 ? -45.909 23.646 22.986 1.00 76.94 398 LEU A N 1
ATOM 3193 C CA . LEU A 1 398 ? -44.799 23.461 22.062 1.00 76.94 398 LEU A CA 1
ATOM 3194 C C . LEU A 1 398 ? -44.278 24.838 21.665 1.00 76.94 398 LEU A C 1
ATOM 3196 O O . LEU A 1 398 ? -44.940 25.569 20.928 1.00 76.94 398 LEU A O 1
ATOM 3200 N N . PHE A 1 399 ? -43.099 25.202 22.159 1.00 74.94 399 PHE A N 1
ATOM 3201 C CA . PHE A 1 399 ? -42.528 26.530 21.972 1.00 74.94 399 PHE A CA 1
ATOM 3202 C C . PHE A 1 399 ? -41.365 26.492 20.979 1.00 74.94 399 PHE A C 1
ATOM 3204 O O . PHE A 1 399 ? -40.357 25.822 21.213 1.00 74.94 399 PHE A O 1
ATOM 3211 N N . SER A 1 400 ? -41.472 27.234 19.873 1.00 73.00 400 SER A N 1
ATOM 3212 C CA . SER A 1 400 ? -40.358 27.413 18.935 1.00 73.00 400 SER A CA 1
ATOM 3213 C C . SER A 1 400 ? -39.542 28.649 19.292 1.00 73.00 400 SER A C 1
ATOM 3215 O O . SER A 1 400 ? -40.039 29.771 19.192 1.00 73.00 400 SER A O 1
ATOM 3217 N N . TYR A 1 401 ? -38.258 28.463 19.612 1.00 68.50 401 TYR A N 1
ATOM 3218 C CA . TYR A 1 401 ? -37.347 29.579 19.896 1.00 68.50 401 TYR A CA 1
ATOM 3219 C C . TYR A 1 401 ? -37.111 30.480 18.675 1.00 68.50 401 TYR A C 1
ATOM 3221 O O . TYR A 1 401 ? -36.794 31.655 18.824 1.00 68.50 401 TYR A O 1
ATOM 3229 N N . ARG A 1 402 ? -37.260 29.946 17.454 1.00 68.69 402 ARG A N 1
ATOM 3230 C CA . ARG A 1 402 ? -37.071 30.715 16.213 1.00 68.69 402 ARG A CA 1
ATOM 3231 C C . ARG A 1 402 ? -38.269 31.611 15.905 1.00 68.69 402 ARG A C 1
ATOM 3233 O O . ARG A 1 402 ? -38.092 32.696 15.362 1.00 68.69 402 ARG A O 1
ATOM 3240 N N . LEU A 1 403 ? -39.477 31.140 16.214 1.00 61.31 403 LEU A N 1
ATOM 3241 C CA . LEU A 1 403 ? -40.722 31.851 15.916 1.00 61.31 403 LEU A CA 1
ATOM 3242 C C . LEU A 1 403 ? -41.259 32.642 17.117 1.00 61.31 403 LEU A C 1
ATOM 3244 O O . LEU A 1 403 ? -42.155 33.462 16.924 1.00 61.31 403 LEU A O 1
ATOM 3248 N N . ASN A 1 404 ? -40.727 32.407 18.326 1.00 62.06 404 ASN A N 1
ATOM 3249 C CA . ASN A 1 404 ? -41.221 32.946 19.601 1.00 62.06 404 ASN A CA 1
ATOM 3250 C C . ASN A 1 404 ? -42.747 32.802 19.754 1.00 62.06 404 ASN A C 1
ATOM 3252 O O . ASN A 1 404 ? -43.426 33.700 20.252 1.00 62.06 404 ASN A O 1
ATOM 3256 N N . LYS A 1 405 ? -43.301 31.685 19.269 1.00 63.75 405 LYS A N 1
ATOM 3257 C CA . LYS A 1 405 ? -44.740 31.395 19.255 1.00 63.75 405 LYS A CA 1
ATOM 3258 C C . LYS A 1 405 ? -44.993 29.909 19.491 1.00 63.75 405 LYS A C 1
ATOM 3260 O O . LYS A 1 405 ? -44.117 29.077 19.229 1.00 63.75 405 LYS A O 1
ATOM 3265 N N . ASN A 1 406 ? -46.206 29.612 19.954 1.00 65.56 406 ASN A N 1
ATOM 3266 C CA . ASN A 1 406 ? -46.722 28.251 20.044 1.00 65.56 406 ASN A CA 1
ATOM 3267 C C . ASN A 1 406 ? -46.891 27.667 18.638 1.00 65.56 406 ASN A C 1
ATOM 3269 O O . ASN A 1 406 ? -47.275 28.388 17.714 1.00 65.56 406 ASN A O 1
ATOM 3273 N N . VAL A 1 407 ? -46.565 26.387 18.481 1.00 60.28 407 VAL A N 1
ATOM 3274 C CA . VAL A 1 407 ? -46.641 25.677 17.198 1.00 60.28 407 VAL A CA 1
ATOM 3275 C C . VAL A 1 407 ? -47.597 24.496 17.328 1.00 60.28 407 VAL A C 1
ATOM 3277 O O . VAL A 1 407 ? -47.504 23.740 18.291 1.00 60.28 407 VAL A O 1
ATOM 3280 N N . ASP A 1 408 ? -48.484 24.324 16.348 1.00 56.53 408 ASP A N 1
ATOM 3281 C CA . ASP A 1 408 ? -49.570 23.335 16.412 1.00 56.53 408 ASP A CA 1
ATOM 3282 C C . ASP A 1 408 ? -49.108 21.888 16.156 1.00 56.53 408 ASP A C 1
ATOM 3284 O O . ASP A 1 408 ? -49.828 20.952 16.478 1.00 56.53 408 ASP A O 1
ATOM 3288 N N . SER A 1 409 ? -47.930 21.669 15.559 1.00 60.12 409 SER A N 1
ATOM 3289 C CA . SER A 1 409 ? -47.285 20.347 15.434 1.00 60.12 409 SER A CA 1
ATOM 3290 C C . SER A 1 409 ? -45.845 20.462 14.912 1.00 60.12 409 SER A C 1
ATOM 3292 O O . SER A 1 409 ? -45.501 21.429 14.228 1.00 60.12 409 SER A O 1
ATOM 3294 N N . PHE A 1 410 ? -44.993 19.473 15.212 1.00 59.50 410 PHE A N 1
ATOM 3295 C CA . PHE A 1 410 ? -43.666 19.321 14.594 1.00 59.50 410 PHE A CA 1
ATOM 3296 C C . PHE A 1 410 ? -43.154 17.876 14.668 1.00 59.50 410 PHE A C 1
ATOM 3298 O O . PHE A 1 410 ? -43.670 17.046 15.418 1.00 59.50 410 PHE A O 1
ATOM 3305 N N . ARG A 1 411 ? -42.106 17.584 13.889 1.00 55.44 411 ARG A N 1
ATOM 3306 C CA . ARG A 1 411 ? -41.372 16.315 13.929 1.00 55.44 411 ARG A CA 1
ATOM 3307 C C . ARG A 1 411 ? -40.025 16.520 14.619 1.00 55.44 411 ARG A C 1
ATOM 3309 O O . ARG A 1 411 ? -39.284 17.441 14.267 1.00 55.44 411 ARG A O 1
ATOM 3316 N N . MET A 1 412 ? -39.748 15.693 15.622 1.00 56.00 412 MET A N 1
ATOM 3317 C CA . MET A 1 412 ? -38.487 15.709 16.365 1.00 56.00 412 MET A CA 1
ATOM 3318 C C . MET A 1 412 ? -37.390 14.965 15.604 1.00 56.00 412 MET A C 1
ATOM 3320 O O . MET A 1 412 ? -37.662 14.029 14.856 1.00 56.00 412 MET A O 1
ATOM 3324 N N . GLU A 1 413 ? -36.146 15.396 15.807 1.00 44.09 413 GLU A N 1
ATOM 3325 C CA . GLU A 1 413 ? -34.957 14.762 15.220 1.00 44.09 413 GLU A CA 1
ATOM 3326 C C . GLU A 1 413 ? -34.548 13.474 15.970 1.00 44.09 413 GLU A C 1
ATOM 3328 O O . GLU A 1 413 ? -33.890 12.602 15.407 1.00 44.09 413 GLU A O 1
ATOM 3333 N N . ALA A 1 414 ? -34.996 13.313 17.220 1.00 44.69 414 ALA A N 1
ATOM 3334 C CA . ALA A 1 414 ? -34.879 12.077 17.989 1.00 44.69 414 ALA A CA 1
ATOM 3335 C C . ALA A 1 414 ? -36.248 11.387 18.065 1.00 44.69 414 ALA A C 1
ATOM 3337 O O . ALA A 1 414 ? -37.237 12.006 18.461 1.00 44.69 414 ALA A O 1
ATOM 3338 N N . ALA A 1 415 ? -36.270 10.115 17.661 1.00 48.09 415 ALA A N 1
ATOM 3339 C CA . ALA A 1 415 ? -37.443 9.322 17.299 1.00 48.09 415 ALA A CA 1
ATOM 3340 C C . ALA A 1 415 ? -38.230 9.891 16.098 1.00 48.09 415 ALA A C 1
ATOM 3342 O O . ALA A 1 415 ? -38.541 11.073 16.015 1.00 48.09 415 ALA A O 1
ATOM 3343 N N . ASN A 1 416 ? -38.605 9.023 15.152 1.00 51.19 416 ASN A N 1
ATOM 3344 C CA . ASN A 1 416 ? -39.466 9.334 13.999 1.00 51.19 416 ASN A CA 1
ATOM 3345 C C . ASN A 1 416 ? -40.918 9.653 14.418 1.00 51.19 416 ASN A C 1
ATOM 3347 O O . ASN A 1 416 ? -41.865 9.074 13.889 1.00 51.19 416 ASN A O 1
ATOM 3351 N N . ARG A 1 417 ? -41.111 10.538 15.395 1.00 59.12 417 ARG A N 1
ATOM 3352 C CA . ARG A 1 417 ? -42.397 10.806 16.021 1.00 59.12 417 ARG A CA 1
ATOM 3353 C C . ARG A 1 417 ? -42.782 12.260 15.798 1.00 59.12 417 ARG A C 1
ATOM 3355 O O . ARG A 1 417 ? -42.027 13.186 16.098 1.00 59.12 417 ARG A O 1
ATOM 3362 N N . VAL A 1 418 ? -43.948 12.438 15.191 1.00 59.88 418 VAL A N 1
ATOM 3363 C CA . VAL A 1 418 ? -44.619 13.733 15.110 1.00 59.88 418 VAL A CA 1
ATOM 3364 C C . VAL A 1 418 ? -45.435 13.842 16.379 1.00 59.88 418 VAL A C 1
ATOM 3366 O O . VAL A 1 418 ? -46.255 12.966 16.619 1.00 59.88 418 VAL A O 1
ATOM 3369 N N . TRP A 1 419 ? -45.183 14.876 17.168 1.00 64.62 419 TRP A N 1
ATOM 3370 C CA . TRP A 1 419 ? -45.926 15.108 18.397 1.00 64.62 419 TRP A CA 1
ATOM 3371 C C . TRP A 1 419 ? -46.968 16.198 18.165 1.00 64.62 419 TRP A C 1
ATOM 3373 O O . TRP A 1 419 ? -46.641 17.272 17.641 1.00 64.62 419 TRP A O 1
ATOM 3383 N N . GLN A 1 420 ? -48.214 15.920 18.541 1.00 65.94 420 GLN A N 1
ATOM 3384 C CA . GLN A 1 420 ? -49.310 16.890 18.498 1.00 65.94 420 GLN A CA 1
ATOM 3385 C C . GLN A 1 420 ? -49.674 17.378 19.912 1.00 65.94 420 GLN A C 1
ATOM 3387 O O . GLN A 1 420 ? -49.522 16.634 20.885 1.00 65.94 420 GLN A O 1
ATOM 3392 N N . PRO A 1 421 ? -50.153 18.628 20.067 1.00 65.06 421 PRO A N 1
ATOM 3393 C CA . PRO A 1 421 ? -50.811 19.065 21.293 1.00 65.06 421 PRO A CA 1
ATOM 3394 C C . PRO A 1 421 ? -51.910 18.072 21.678 1.00 65.06 421 PRO A C 1
ATOM 3396 O O . PRO A 1 421 ? -52.590 17.544 20.805 1.00 65.06 421 PRO A O 1
ATOM 3399 N N . GLU A 1 422 ? -52.070 17.814 22.977 1.00 67.94 422 GLU A N 1
ATOM 3400 C CA . GLU A 1 422 ? -53.033 16.836 23.518 1.00 67.94 422 GLU A CA 1
ATOM 3401 C C . GLU A 1 422 ? -52.701 15.354 23.263 1.00 67.94 422 GLU A C 1
ATOM 3403 O O . GLU A 1 422 ? -53.377 14.483 23.814 1.00 67.94 422 GLU A O 1
ATOM 3408 N N . GLU A 1 423 ? -51.629 15.039 22.528 1.00 74.56 423 GLU A N 1
ATOM 3409 C CA . GLU A 1 423 ? -51.130 13.668 22.423 1.00 74.56 423 GLU A CA 1
ATOM 3410 C C . GLU A 1 423 ? -50.603 13.186 23.779 1.00 74.56 423 GLU A C 1
ATOM 3412 O O . GLU A 1 423 ? -49.962 13.932 24.535 1.00 74.56 423 GLU A O 1
ATOM 3417 N N . VAL A 1 424 ? -50.901 11.924 24.087 1.00 78.50 424 VAL A N 1
ATOM 3418 C CA . VAL A 1 424 ? -50.535 11.279 25.341 1.00 78.50 424 VAL A CA 1
ATOM 3419 C C . VAL A 1 424 ? -49.642 10.083 25.059 1.00 78.50 424 VAL A C 1
ATOM 3421 O O . VAL A 1 424 ? -49.998 9.223 24.256 1.00 78.50 424 VAL A O 1
ATOM 3424 N N . ASP A 1 425 ? -48.511 9.992 25.752 1.00 81.69 425 ASP A N 1
ATOM 3425 C CA . ASP A 1 425 ? -47.531 8.942 25.490 1.00 81.69 425 ASP A CA 1
ATOM 3426 C C . ASP A 1 425 ? -46.748 8.523 26.734 1.00 81.69 425 ASP A C 1
ATOM 3428 O O . ASP A 1 425 ? -46.612 9.288 27.689 1.00 81.69 425 ASP A O 1
ATOM 3432 N N . TRP A 1 426 ? -46.226 7.297 26.702 1.00 85.00 426 TRP A N 1
ATOM 3433 C CA . TRP A 1 426 ? -45.374 6.749 27.749 1.00 85.00 426 TRP A CA 1
ATOM 3434 C C . TRP A 1 426 ? -43.906 7.052 27.469 1.00 85.00 426 TRP A C 1
ATOM 3436 O O . TRP A 1 426 ? -43.319 6.527 26.525 1.00 85.00 426 TRP A O 1
ATOM 3446 N N . LEU A 1 427 ? -43.294 7.832 28.351 1.00 84.62 427 LEU A N 1
ATOM 3447 C CA . LEU A 1 427 ? -41.885 8.184 28.296 1.00 84.62 427 LEU A CA 1
ATOM 3448 C C . LEU A 1 427 ? -41.076 7.425 29.352 1.00 84.62 427 LEU A C 1
ATOM 3450 O O . LEU A 1 427 ? -41.558 7.138 30.451 1.00 84.62 427 LEU A O 1
ATOM 3454 N N . ASP A 1 428 ? -39.832 7.105 28.998 1.00 84.50 428 ASP A N 1
ATOM 3455 C CA . ASP A 1 428 ? -38.836 6.540 29.907 1.00 84.50 428 ASP A CA 1
ATOM 3456 C C . ASP A 1 428 ? -38.000 7.689 30.518 1.00 84.50 428 ASP A C 1
ATOM 3458 O O . ASP A 1 428 ? -37.318 8.389 29.761 1.00 84.50 428 ASP A O 1
ATOM 3462 N N . PRO A 1 429 ? -37.998 7.881 31.857 1.00 81.69 429 PRO A N 1
ATOM 3463 C CA . PRO A 1 429 ? -37.173 8.888 32.542 1.00 81.69 429 PRO A CA 1
ATOM 3464 C C . PRO A 1 429 ? -35.692 8.801 32.219 1.00 81.69 429 PRO A C 1
ATOM 3466 O O . PRO A 1 429 ? -34.954 9.775 32.352 1.00 81.69 429 PRO A O 1
ATOM 3469 N N . THR A 1 430 ? -35.242 7.600 31.877 1.00 81.69 430 THR A N 1
ATOM 3470 C CA . THR A 1 430 ? -33.838 7.286 31.664 1.00 81.69 430 THR A CA 1
ATOM 3471 C C . THR A 1 430 ? -33.382 7.488 30.241 1.00 81.69 430 THR A C 1
ATOM 3473 O O . THR A 1 430 ? -32.180 7.415 29.989 1.00 81.69 430 THR A O 1
ATOM 3476 N N . SER A 1 431 ? -34.311 7.764 29.325 1.00 81.81 431 SER A N 1
ATOM 3477 C CA . SER A 1 431 ? -33.964 8.019 27.937 1.00 81.81 431 SER A CA 1
ATOM 3478 C C . SER A 1 431 ? -33.057 9.244 27.832 1.00 81.81 431 SER A C 1
ATOM 3480 O O . SER A 1 431 ? -33.345 10.309 28.378 1.00 81.81 431 SER A O 1
ATOM 3482 N N . GLU A 1 432 ? -31.949 9.089 27.107 1.00 73.38 432 GLU A N 1
ATOM 3483 C CA . GLU A 1 432 ? -31.026 10.184 26.795 1.00 73.38 432 GLU A CA 1
ATOM 3484 C C . GLU A 1 432 ? -31.619 11.189 25.801 1.00 73.38 432 GLU A C 1
ATOM 3486 O O . GLU A 1 432 ? -31.117 12.305 25.698 1.00 73.38 432 GLU A O 1
ATOM 3491 N N . GLU A 1 433 ? -32.712 10.824 25.125 1.00 72.44 433 GLU A N 1
ATOM 3492 C CA . GLU A 1 433 ? -33.421 11.684 24.171 1.00 72.44 433 GLU A CA 1
ATOM 3493 C C . GLU A 1 433 ? -34.117 12.871 24.849 1.00 72.44 433 GLU A C 1
ATOM 3495 O O . GLU A 1 433 ? -34.373 13.892 24.208 1.00 72.44 433 GLU A O 1
ATOM 3500 N N . PHE A 1 434 ? -34.408 12.753 26.147 1.00 74.94 434 PHE A N 1
ATOM 3501 C CA . PHE A 1 434 ? -35.157 13.748 26.901 1.00 74.94 434 PHE A CA 1
ATOM 3502 C C . PHE A 1 434 ? -34.327 14.257 28.089 1.00 74.94 434 PHE A C 1
ATOM 3504 O O . PHE A 1 434 ? -33.912 13.499 28.967 1.00 74.94 434 PHE A O 1
ATOM 3511 N N . ASP A 1 435 ? -34.082 15.567 28.128 1.00 77.19 435 ASP A N 1
ATOM 3512 C CA . ASP A 1 435 ? -33.464 16.264 29.266 1.00 77.19 435 ASP A CA 1
ATOM 3513 C C . ASP A 1 435 ? -34.566 16.843 30.162 1.00 77.19 435 ASP A C 1
ATOM 3515 O O . ASP A 1 435 ? -34.858 18.040 30.126 1.00 77.19 435 ASP A O 1
ATOM 3519 N N . PHE A 1 436 ? -35.253 15.961 30.892 1.00 78.94 436 PHE A N 1
ATOM 3520 C CA . PHE A 1 436 ? -36.393 16.331 31.726 1.00 78.94 436 PHE A CA 1
ATOM 3521 C C . PHE A 1 436 ? -35.986 17.291 32.850 1.00 78.94 436 PHE A C 1
ATOM 3523 O O . PHE A 1 436 ? -35.185 16.954 33.724 1.00 78.94 436 PHE A O 1
ATOM 3530 N N . LYS A 1 437 ? -36.597 18.477 32.872 1.00 81.50 437 LYS A N 1
ATOM 3531 C CA . LYS A 1 437 ? -36.461 19.473 33.943 1.00 81.50 437 LYS A CA 1
ATOM 3532 C C . LYS A 1 437 ? -37.841 19.909 34.412 1.00 81.50 437 LYS A C 1
ATOM 3534 O O . LYS A 1 437 ? -38.768 19.967 33.611 1.00 81.50 437 LYS A O 1
ATOM 3539 N N . LYS A 1 438 ? -38.005 20.248 35.693 1.00 79.00 438 LYS A N 1
ATOM 3540 C CA . LYS A 1 438 ? -39.247 20.896 36.144 1.00 79.00 438 LYS A CA 1
ATOM 3541 C C . LYS A 1 438 ? -39.372 22.253 35.445 1.00 79.00 438 LYS A C 1
ATOM 3543 O O . LYS A 1 438 ? -38.394 22.998 35.369 1.00 79.00 438 LYS A O 1
ATOM 3548 N N . CYS A 1 439 ? -40.547 22.545 34.892 1.00 79.25 439 CYS A N 1
ATOM 3549 C CA . CYS A 1 439 ? -40.827 23.872 34.357 1.00 79.25 439 CYS A CA 1
ATOM 3550 C C . CYS A 1 439 ? -40.959 24.850 35.529 1.00 79.25 439 CYS A C 1
ATOM 3552 O O . CYS A 1 439 ? -41.852 24.666 36.354 1.00 79.25 439 CYS A O 1
ATOM 3554 N N . ASN A 1 440 ? -40.100 25.869 35.582 1.00 67.75 440 ASN A N 1
ATOM 3555 C CA . ASN A 1 440 ? -40.310 27.021 36.461 1.00 67.75 440 ASN A CA 1
ATOM 3556 C C . ASN A 1 440 ? -41.242 28.046 35.816 1.00 67.75 440 ASN A C 1
ATOM 3558 O O . ASN A 1 440 ? -41.237 28.142 34.562 1.00 67.75 440 ASN A O 1
#

Solvent-accessible surface area (backbone atoms only — not comparable to full-atom values): 24852 Å² total; per-residue (Å²): 113,76,71,58,58,52,53,54,49,53,54,59,58,62,70,68,73,54,68,46,71,44,60,40,66,83,43,77,48,80,52,72,71,73,19,34,39,26,36,60,29,32,38,51,47,76,63,73,77,66,95,57,56,72,73,58,54,53,58,58,57,51,48,52,56,54,56,58,57,53,78,74,55,73,79,86,56,53,47,92,90,73,79,49,71,66,64,78,74,62,57,52,52,51,56,50,55,58,70,70,70,70,88,78,90,86,68,80,88,78,69,69,86,76,79,77,48,73,42,83,61,52,84,94,46,42,71,63,39,41,66,67,63,42,75,50,40,82,77,49,73,48,96,85,64,31,39,34,33,29,33,65,91,33,46,68,58,39,54,51,50,52,50,51,51,50,54,48,52,51,49,53,48,52,52,49,54,49,51,51,52,51,52,51,53,50,51,52,49,52,40,51,54,42,22,78,74,66,73,38,32,66,61,36,50,73,77,34,73,83,40,95,58,39,68,61,44,48,59,55,34,45,55,52,34,50,46,40,35,56,70,68,48,95,61,24,54,61,53,32,47,72,80,32,62,83,39,96,58,30,65,61,49,51,52,53,49,55,53,54,51,52,54,49,51,49,52,48,50,54,72,69,40,83,49,64,68,46,26,49,50,41,31,55,53,29,52,54,50,27,51,52,30,52,53,51,24,76,67,38,96,49,41,84,38,49,74,14,47,50,33,49,50,52,27,48,54,34,47,53,50,28,54,55,30,50,53,52,33,50,53,51,50,51,50,34,50,52,34,46,55,59,49,68,75,59,53,74,70,42,46,39,26,33,66,47,52,30,47,44,59,49,98,86,69,45,78,43,88,92,43,69,38,55,30,40,41,35,27,30,32,72,43,66,47,97,84,65,67,35,34,31,31,32,37,73,45,41,37,32,71,83,73,78,41,80,53,82,62,54,36,38,78,71,60,101,48,72,54,44,70,71,43,70,47,79,43,53,60,56,41,86,84,53,60,80,36,77,60,128

Mean predicted aligned error: 18.13 Å

Sequence (440 aa):
MKRICLLCLVIALLGNACVSHKPVALGTENLHDGAIRVTPSWQSKRTVWSKAWPFIVGPLAMGTFFAVRQNADPQFYSNKNTGAPYPVGTTAAVGAGLGLMVPGYIPFAFFRKKNVRSRPYQTSEEDKWVSAFGNYVVRERDPGGRLLLIPHKQVKDYDQTEQQIKEKAERERREAEERARQAEIAREETAYQNFVKYDSWQYYLDHFPNGRYKNEVLQKGEVLAYKRVTTGSNDSWETYINYFARGEHSQAVRQVKSEIIQVQNLRAQYYEANTLEAYNKVVETGRKLQTELTEKRGKIPDADGYAGQIISGLANATGILITSADERLSKKQIERTRRLELAKEWVIGESLCWTTSSVKLDENGKEVPGTSAKMAIRVVIEEINPERTRFKVRIKELFSYRLNKNVDSFRMEAANRVWQPEEVDWLDPTSEEFDFKKCN

Nearest PDB structures (foldseek):
  7xsi-assembly3_E  TM=4.472E-01  e=5.510E+00  Sordaria araneosa

Organism: NCBI:txid2607654

Secondary structure (DSSP, 8-state):
-HHHHHHHHHHHHHTT--EEEEEEEEEEEE-GGG-EEEEEEEEEEE----TTHHHHHHHHHHHHHHHHHHTS-GGGGB-TTT-PBPPHHHHHHHHHHHHTS---SSSTTS---PPPEEEE--GGGHHHHHHHH-SEEEEEE-TTS-EEEEETTTHHHHHHHHHHHHHHHHHHHHHHHHHHHHHHHHHHHHHHHHHHHH--HHHHHHH-TT-TTHHHHHHHHHHHHHHHHHTT-TTHHHHHHHH-TTSTTHHHHHHHHHHHHHHHHHHHHHHH--SHHHHHHHHHHHHHHHHHHHHHHHHSTTSSSHHHHHHHHHHHHHHHHHHHHHHHHHHHHHHHHHHHHHHHT--TTPEEEEEEEEE-B-TTSPBPTT--EEEEEEEEEEEE-TTSS-EEEEEEEEEETTTTEE-S-EEESSSS-EE-TT-EEEE-TT-TT---EE--

Radius of gyration: 59.47 Å; Cα contacts (8 Å, |Δi|>4): 519; chains: 1; bounding box: 88×87×169 Å

pLDDT: mean 77.51, std 16.37, range [37.31, 97.81]

Foldseek 3Di:
DVVVVVVVVVVVVVQQPDWDWAKDFPDWDADPQRKIKGQIWIWTDRDGDDPCVVVPVVLVVQLVVVLVVCVVDQPPADDPVPRDGDPSVPVSVVSSVVVVPPPDDPDPPPPDPDDTDIDHDDPVCVVVSCVNNDQWDFDDADPVRITTTHRPVCPVVVVVVVVVVVVVVVVVVVVVVVVVVVVVVVVLVVQVVCCVVPVPLVVNCVVCVPDPCNVVSLVVNLVVLVVVVLVCDPCSLVVNCVSPVPPPCNVLSVVLVVLVVLLVVLVVLLVVDDDLVSLVVSLVSLVVSLVVLVVVLVVPPPLVGRSVVSSVVSSVSSVVSNVVSVVVSVVLVVLLVVLLVVLVPDDAFFKKKWKFWFFDADPVRHGDPPRIFIKMWIWGFHAAPPVNQKTKIATAFIATPVVRDTDQWTATPPDRDIDGHRDIDIDGSSDPNTPIDGDD